Protein AF-A0A485LBM7-F1 (afdb_monomer)

Mean predicted aligned error: 22.36 Å

Organism: NCBI:txid120398

pLDDT: mean 74.95, std 21.94, range [25.11, 97.75]

InterPro domains:
  IPR011993 PH-like domain superfamily [G3DSA:2.30.29.30] (539-666)

Radius of gyration: 70.76 Å; Cα contacts (8 Å, |Δi|>4): 413; chains: 1; bounding box: 147×60×249 Å

Sequence (672 aa):
MFKCVGLRSPRPLGGNQDSFLHYGPSGPKSKRWEKEFAVTFDDHKPMGLGFVQVKGDGAATVEYAASVQRVLSSKERDNLAFDHNEHCYLSCDLSRLLTPGLRIRAINEADTQGMPFDAVLAKIKTTKRPIMLTFADVGSEPIAPPKSKRQSSIKSTSCSSLASDSDNPAAPPKTMASLAADVVRLREQLREAQLAKSEAEAQVEQFKKWNATLLTTHDAVSDQQIAILDQVRNDQTTLEAARTHVAALLAERDAAVAEWEKERRAVYVQRQSEREATAQQLHALAMENQSLHTRVERLHERLEETQLAKRHADTQVAALEKKRAEELRLLETLRREILTEDEEASELDKLLQAEAAKAVPTDDNLKEKHEATMAKLRQQRAAHATHKASLQSALEEHMAKAHADKERMGELVAELEARELAHATATWTTAQAAERSQAAVEGTHDALAQAHAHAAAHARVCAELDDTHSKFAHAKTEWRLEKTAWEAEKVAMAARLAESQERAEMLTAQLAQTQAAKATEEHLTEEAANADAAVLGEFIHRMSTKGFRVHKHGRRGSTHDRFLYTDTAGHWMSWVSVDEAKRPDAFRHPQKKISVDFQDLVDILPGKQTEVFARANSHATPADRCFSLVCAKPCRTIDIETDTAEQCQRLIQGFRLLRASRMRATAPHLDG

Structure (mmCIF, N/CA/C/O backbone):
data_AF-A0A485LBM7-F1
#
_entry.id   AF-A0A485LBM7-F1
#
loop_
_atom_site.group_PDB
_atom_site.id
_atom_site.type_symbol
_atom_site.label_atom_id
_atom_site.label_alt_id
_atom_site.label_comp_id
_atom_site.label_asym_id
_atom_site.label_entity_id
_atom_site.label_seq_id
_atom_site.pdbx_PDB_ins_code
_atom_site.Cartn_x
_atom_site.Cartn_y
_atom_site.Cartn_z
_atom_site.occupancy
_atom_site.B_iso_or_equiv
_atom_site.auth_seq_id
_atom_site.auth_comp_id
_atom_site.auth_asym_id
_atom_site.auth_atom_id
_atom_site.pdbx_PDB_model_num
ATOM 1 N N . MET A 1 1 ? -66.494 27.219 8.903 1.00 32.97 1 MET A N 1
ATOM 2 C CA . MET A 1 1 ? -67.876 27.492 9.358 1.00 32.97 1 MET A CA 1
ATOM 3 C C . MET A 1 1 ? -67.911 27.358 10.871 1.00 32.97 1 MET A C 1
ATOM 5 O O . MET A 1 1 ? -67.492 26.331 11.384 1.00 32.97 1 MET A O 1
ATOM 9 N N . PHE A 1 2 ? -68.310 28.427 11.557 1.00 29.61 2 PHE A N 1
ATOM 10 C CA . PHE A 1 2 ? -68.382 28.539 13.016 1.00 29.61 2 PHE A CA 1
ATOM 11 C C . PHE A 1 2 ? -69.243 27.447 13.669 1.00 29.61 2 PHE A C 1
ATOM 13 O O . PHE A 1 2 ? -70.328 27.164 13.164 1.00 29.61 2 PHE A O 1
ATOM 20 N N . LYS A 1 3 ? -68.825 26.965 14.851 1.00 25.11 3 LYS A N 1
ATOM 21 C CA . LYS A 1 3 ? -69.642 26.992 16.085 1.00 25.11 3 LYS A CA 1
ATOM 22 C C . LYS A 1 3 ? -68.865 26.467 17.302 1.00 25.11 3 LYS A C 1
ATOM 24 O O . LYS A 1 3 ? -68.623 25.273 17.436 1.00 25.11 3 LYS A O 1
ATOM 29 N N . CYS A 1 4 ? -68.539 27.390 18.205 1.00 34.38 4 CYS A N 1
ATOM 30 C CA . CYS A 1 4 ? -68.260 27.129 19.616 1.00 34.38 4 CYS A CA 1
ATOM 31 C C . CYS A 1 4 ? -69.584 27.035 20.382 1.00 34.38 4 CYS A C 1
ATOM 33 O O . CYS A 1 4 ? -70.376 27.962 20.257 1.00 34.38 4 CYS A O 1
ATOM 35 N N . VAL A 1 5 ? -69.782 25.998 21.204 1.00 29.30 5 VAL A N 1
ATOM 36 C CA . VAL A 1 5 ? -70.659 25.936 22.401 1.00 29.30 5 VAL A CA 1
ATOM 37 C C . VAL A 1 5 ? -70.189 24.692 23.181 1.00 29.30 5 VAL A C 1
ATOM 39 O O . VAL A 1 5 ? -69.940 23.670 22.558 1.00 29.30 5 VAL A O 1
ATOM 42 N N . GLY A 1 6 ? -70.019 24.621 24.496 1.00 27.02 6 GLY A N 1
ATOM 43 C CA . GLY A 1 6 ? -70.258 25.529 25.605 1.00 27.02 6 GLY A CA 1
ATOM 44 C C . GLY A 1 6 ? -70.007 24.748 26.905 1.00 27.02 6 GLY A C 1
ATOM 45 O O . GLY A 1 6 ? -70.239 23.542 26.980 1.00 27.02 6 GLY A O 1
ATOM 46 N N . LEU A 1 7 ? -69.493 25.453 27.907 1.00 35.44 7 LEU A N 1
ATOM 47 C CA . LEU A 1 7 ? -69.251 24.995 29.275 1.00 35.44 7 LEU A CA 1
ATOM 48 C C . LEU A 1 7 ? -70.536 24.534 29.986 1.00 35.44 7 LEU A C 1
ATOM 50 O O . LEU A 1 7 ? -71.569 25.192 29.875 1.00 35.44 7 LEU A O 1
ATOM 54 N N . ARG A 1 8 ? -70.420 23.505 30.839 1.00 25.59 8 ARG A N 1
ATOM 55 C CA . ARG A 1 8 ? -71.225 23.346 32.066 1.00 25.59 8 ARG A CA 1
ATOM 56 C C . ARG A 1 8 ? -70.382 22.746 33.202 1.00 25.59 8 ARG A C 1
ATOM 58 O O . ARG A 1 8 ? -70.114 21.554 33.227 1.00 25.59 8 ARG A O 1
ATOM 65 N N . SER A 1 9 ? -70.009 23.601 34.149 1.00 35.72 9 SER A N 1
ATOM 66 C CA . SER A 1 9 ? -70.038 23.307 35.599 1.00 35.72 9 SER A CA 1
ATOM 67 C C . SER A 1 9 ? -71.468 23.620 36.112 1.00 35.72 9 SER A C 1
ATOM 69 O O . SER A 1 9 ? -72.232 24.155 35.301 1.00 35.72 9 SER A O 1
ATOM 71 N N . PRO A 1 10 ? -71.888 23.435 37.392 1.00 54.66 10 PRO A N 1
ATOM 72 C CA . PRO A 1 10 ? -71.209 22.914 38.599 1.00 54.66 10 PRO A CA 1
ATOM 73 C C . PRO A 1 10 ? -72.102 21.980 39.483 1.00 54.66 10 PRO A C 1
ATOM 75 O O . PRO A 1 10 ? -73.312 21.915 39.301 1.00 54.66 10 PRO A O 1
ATOM 78 N N . ARG A 1 11 ? -71.548 21.338 40.527 1.00 29.92 11 ARG A N 1
ATOM 79 C CA .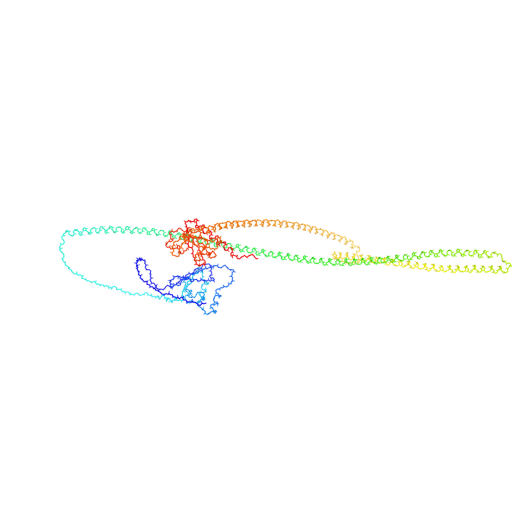 ARG A 1 11 ? -71.822 21.630 41.963 1.00 29.92 11 ARG A CA 1
ATOM 80 C C . ARG A 1 11 ? -71.446 20.475 42.920 1.00 29.92 11 ARG A C 1
ATOM 82 O O . ARG A 1 11 ? -71.535 19.314 42.536 1.00 29.92 11 ARG A O 1
ATOM 89 N N . PRO A 1 12 ? -71.046 20.820 44.160 1.00 58.91 12 PRO A N 1
ATOM 90 C CA . PRO A 1 12 ? -70.614 19.911 45.222 1.00 58.91 12 PRO A CA 1
ATOM 91 C C . PRO A 1 12 ? -71.737 19.629 46.237 1.00 58.91 12 PRO A C 1
ATOM 93 O O . PRO A 1 12 ? -72.740 20.332 46.216 1.00 58.91 12 PRO A O 1
ATOM 96 N N . LEU A 1 13 ? -71.521 18.649 47.123 1.00 28.28 13 LEU A N 1
ATOM 97 C CA . LEU A 1 13 ? -72.087 18.388 48.470 1.00 28.28 13 LEU A CA 1
ATOM 98 C C . LEU A 1 13 ? -71.425 17.047 48.894 1.00 28.28 13 LEU A C 1
ATOM 100 O O . LEU A 1 13 ? -71.334 16.157 48.058 1.00 28.28 13 LEU A O 1
ATOM 104 N N . GLY A 1 14 ? -70.839 16.795 50.065 1.00 26.09 14 GLY A N 1
ATOM 105 C CA . GLY A 1 14 ? -71.052 17.295 51.422 1.00 26.09 14 GLY A CA 1
ATOM 106 C C . GLY A 1 14 ? -71.330 16.080 52.335 1.00 26.09 14 GLY A C 1
ATOM 107 O O . GLY A 1 14 ? -72.175 15.267 51.981 1.00 26.09 14 GLY A O 1
ATOM 108 N N . GLY A 1 15 ? -70.647 15.973 53.487 1.00 26.88 15 GLY A N 1
ATOM 109 C CA . GLY A 1 15 ? -70.967 15.045 54.600 1.00 26.88 15 GLY A CA 1
ATOM 110 C C . GLY A 1 15 ? -69.971 13.889 54.781 1.00 26.88 15 GLY A C 1
ATOM 111 O O . GLY A 1 15 ? -69.889 13.018 53.928 1.00 26.88 15 GLY A O 1
ATOM 112 N N . ASN A 1 16 ? -69.054 13.979 55.755 1.00 29.05 16 ASN A N 1
ATOM 113 C CA . ASN A 1 16 ? -69.147 13.550 57.174 1.00 29.05 16 ASN A CA 1
ATOM 114 C C . ASN A 1 16 ? -68.674 12.096 57.364 1.00 29.05 16 ASN A C 1
ATOM 116 O O . ASN A 1 16 ? -69.257 11.176 56.811 1.00 29.05 16 ASN A O 1
ATOM 120 N N . GLN A 1 17 ? -67.453 11.932 57.885 1.00 32.72 17 GLN A N 1
ATOM 121 C CA . GLN A 1 17 ? -67.112 11.622 59.290 1.00 32.72 17 GLN A CA 1
ATOM 122 C C . GLN A 1 17 ? -67.338 10.143 59.625 1.00 32.72 17 GLN A C 1
ATOM 124 O O . GLN A 1 17 ? -68.468 9.686 59.656 1.00 32.72 17 GLN A O 1
ATOM 129 N N . ASP A 1 18 ? -66.249 9.419 59.902 1.00 26.06 18 ASP A N 1
ATOM 130 C CA . ASP A 1 18 ? -65.998 8.992 61.279 1.00 26.06 18 ASP A CA 1
ATOM 131 C C . ASP A 1 18 ? -64.540 8.588 61.505 1.00 26.06 18 ASP A C 1
ATOM 133 O O . ASP A 1 18 ? -63.826 8.126 60.616 1.00 26.06 18 ASP A O 1
ATOM 137 N N . SER A 1 19 ? -64.102 8.871 62.726 1.00 32.44 19 SER A N 1
ATOM 138 C CA . SER A 1 19 ? -62.730 8.796 63.217 1.00 32.44 19 SER A CA 1
ATOM 139 C C . SER A 1 19 ? -62.575 7.564 64.101 1.00 32.44 19 SER A C 1
ATOM 141 O O . SER A 1 19 ? -63.456 7.319 64.914 1.00 32.44 19 SER A O 1
ATOM 143 N N . PHE A 1 20 ? -61.427 6.884 64.061 1.00 26.92 20 PHE A N 1
ATOM 144 C CA . PHE A 1 20 ? -60.891 6.196 65.241 1.00 26.92 20 PHE A CA 1
ATOM 145 C C . PHE A 1 20 ? -59.361 6.306 65.287 1.00 26.92 20 PHE A C 1
ATOM 147 O O . PHE A 1 20 ? -58.661 6.077 64.303 1.00 26.92 20 PHE A O 1
ATOM 154 N N . LEU A 1 21 ? -58.886 6.739 66.456 1.00 31.91 21 LEU A N 1
ATOM 155 C CA . LEU A 1 21 ? -57.513 7.054 66.845 1.00 31.91 21 LEU A CA 1
ATOM 156 C C . LEU A 1 21 ? -56.768 5.814 67.360 1.00 31.91 21 LEU A C 1
ATOM 158 O O . LEU A 1 21 ? -57.335 5.044 68.127 1.00 31.91 21 LEU A O 1
ATOM 162 N N . HIS A 1 22 ? -55.459 5.742 67.098 1.00 28.72 22 HIS A N 1
ATOM 163 C CA . HIS A 1 22 ? -54.475 5.246 68.068 1.00 28.72 22 HIS A CA 1
ATOM 164 C C . HIS A 1 22 ? -53.186 6.086 67.995 1.00 28.72 22 HIS A C 1
ATOM 166 O O . HIS A 1 22 ? -52.692 6.406 66.917 1.00 28.72 22 HIS A O 1
ATOM 172 N N . TYR A 1 23 ? -52.703 6.493 69.174 1.00 31.14 23 TYR A N 1
ATOM 173 C CA . TYR A 1 23 ? -51.592 7.417 69.428 1.00 31.14 23 TYR A CA 1
ATOM 174 C C . TYR A 1 23 ? -50.214 6.729 69.393 1.00 31.14 23 TYR A C 1
ATOM 176 O O . TYR A 1 23 ? -50.052 5.644 69.943 1.00 31.14 23 TYR A O 1
ATOM 184 N N . GLY A 1 24 ? -49.209 7.436 68.861 1.00 28.28 24 GLY A N 1
ATOM 185 C CA . GLY A 1 24 ? -47.771 7.234 69.105 1.00 28.28 24 GLY A CA 1
ATOM 186 C C . GLY A 1 24 ? -47.116 8.557 69.559 1.00 28.28 24 GLY A C 1
ATOM 187 O O . GLY A 1 24 ? -47.710 9.618 69.346 1.00 28.28 24 GLY A O 1
ATOM 188 N N . PRO A 1 25 ? -45.951 8.532 70.236 1.00 31.92 25 PRO A N 1
ATOM 189 C CA . PRO A 1 25 ? -45.477 9.632 71.079 1.00 31.92 25 PRO A CA 1
ATOM 190 C C . PRO A 1 25 ? -45.007 10.860 70.287 1.00 31.92 25 PRO A C 1
ATOM 192 O O . PRO A 1 25 ? -44.328 10.766 69.267 1.00 31.92 25 PRO A O 1
ATOM 195 N N . SER A 1 26 ? -45.369 12.037 70.799 1.00 37.81 26 SER A N 1
ATOM 196 C CA . SER A 1 26 ? -45.081 13.345 70.217 1.00 37.81 26 SER A CA 1
ATOM 197 C C . SER A 1 26 ? -43.639 13.791 70.469 1.00 37.81 26 SER A C 1
ATOM 199 O O . SER A 1 26 ? -43.281 14.119 71.602 1.00 37.81 26 SER A O 1
ATOM 201 N N . GLY A 1 27 ? -42.849 13.889 69.400 1.00 32.75 27 GLY A N 1
ATOM 202 C CA . GLY A 1 27 ? -41.630 14.698 69.375 1.00 32.75 27 GLY A CA 1
ATOM 203 C C . GLY A 1 27 ? -41.927 16.203 69.515 1.00 32.75 27 GLY A C 1
ATOM 204 O O . GLY A 1 27 ? -43.080 16.632 69.364 1.00 32.75 27 GLY A O 1
ATOM 205 N N . PRO A 1 28 ? -40.911 17.022 69.839 1.00 29.05 28 PRO A N 1
ATOM 206 C CA . PRO A 1 28 ? -41.090 18.434 70.153 1.00 29.05 28 PRO A CA 1
ATOM 207 C C . PRO A 1 28 ? -41.625 19.214 68.947 1.00 29.05 28 PRO A C 1
ATOM 209 O O . PRO A 1 28 ? -41.142 19.095 67.824 1.00 29.05 28 PRO A O 1
ATOM 212 N N . LYS A 1 29 ? -42.646 20.037 69.196 1.00 37.97 29 LYS A N 1
ATOM 213 C CA . LYS A 1 29 ? -43.275 20.905 68.198 1.00 37.97 29 LYS A CA 1
ATOM 214 C C . LYS A 1 29 ? -42.417 22.155 67.980 1.00 37.97 29 LYS A C 1
ATOM 216 O O . LYS A 1 29 ? -42.527 23.102 68.756 1.00 37.97 29 LYS A O 1
ATOM 221 N N . SER A 1 30 ? -41.647 22.207 66.896 1.00 30.98 30 SER A N 1
ATOM 222 C CA . SER A 1 30 ? -41.194 23.468 66.295 1.00 30.98 30 SER A CA 1
ATOM 223 C C . SER A 1 30 ? -41.788 23.612 64.889 1.00 30.98 30 SER A C 1
ATOM 225 O O . SER A 1 30 ? -41.840 22.678 64.092 1.00 30.98 30 SER A O 1
ATOM 227 N N . LYS A 1 31 ? -42.355 24.792 64.625 1.00 37.25 31 LYS A N 1
ATOM 228 C CA . LYS A 1 31 ? -42.907 25.194 63.328 1.00 37.25 31 LYS A CA 1
ATOM 229 C C . LYS A 1 31 ? -41.772 25.755 62.466 1.00 37.25 31 LYS A C 1
ATOM 231 O O . LYS A 1 31 ? -40.973 26.525 62.986 1.00 37.25 31 LYS A O 1
ATOM 236 N N . ARG A 1 32 ? -41.850 25.470 61.157 1.00 33.50 32 ARG A N 1
ATOM 237 C CA . ARG A 1 32 ? -41.001 25.931 60.034 1.00 33.50 32 ARG A CA 1
ATOM 238 C C . ARG A 1 32 ? -39.824 24.978 59.749 1.00 33.50 32 ARG A C 1
ATOM 240 O O . ARG A 1 32 ? -38.783 25.043 60.380 1.00 33.50 32 ARG A O 1
ATOM 247 N N . TRP A 1 33 ? -40.049 24.058 58.808 1.00 32.38 33 TRP A N 1
ATOM 248 C CA . TRP A 1 33 ? -39.029 23.157 58.267 1.00 32.38 33 TRP A CA 1
ATOM 249 C C . TRP A 1 33 ? -38.187 23.929 57.245 1.00 32.38 33 TRP A C 1
ATOM 251 O O . TRP A 1 33 ? -38.715 24.343 56.213 1.00 32.38 33 TRP A O 1
ATOM 261 N N . GLU A 1 34 ? -36.905 24.127 57.531 1.00 41.72 34 GLU A N 1
ATOM 262 C CA . GLU A 1 34 ? -35.895 24.500 56.539 1.00 41.72 34 GLU A CA 1
ATOM 263 C C . GLU A 1 34 ? -35.384 23.196 55.910 1.00 41.72 34 GLU A C 1
ATOM 265 O O . GLU A 1 34 ? -35.048 22.249 56.621 1.00 41.72 34 GLU A O 1
ATOM 270 N N . LYS A 1 35 ? -35.420 23.083 54.577 1.00 51.78 35 LYS A N 1
ATOM 271 C CA . LYS A 1 35 ? -34.942 21.881 53.879 1.00 51.78 35 LYS A CA 1
ATOM 272 C C . LYS A 1 35 ? -33.429 21.973 53.716 1.00 51.78 35 LYS A C 1
ATOM 274 O O . LYS A 1 35 ? -32.949 22.417 52.678 1.00 51.78 35 LYS A O 1
ATOM 279 N N . GLU A 1 36 ? -32.694 21.568 54.741 1.00 50.12 36 GLU A N 1
ATOM 280 C CA . GLU A 1 36 ? -31.257 21.340 54.625 1.00 50.12 36 GLU A CA 1
ATOM 281 C C . GLU A 1 36 ? -31.018 19.957 54.018 1.00 50.12 36 GLU A C 1
ATOM 283 O O . GLU A 1 36 ? -31.558 18.954 54.485 1.00 50.12 36 GLU A O 1
ATOM 288 N N . PHE A 1 37 ? -30.216 19.893 52.961 1.00 50.50 37 PHE A N 1
ATOM 289 C CA . PHE A 1 37 ? -29.697 18.628 52.455 1.00 50.50 37 PHE A CA 1
ATOM 290 C C . PHE A 1 37 ? -28.184 18.730 52.293 1.00 50.50 37 PHE A C 1
ATOM 292 O O . PHE A 1 37 ? -27.652 19.767 51.885 1.00 50.50 37 PHE A O 1
ATOM 299 N N . ALA A 1 38 ? -27.508 17.644 52.660 1.00 47.59 38 ALA A N 1
ATOM 300 C CA . ALA A 1 38 ? -26.062 17.520 52.635 1.00 47.59 38 ALA A CA 1
ATOM 301 C C . ALA A 1 38 ? -25.643 16.620 51.469 1.00 47.59 38 ALA A C 1
ATOM 303 O O . ALA A 1 38 ? -26.221 15.552 51.264 1.00 47.59 38 ALA A O 1
ATOM 304 N N . VAL A 1 39 ? -24.643 17.052 50.703 1.00 55.00 39 VAL A N 1
ATOM 305 C CA . VAL A 1 39 ? -24.038 16.240 49.638 1.00 55.00 39 VAL A CA 1
ATOM 306 C C . VAL A 1 39 ? -22.567 16.027 49.963 1.00 55.00 39 VAL A C 1
ATOM 308 O O . VAL A 1 39 ? -21.833 17.006 50.111 1.00 55.00 39 VAL A O 1
ATOM 311 N N . THR A 1 40 ? -22.156 14.762 50.070 1.00 50.66 40 THR A N 1
ATOM 312 C CA . THR A 1 40 ? -20.780 14.354 50.384 1.00 50.66 40 THR A CA 1
ATOM 313 C C . THR A 1 40 ? -20.038 13.971 49.104 1.00 50.66 40 THR A C 1
ATOM 315 O O . THR A 1 40 ? -20.547 13.197 48.293 1.00 50.66 40 THR A O 1
ATOM 318 N N . PHE A 1 41 ? -18.844 14.529 48.904 1.00 61.31 41 PHE A N 1
ATOM 319 C CA . PHE A 1 41 ? -17.985 14.245 47.754 1.00 61.31 41 PHE A CA 1
ATOM 320 C C . PHE A 1 41 ? -16.665 13.634 48.212 1.00 61.31 41 PHE A C 1
ATOM 322 O O . PHE A 1 41 ? -15.814 14.333 48.777 1.00 61.31 41 PHE A O 1
ATOM 329 N N . ASP A 1 42 ? -16.481 12.354 47.899 1.00 46.66 42 ASP A N 1
ATOM 330 C CA . ASP A 1 42 ? -15.354 11.587 48.423 1.00 46.66 42 ASP A CA 1
ATOM 331 C C . ASP A 1 42 ? -14.138 11.700 47.490 1.00 46.66 42 ASP A C 1
ATOM 333 O O . ASP A 1 42 ? -13.092 12.169 47.931 1.00 46.66 42 ASP A O 1
ATOM 337 N N . ASP A 1 43 ? -14.289 11.530 46.165 1.00 44.19 43 ASP A N 1
ATOM 338 C CA . ASP A 1 43 ? -13.103 11.360 45.300 1.00 44.19 43 ASP A CA 1
ATOM 339 C C . ASP A 1 43 ? -12.893 12.388 44.174 1.00 44.19 43 ASP A C 1
ATOM 341 O O . ASP A 1 43 ? -11.750 12.616 43.776 1.00 44.19 43 ASP A O 1
ATOM 345 N N . HIS A 1 44 ? -13.898 13.125 43.669 1.00 48.22 44 HIS A N 1
ATOM 346 C CA . HIS A 1 44 ? -13.723 14.146 42.597 1.00 48.22 44 HIS A CA 1
ATOM 347 C C . HIS A 1 44 ? -14.364 15.510 42.964 1.00 48.22 44 HIS A C 1
ATOM 349 O O . HIS A 1 44 ? -15.361 15.536 43.678 1.00 48.22 44 HIS A O 1
ATOM 355 N N . LYS A 1 45 ? -13.783 16.653 42.542 1.00 45.94 45 LYS A N 1
ATOM 356 C CA . LYS A 1 45 ? -14.419 17.983 42.713 1.00 45.94 45 LYS A CA 1
ATOM 357 C C . LYS A 1 45 ? -15.590 18.076 41.718 1.00 45.94 45 LYS A C 1
ATOM 359 O O . LYS A 1 45 ? -15.351 17.807 40.540 1.00 45.94 45 LYS A O 1
ATOM 364 N N . PRO A 1 46 ? -16.820 18.439 42.125 1.00 45.94 46 PRO A N 1
ATOM 365 C CA . PRO A 1 46 ? -17.932 18.527 41.183 1.00 45.94 46 PRO A CA 1
ATOM 366 C C . PRO A 1 46 ? -17.659 19.633 40.152 1.00 45.94 46 PRO A C 1
ATOM 368 O O . PRO A 1 46 ? -17.378 20.770 40.526 1.00 45.94 46 PRO A O 1
ATOM 371 N N . MET A 1 47 ? -17.739 19.307 38.856 1.00 38.41 47 MET A N 1
ATOM 372 C CA . MET A 1 47 ? -17.658 20.298 37.764 1.00 38.41 47 MET A CA 1
ATOM 373 C C . MET A 1 47 ? -19.034 20.866 37.364 1.00 38.41 47 MET A C 1
ATOM 375 O O . MET A 1 47 ? -19.124 21.725 36.494 1.00 38.41 47 MET A O 1
ATOM 379 N N . GLY A 1 48 ? -20.100 20.425 38.038 1.00 42.09 48 GLY A N 1
ATOM 380 C CA . GLY A 1 48 ? -21.461 20.942 37.925 1.00 42.09 48 GLY A CA 1
ATOM 381 C C . GLY A 1 48 ? -22.414 20.137 38.812 1.00 42.09 48 GLY A C 1
ATOM 382 O O . GLY A 1 48 ? -22.274 18.920 38.916 1.00 42.09 48 GLY A O 1
ATOM 383 N N . LEU A 1 49 ? -23.356 20.812 39.474 1.00 42.44 49 LEU A N 1
ATOM 384 C CA . LEU A 1 49 ? -24.450 20.200 40.236 1.00 42.44 49 LEU A CA 1
ATOM 385 C C . LEU A 1 49 ? -25.773 20.648 39.615 1.00 42.44 49 LEU A C 1
ATOM 387 O O . LEU A 1 49 ? -26.006 21.846 39.470 1.00 42.44 49 LEU A O 1
ATOM 391 N N . GLY A 1 50 ? -26.618 19.690 39.237 1.00 43.72 50 GLY A N 1
ATOM 392 C CA . GLY A 1 50 ? -27.972 19.942 38.750 1.00 43.72 50 GLY A CA 1
ATOM 393 C C . GLY A 1 50 ? -29.006 19.409 39.738 1.00 43.72 50 GLY A C 1
ATOM 394 O O . GLY A 1 50 ? -28.888 18.277 40.210 1.00 43.72 50 GLY A O 1
ATOM 395 N N . PHE A 1 51 ? -30.026 20.212 40.036 1.00 42.66 51 PHE A N 1
ATOM 396 C CA . PHE A 1 51 ? -31.176 19.809 40.846 1.00 42.66 51 PHE A CA 1
ATOM 397 C C . PHE A 1 51 ? -32.428 19.796 39.975 1.00 42.66 51 PHE A C 1
ATOM 399 O O . PHE A 1 51 ? -32.655 20.724 39.197 1.00 42.66 51 PHE A O 1
ATOM 406 N N . VAL A 1 52 ? -33.250 18.753 40.106 1.00 39.19 52 VAL A N 1
ATOM 407 C CA . VAL A 1 52 ? -34.518 18.641 39.375 1.00 39.19 52 VAL A CA 1
ATOM 408 C C . VAL A 1 52 ? -35.670 18.751 40.363 1.00 39.19 52 VAL A C 1
ATOM 410 O O . VAL A 1 52 ? -35.691 18.086 41.400 1.00 39.19 52 VAL A O 1
ATOM 413 N N . GLN A 1 53 ? -36.632 19.614 40.044 1.00 40.75 53 GLN A N 1
ATOM 414 C CA . GLN A 1 53 ? -37.851 19.787 40.825 1.00 40.75 53 GLN A CA 1
ATOM 415 C C . GLN A 1 53 ? -38.753 18.555 40.651 1.00 40.75 53 GLN A C 1
ATOM 417 O O . GLN A 1 53 ? -39.187 18.247 39.541 1.00 40.75 53 GLN A O 1
ATOM 422 N N . VAL A 1 54 ? -39.056 17.857 41.741 1.00 44.47 54 VAL A N 1
ATOM 423 C CA . VAL A 1 54 ? -39.976 16.718 41.768 1.00 44.47 54 VAL A CA 1
ATOM 424 C C . VAL A 1 54 ? -41.388 17.255 42.006 1.00 44.47 54 VAL A C 1
ATOM 426 O O . VAL A 1 54 ? -41.675 17.881 43.028 1.00 44.47 54 VAL A O 1
ATOM 429 N N . LYS A 1 55 ? -42.292 17.051 41.042 1.00 39.34 55 LYS A N 1
ATOM 430 C CA . LYS A 1 55 ? -43.710 17.400 41.207 1.00 39.34 55 LYS A CA 1
ATOM 431 C C . LYS A 1 55 ? -44.394 16.354 42.087 1.00 39.34 55 LYS A C 1
ATOM 433 O O . LYS A 1 55 ? -44.726 15.277 41.605 1.00 39.34 55 LYS A O 1
ATOM 438 N N . GLY A 1 56 ? -44.633 16.693 43.351 1.00 42.50 56 GLY A N 1
ATOM 439 C CA . GLY A 1 56 ? -45.565 15.962 44.207 1.00 42.50 56 GLY A CA 1
ATOM 440 C C . GLY A 1 56 ? -47.011 16.344 43.879 1.00 42.50 56 GLY A C 1
ATOM 441 O O . GLY A 1 56 ? -47.360 17.528 43.882 1.00 42.50 56 GLY A O 1
ATOM 442 N N . ASP A 1 57 ? -47.862 15.357 43.601 1.00 40.84 57 ASP A N 1
ATOM 443 C CA . ASP A 1 57 ? -49.301 15.565 43.419 1.00 40.84 57 ASP A CA 1
ATOM 444 C C . ASP A 1 57 ? -49.951 15.916 44.775 1.00 40.84 57 ASP A C 1
ATOM 446 O O . ASP A 1 57 ? -50.375 15.043 45.528 1.00 40.84 57 ASP A O 1
ATOM 450 N N . GLY A 1 58 ? -50.057 17.216 45.084 1.00 49.62 58 GLY A N 1
ATOM 451 C CA . GLY A 1 58 ? -51.105 17.724 45.983 1.00 49.62 58 GLY A CA 1
ATOM 452 C C . GLY A 1 58 ? -50.725 18.300 47.355 1.00 49.62 58 GLY A C 1
ATOM 453 O O . GLY A 1 58 ? -51.592 18.330 48.225 1.00 49.62 58 GLY A O 1
ATOM 454 N N . ALA A 1 59 ? -49.516 18.829 47.573 1.00 39.94 59 ALA A N 1
ATOM 455 C CA . ALA A 1 59 ? -49.224 19.650 48.760 1.00 39.94 59 ALA A CA 1
ATOM 456 C C . ALA A 1 59 ? -48.297 20.834 48.433 1.00 39.94 59 ALA A C 1
ATOM 458 O O . ALA A 1 59 ? -47.480 20.760 47.522 1.00 39.94 59 ALA A O 1
ATOM 459 N N . ALA A 1 60 ? -48.431 21.934 49.183 1.00 44.22 60 ALA A N 1
ATOM 460 C CA . ALA A 1 60 ? -47.784 23.239 48.976 1.00 44.22 60 ALA A CA 1
ATOM 461 C C . ALA A 1 60 ? -46.252 23.273 49.203 1.00 44.22 60 ALA A C 1
ATOM 463 O O . ALA A 1 60 ? -45.693 24.313 49.545 1.00 44.22 60 ALA A O 1
ATOM 464 N N . THR A 1 61 ? -45.559 22.153 49.020 1.00 40.97 61 THR A N 1
ATOM 465 C CA . THR A 1 61 ? -44.118 22.015 49.234 1.00 40.97 61 THR A CA 1
ATOM 466 C C . THR A 1 61 ? -43.460 21.434 47.995 1.00 40.97 61 THR A C 1
ATOM 468 O O . THR A 1 61 ? -43.688 20.282 47.640 1.00 40.97 61 THR A O 1
ATOM 471 N N . VAL A 1 62 ? -42.610 22.240 47.361 1.00 43.00 62 VAL A N 1
ATOM 472 C CA . VAL A 1 62 ? -41.726 21.810 46.279 1.00 43.00 62 VAL A CA 1
ATOM 473 C C . VAL A 1 62 ? -40.651 20.883 46.856 1.00 43.00 62 VAL A C 1
ATOM 475 O O . VAL A 1 62 ? -39.965 21.247 47.814 1.00 43.00 62 VAL A O 1
ATOM 478 N N . GLU A 1 63 ? -40.505 19.678 46.313 1.00 42.25 63 GLU A N 1
ATOM 479 C CA . GLU A 1 63 ? -39.363 18.801 46.583 1.00 42.25 63 GLU A CA 1
ATOM 480 C C . GLU A 1 63 ? -38.376 18.878 45.422 1.00 42.25 63 GLU A C 1
ATOM 482 O O . GLU A 1 63 ? -38.773 18.933 44.262 1.00 42.25 63 GLU A O 1
ATOM 487 N N . TYR A 1 64 ? -37.084 18.931 45.735 1.00 41.22 64 TYR A N 1
ATOM 488 C CA . TYR A 1 64 ? -36.002 18.859 44.759 1.00 41.22 64 TYR A CA 1
ATOM 489 C C . TYR A 1 64 ? -35.225 17.576 45.036 1.00 41.22 64 TYR A C 1
ATOM 491 O O . TYR A 1 64 ? -34.908 17.295 46.190 1.00 41.22 64 TYR A O 1
ATOM 499 N N . ALA A 1 65 ? -34.923 16.806 43.995 1.00 38.78 65 ALA A N 1
ATOM 500 C CA . ALA A 1 65 ? -34.041 15.651 44.090 1.00 38.78 65 ALA A CA 1
ATOM 501 C C . ALA A 1 65 ? -32.688 15.997 43.456 1.00 38.78 65 ALA A C 1
ATOM 503 O O . ALA A 1 65 ? -32.625 16.531 42.342 1.00 38.78 65 ALA A O 1
ATOM 504 N N . ALA A 1 66 ? -31.602 15.698 44.172 1.00 41.16 66 ALA A N 1
ATOM 505 C CA . ALA A 1 66 ? -30.253 15.760 43.628 1.00 41.16 66 ALA A CA 1
ATOM 506 C C . ALA A 1 66 ? -30.051 14.559 42.695 1.00 41.16 66 ALA A C 1
ATOM 508 O O . ALA A 1 66 ? -30.132 13.411 43.124 1.00 41.16 66 ALA A O 1
ATOM 509 N N . SER A 1 67 ? -29.816 14.819 41.412 1.00 37.41 67 SER A N 1
ATOM 510 C CA . SER A 1 67 ? -29.626 13.782 40.397 1.00 37.41 67 SER A CA 1
ATOM 511 C C . SER A 1 67 ? -28.243 13.955 39.775 1.00 37.41 67 SER A C 1
ATOM 513 O O . SER A 1 67 ? -28.041 14.836 38.939 1.00 37.41 67 SER A O 1
ATOM 515 N N . VAL A 1 68 ? -27.283 13.108 40.155 1.00 41.94 68 VAL A N 1
ATOM 516 C CA . VAL A 1 68 ? -25.971 13.038 39.490 1.00 41.94 68 VAL A CA 1
ATOM 517 C C . VAL A 1 68 ? -26.134 12.195 38.231 1.00 41.94 68 VAL A C 1
ATOM 519 O O . VAL A 1 68 ? -26.043 10.974 38.274 1.00 41.94 68 VAL A O 1
ATOM 522 N N . GLN A 1 69 ? -26.439 12.833 37.102 1.00 32.12 69 GLN A N 1
ATOM 523 C CA . GLN A 1 69 ? -26.825 12.087 35.901 1.00 32.12 69 GLN A CA 1
ATOM 524 C C . GLN A 1 69 ? -25.660 11.576 35.042 1.00 32.12 69 GLN A C 1
ATOM 526 O O . GLN A 1 69 ? -25.913 10.795 34.132 1.00 32.12 69 GLN A O 1
ATOM 531 N N . ARG A 1 70 ? -24.399 11.946 35.319 1.00 32.16 70 ARG A N 1
ATOM 532 C CA . ARG A 1 70 ? -23.200 11.354 34.688 1.00 32.16 70 ARG A CA 1
ATOM 533 C C . ARG A 1 70 ? -21.915 11.860 35.349 1.00 32.16 70 ARG A C 1
ATOM 535 O O . ARG A 1 70 ? -21.717 13.067 35.456 1.00 32.16 70 ARG A O 1
ATOM 542 N N . VAL A 1 71 ? -21.011 10.951 35.716 1.00 35.84 71 VAL A N 1
ATOM 543 C CA . VAL A 1 71 ? -19.589 11.280 35.909 1.00 35.84 71 VAL A CA 1
ATOM 544 C C . VAL A 1 71 ? -18.950 11.213 34.522 1.00 35.84 71 VAL A C 1
ATOM 546 O O . VAL A 1 71 ? -18.771 10.127 33.979 1.00 35.84 71 VAL A O 1
ATOM 549 N N . LEU A 1 72 ? -18.706 12.367 33.899 1.00 33.34 72 LEU A N 1
ATOM 550 C CA . LEU A 1 72 ? -18.115 12.433 32.560 1.00 33.34 72 LEU A CA 1
ATOM 551 C C . LEU A 1 72 ? -16.589 12.299 32.640 1.00 33.34 72 LEU A C 1
ATOM 553 O O . LEU A 1 72 ? -15.932 12.992 33.420 1.00 33.34 72 LEU A O 1
ATOM 557 N N . SER A 1 73 ? -16.036 11.393 31.831 1.00 33.03 73 SER A N 1
ATOM 558 C CA . SER A 1 73 ? -14.598 11.164 31.693 1.00 33.03 73 SER A CA 1
ATOM 559 C C . SER A 1 73 ? -13.890 12.337 31.009 1.00 33.03 73 SER A C 1
ATOM 561 O O . SER A 1 73 ? -14.450 13.018 30.156 1.00 33.03 73 SER A O 1
ATOM 563 N N . SER A 1 74 ? -12.620 12.523 31.361 1.00 35.78 74 SER A N 1
ATOM 564 C CA . SER A 1 74 ? -11.790 13.729 31.220 1.00 35.78 74 SER A CA 1
ATOM 565 C C . SER A 1 74 ? -11.478 14.277 29.813 1.00 35.78 74 SER A C 1
ATOM 567 O O . SER A 1 74 ? -10.592 15.126 29.709 1.00 35.78 74 SER A O 1
ATOM 569 N N . LYS A 1 75 ? -12.139 13.842 28.732 1.00 34.41 75 LYS A N 1
ATOM 570 C CA . LYS A 1 75 ? -11.693 14.149 27.355 1.00 34.41 75 LYS A CA 1
ATOM 571 C C . LYS A 1 75 ? -12.606 15.007 26.478 1.00 34.41 75 LYS A C 1
ATOM 573 O O . LYS A 1 75 ? -12.187 15.340 25.377 1.00 34.41 75 LYS A O 1
ATOM 578 N N . GLU A 1 76 ? -13.751 15.474 26.959 1.00 32.22 76 GLU A N 1
ATOM 579 C CA . GLU A 1 76 ? -14.573 16.436 26.209 1.00 32.22 76 GLU A CA 1
ATOM 580 C C . GLU A 1 76 ? -14.584 17.780 26.942 1.00 32.22 76 GLU A C 1
ATOM 582 O O . GLU A 1 76 ? -15.306 17.991 27.916 1.00 32.22 76 GLU A O 1
ATOM 587 N N . ARG A 1 77 ? -13.707 18.687 26.503 1.00 37.75 77 ARG A N 1
ATOM 588 C CA . ARG A 1 77 ? -13.896 20.120 26.726 1.00 37.75 77 ARG A CA 1
ATOM 589 C C . ARG A 1 77 ? -14.798 20.606 25.601 1.00 37.75 77 ARG A C 1
ATOM 591 O O . ARG A 1 77 ? -14.347 20.577 24.467 1.00 37.75 77 ARG A O 1
ATOM 598 N N . ASP A 1 78 ? -16.040 20.945 25.942 1.00 34.78 78 ASP A N 1
ATOM 599 C CA . ASP A 1 78 ? -16.751 22.157 25.514 1.00 34.78 78 ASP A CA 1
ATOM 600 C C . ASP A 1 78 ? -18.130 22.243 26.214 1.00 34.78 78 ASP A C 1
ATOM 602 O O . ASP A 1 78 ? -18.858 21.260 26.325 1.00 34.78 78 ASP A O 1
ATOM 606 N N . ASN A 1 79 ? -18.460 23.454 26.678 1.00 37.69 79 ASN A N 1
ATOM 607 C CA . ASN A 1 79 ? -19.796 23.975 27.029 1.00 37.69 79 ASN A CA 1
ATOM 608 C C . ASN A 1 79 ? -20.384 23.632 28.412 1.00 37.69 79 ASN A C 1
ATOM 610 O O . ASN A 1 79 ? -21.121 22.676 28.652 1.00 37.69 79 ASN A O 1
ATOM 614 N N . LEU A 1 80 ? -20.030 24.526 29.337 1.00 45.91 80 LEU A N 1
ATOM 615 C CA . LEU A 1 80 ? -20.387 24.596 30.749 1.00 45.91 80 LEU A CA 1
ATOM 616 C C . LEU A 1 80 ? -21.725 25.332 30.955 1.00 45.91 80 LEU A C 1
ATOM 618 O O . LEU A 1 80 ? -22.262 25.966 30.055 1.00 45.91 80 LEU A O 1
ATOM 622 N N . ALA A 1 81 ? -22.171 25.389 32.211 1.00 40.97 81 ALA A N 1
ATOM 623 C CA . ALA A 1 81 ? -23.199 26.289 32.759 1.00 40.97 81 ALA A CA 1
ATOM 624 C C . ALA A 1 81 ? -23.104 27.786 32.357 1.00 40.97 81 ALA A C 1
ATOM 626 O O . ALA A 1 81 ? -23.978 28.581 32.699 1.00 40.97 81 ALA A O 1
ATOM 627 N N . PHE A 1 82 ? -22.035 28.167 31.664 1.00 37.31 82 PHE A N 1
ATOM 628 C CA . PHE A 1 82 ? -21.763 29.482 31.109 1.00 37.31 82 PHE A CA 1
ATOM 629 C C . PHE A 1 82 ? -22.787 29.880 30.027 1.00 37.31 82 PHE A C 1
ATOM 631 O O . PHE A 1 82 ? -23.415 30.926 30.172 1.00 37.31 82 PHE A O 1
ATOM 638 N N . ASP A 1 83 ? -23.088 28.999 29.064 1.00 44.12 83 ASP A N 1
ATOM 639 C CA . ASP A 1 83 ? -24.038 29.276 27.964 1.00 44.12 83 ASP A CA 1
ATOM 640 C C . ASP A 1 83 ? -25.489 29.427 28.466 1.00 44.12 83 ASP A C 1
ATOM 642 O O . ASP A 1 83 ? -26.288 30.211 27.953 1.00 44.12 83 ASP A O 1
ATOM 646 N N . HIS A 1 84 ? -25.836 28.700 29.533 1.00 44.69 84 HIS A N 1
ATOM 647 C CA . HIS A 1 84 ? -27.149 28.777 30.180 1.00 44.69 84 HIS A CA 1
ATOM 648 C C . HIS A 1 84 ? -27.351 30.103 30.928 1.00 44.69 84 HIS A C 1
ATOM 650 O O . HIS A 1 84 ? -28.436 30.685 30.906 1.00 44.69 84 HIS A O 1
ATOM 656 N N . ASN A 1 85 ? -26.297 30.602 31.569 1.00 48.41 85 ASN A N 1
ATOM 657 C CA . ASN A 1 85 ? -26.339 31.869 32.285 1.00 48.41 85 ASN A CA 1
ATOM 658 C C . ASN A 1 85 ? -26.316 33.062 31.315 1.00 48.41 85 ASN A C 1
ATOM 660 O O . ASN A 1 85 ? -26.988 34.057 31.577 1.00 48.41 85 ASN A O 1
ATOM 664 N N . GLU A 1 86 ? -25.642 32.949 30.167 1.00 44.88 86 GLU A N 1
ATOM 665 C CA . GLU A 1 86 ? -25.610 33.980 29.119 1.00 44.88 86 GLU A CA 1
ATOM 666 C C . GLU A 1 86 ? -27.006 34.250 28.512 1.00 44.88 86 GLU A C 1
ATOM 668 O O . GLU A 1 86 ? -27.401 35.402 28.335 1.00 44.88 86 GLU A O 1
ATOM 673 N N . HIS A 1 87 ? -27.836 33.217 28.327 1.00 42.50 87 HIS A N 1
ATOM 674 C CA . HIS A 1 87 ? -29.227 33.367 27.867 1.00 42.50 87 HIS A CA 1
ATOM 675 C C . HIS A 1 87 ? -30.161 34.006 28.926 1.00 42.50 87 HIS A C 1
ATOM 677 O O . HIS A 1 87 ? -31.117 34.718 28.588 1.00 42.50 87 HIS A O 1
ATOM 683 N N . CYS A 1 88 ? -29.883 33.796 30.218 1.00 47.34 88 CYS A N 1
ATOM 684 C CA . CYS A 1 88 ? -30.556 34.487 31.329 1.00 47.34 88 CYS A CA 1
ATOM 685 C C . CYS A 1 88 ? -30.166 35.978 31.392 1.00 47.34 88 CYS A C 1
ATOM 687 O O . CYS A 1 88 ? -31.002 36.821 31.723 1.00 47.34 88 CYS A O 1
ATOM 689 N N . TYR A 1 89 ? -28.934 36.322 30.996 1.00 43.72 89 TYR A N 1
ATOM 690 C CA . TYR A 1 89 ? -28.480 37.709 30.852 1.00 43.72 89 TYR A CA 1
ATOM 691 C C . TYR A 1 89 ? -29.099 38.421 29.637 1.00 43.72 89 TYR A C 1
ATOM 693 O O . TYR A 1 89 ? -29.420 39.602 29.735 1.00 43.72 89 TYR A O 1
ATOM 701 N N . LEU A 1 90 ? -29.352 37.713 28.531 1.00 44.19 90 LEU A N 1
ATOM 702 C CA . LEU A 1 90 ? -29.970 38.280 27.319 1.00 44.19 90 LEU A CA 1
ATOM 703 C C . LEU A 1 90 ? -31.490 38.521 27.434 1.00 44.19 90 LEU A C 1
ATOM 705 O O . LEU A 1 90 ? -32.053 39.276 26.644 1.00 44.19 90 LEU A O 1
ATOM 709 N N . SER A 1 91 ? -32.159 37.906 28.415 1.00 38.06 91 SER A N 1
ATOM 710 C CA . SER A 1 91 ? -33.613 38.013 28.649 1.00 38.06 91 SER A CA 1
ATOM 711 C C . SER A 1 91 ? -33.995 38.811 29.906 1.00 38.06 91 SER A C 1
ATOM 713 O O . SER A 1 91 ? -35.182 39.002 30.171 1.00 38.06 91 SER A O 1
ATOM 715 N N . CYS A 1 92 ? -33.004 39.298 30.666 1.00 33.16 92 CYS A N 1
ATOM 716 C CA . CYS A 1 92 ? -33.150 40.033 31.931 1.00 33.16 92 CYS A CA 1
ATOM 717 C C . CYS A 1 92 ? -33.946 39.309 33.043 1.00 33.16 92 CYS A C 1
ATOM 719 O O . CYS A 1 92 ? -34.377 39.953 34.002 1.00 33.16 92 CYS A O 1
ATOM 721 N N . ASP A 1 93 ? -34.105 37.981 32.976 1.00 38.47 93 ASP A N 1
ATOM 722 C CA . ASP A 1 93 ? -34.707 37.165 34.044 1.00 38.47 93 ASP A CA 1
ATOM 723 C C . ASP A 1 93 ? -33.616 36.561 34.946 1.00 38.47 93 ASP A C 1
ATOM 725 O O . ASP A 1 93 ? -33.193 35.411 34.817 1.00 38.47 93 ASP A O 1
ATOM 729 N N . LEU A 1 94 ? -33.140 37.380 35.885 1.00 42.72 94 LEU A N 1
ATOM 730 C CA . LEU A 1 94 ? -32.008 37.083 36.774 1.00 42.72 94 LEU A CA 1
ATOM 731 C C . LEU A 1 94 ? -32.323 36.087 37.904 1.00 42.72 94 LEU A C 1
ATOM 733 O O . LEU A 1 94 ? -31.471 35.841 38.757 1.00 42.72 94 LEU A O 1
ATOM 737 N N . SER A 1 95 ? -33.524 35.506 37.952 1.00 36.09 95 SER A N 1
ATOM 738 C CA . SER A 1 95 ? -33.870 34.564 39.017 1.00 36.09 95 SER A CA 1
ATOM 739 C C . SER A 1 95 ? -33.236 33.184 38.817 1.00 36.09 95 SER A C 1
ATOM 741 O O . SER A 1 95 ? -32.974 32.513 39.803 1.00 36.09 95 SER A O 1
ATOM 743 N N . ARG A 1 96 ? -32.945 32.747 37.584 1.00 44.34 96 ARG A N 1
ATOM 744 C CA . ARG A 1 96 ? -32.808 31.311 37.242 1.00 44.34 96 ARG A CA 1
ATOM 745 C C . ARG A 1 96 ? -31.440 30.823 36.795 1.00 44.34 96 ARG A C 1
ATOM 747 O O . ARG A 1 96 ? -31.328 29.707 36.295 1.00 44.34 96 ARG A O 1
ATOM 754 N N . LEU A 1 97 ? -30.399 31.594 37.077 1.00 43.84 97 LEU A N 1
ATOM 755 C CA . LEU A 1 97 ? -29.049 31.040 37.133 1.00 43.84 97 LEU A CA 1
ATOM 756 C C . LEU A 1 97 ? -29.030 29.849 38.105 1.00 43.84 97 LEU A C 1
ATOM 758 O O . LEU A 1 97 ? -29.608 29.963 39.182 1.00 43.84 97 LEU A O 1
ATOM 762 N N . LEU A 1 98 ? -28.431 28.723 37.685 1.00 53.16 98 LEU A N 1
ATOM 763 C CA . LEU A 1 98 ? -28.388 27.414 38.369 1.00 53.16 98 LEU A CA 1
ATOM 764 C C . LEU A 1 98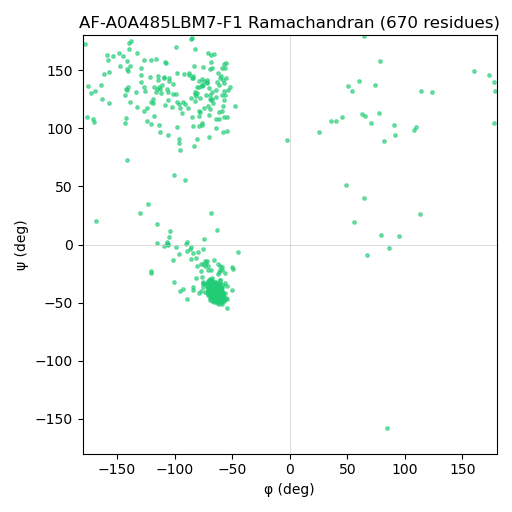 ? -29.082 27.383 39.747 1.00 53.16 98 LEU A C 1
ATOM 766 O O . LEU A 1 98 ? -28.486 27.645 40.787 1.00 53.16 98 LEU A O 1
ATOM 770 N N . THR A 1 99 ? -30.371 27.047 39.657 1.00 44.81 99 THR A N 1
ATOM 771 C CA . THR A 1 99 ? -31.477 27.116 40.629 1.00 44.81 99 THR A CA 1
ATOM 772 C C . THR A 1 99 ? -31.605 28.427 41.433 1.00 44.81 99 THR A C 1
ATOM 774 O O . THR A 1 99 ? -30.852 28.645 42.384 1.00 44.81 99 THR A O 1
ATOM 777 N N . PRO A 1 100 ? -32.646 29.247 41.167 1.00 41.50 100 PRO A N 1
ATOM 778 C CA . PRO A 1 100 ? -33.058 30.316 42.075 1.00 41.50 100 PRO A CA 1
ATOM 779 C C . PRO A 1 100 ? -33.255 29.766 43.480 1.00 41.50 100 PRO A C 1
ATOM 781 O O . PRO A 1 100 ? -33.958 28.771 43.654 1.00 41.50 100 PRO A O 1
ATOM 784 N N . GLY A 1 101 ? -32.754 30.477 44.484 1.00 45.31 101 GLY A N 1
ATOM 785 C CA . GLY A 1 101 ? -33.268 30.301 45.836 1.00 45.31 101 GLY A CA 1
ATOM 786 C C . GLY A 1 101 ? -32.505 29.334 46.735 1.00 45.31 101 GLY A C 1
ATOM 787 O O . GLY A 1 101 ? -32.966 29.132 47.843 1.00 45.31 101 GLY A O 1
ATOM 788 N N . LEU A 1 102 ? -31.342 28.791 46.358 1.00 49.09 102 LEU A N 1
ATOM 789 C CA . LEU A 1 102 ? -30.504 28.002 47.280 1.00 49.09 102 LEU A CA 1
ATOM 790 C C . LEU A 1 102 ? -29.133 28.661 47.500 1.00 49.09 102 LEU A C 1
ATOM 792 O O . LEU A 1 102 ? -28.485 29.112 46.558 1.00 49.09 102 LEU A O 1
ATOM 796 N N . ARG A 1 103 ? -28.678 28.726 48.755 1.00 60.47 103 ARG A N 1
ATOM 797 C CA . ARG A 1 103 ? -27.355 29.231 49.169 1.00 60.47 103 ARG A CA 1
ATOM 798 C C . ARG A 1 103 ? -26.594 28.149 49.926 1.00 60.47 103 ARG A C 1
ATOM 800 O O . ARG A 1 103 ? -27.188 27.398 50.691 1.00 60.47 103 ARG A O 1
ATOM 807 N N . ILE A 1 104 ? -25.273 28.094 49.751 1.00 65.94 104 ILE A N 1
ATOM 808 C CA . ILE A 1 104 ? -24.407 27.209 50.545 1.00 65.94 104 ILE A CA 1
ATOM 809 C C . ILE A 1 104 ? -24.379 27.738 51.982 1.00 65.94 104 ILE A C 1
ATOM 811 O O . ILE A 1 104 ? -23.930 28.860 52.233 1.00 65.94 104 ILE A O 1
ATOM 815 N N . ARG A 1 105 ? -24.892 26.932 52.910 1.00 74.31 105 ARG A N 1
ATOM 816 C CA . ARG A 1 105 ? -24.997 27.237 54.334 1.00 74.31 105 ARG A CA 1
ATOM 817 C C . ARG A 1 105 ? -23.802 26.732 55.123 1.00 74.31 105 ARG A C 1
ATOM 819 O O . ARG A 1 105 ? -23.365 27.435 56.019 1.00 74.31 105 ARG A O 1
ATOM 826 N N . ALA A 1 106 ? -23.269 25.556 54.806 1.00 71.88 106 ALA A N 1
ATOM 827 C CA . ALA A 1 106 ? -22.108 25.022 55.510 1.00 71.88 106 ALA A CA 1
ATOM 828 C C . ALA A 1 106 ? -21.213 24.179 54.598 1.00 71.88 106 ALA A C 1
ATOM 830 O O . ALA A 1 106 ? -21.674 23.586 53.621 1.00 71.88 106 ALA A O 1
ATOM 831 N N . ILE A 1 107 ? -19.927 24.123 54.948 1.00 76.62 107 ILE A N 1
ATOM 832 C CA . ILE A 1 107 ? -18.923 23.231 54.356 1.00 76.62 107 ILE A CA 1
ATOM 833 C C . ILE A 1 107 ? -18.317 22.421 55.503 1.00 76.62 107 ILE A C 1
ATOM 835 O O . ILE A 1 107 ? -17.699 23.019 56.383 1.00 76.62 107 ILE A O 1
ATOM 839 N N . ASN A 1 108 ? -18.471 21.095 55.505 1.00 80.69 108 ASN A N 1
ATOM 840 C CA . ASN A 1 108 ? -18.038 20.210 56.598 1.00 80.69 108 ASN A CA 1
ATOM 841 C C . ASN A 1 108 ? -18.507 20.730 57.966 1.00 80.69 108 ASN A C 1
ATOM 843 O O . ASN A 1 108 ? -17.693 20.944 58.858 1.00 80.69 108 ASN A O 1
ATOM 847 N N . GLU A 1 109 ? -19.807 21.024 58.083 1.00 77.12 109 GLU A N 1
ATOM 848 C CA . GLU A 1 109 ? -20.458 21.580 59.288 1.00 77.12 109 GLU A CA 1
ATOM 849 C C . GLU A 1 109 ? -20.050 23.020 59.657 1.00 77.12 109 GLU A C 1
ATOM 851 O O . GLU A 1 109 ? -20.697 23.654 60.489 1.00 77.12 109 GLU A O 1
ATOM 856 N N . ALA A 1 110 ? -19.033 23.597 59.008 1.00 75.81 110 ALA A N 1
ATOM 857 C CA . ALA A 1 110 ? -18.643 24.981 59.234 1.00 75.81 110 ALA A CA 1
ATOM 858 C C . ALA A 1 110 ? -19.582 25.932 58.485 1.00 75.81 110 ALA A C 1
ATOM 860 O O . ALA A 1 110 ? -19.524 26.021 57.254 1.00 75.81 110 ALA A O 1
ATOM 861 N N . ASP A 1 111 ? -20.397 26.669 59.241 1.00 75.12 111 ASP A N 1
ATOM 862 C CA . ASP A 1 111 ? -21.330 27.665 58.716 1.00 75.12 111 ASP A CA 1
ATOM 863 C C . ASP A 1 111 ? -20.595 28.718 57.866 1.00 75.12 111 ASP A C 1
ATOM 865 O O . ASP A 1 111 ? -19.567 29.283 58.259 1.00 75.12 111 ASP A O 1
ATOM 869 N N . THR A 1 112 ? -21.102 28.944 56.660 1.00 70.44 112 THR A N 1
ATOM 870 C CA . THR A 1 112 ? -20.602 29.922 55.693 1.00 70.44 112 THR A CA 1
ATOM 871 C C . THR A 1 112 ? -21.499 31.152 55.603 1.00 70.44 112 THR A C 1
ATOM 873 O O . THR A 1 112 ? -21.268 32.019 54.756 1.00 70.44 112 THR A O 1
ATOM 876 N N . GLN A 1 113 ? -22.511 31.275 56.469 1.00 70.75 113 GLN A N 1
ATOM 877 C CA . GLN A 1 113 ? -23.366 32.454 56.537 1.00 70.75 113 GLN A CA 1
ATOM 878 C C . GLN A 1 113 ? -22.531 33.721 56.787 1.00 70.75 113 GLN A C 1
ATOM 880 O O . GLN A 1 113 ? -21.784 33.829 57.756 1.00 70.75 113 GLN A O 1
ATOM 885 N N . GLY A 1 114 ? -22.671 34.703 55.893 1.00 60.78 114 GLY A N 1
ATOM 886 C CA . GLY A 1 114 ? -21.954 35.980 55.973 1.00 60.78 114 GLY A CA 1
ATOM 887 C C . GLY A 1 114 ? -20.558 35.978 55.342 1.00 60.78 114 GLY A C 1
ATOM 888 O O . GLY A 1 114 ? -19.938 37.037 55.267 1.00 60.78 114 GLY A O 1
ATOM 889 N N . MET A 1 115 ? -20.070 34.838 54.839 1.00 65.81 115 MET A N 1
ATOM 890 C CA . MET A 1 115 ? -18.861 34.815 54.016 1.00 65.81 115 MET A CA 1
ATOM 891 C C . MET A 1 115 ? -19.172 35.317 52.597 1.00 65.81 115 MET A C 1
ATOM 893 O O . MET A 1 115 ? -20.180 34.907 52.014 1.00 65.81 115 MET A O 1
ATOM 897 N N . PRO A 1 116 ? -18.321 36.175 52.002 1.00 58.91 116 PRO A N 1
ATOM 898 C CA . PRO A 1 116 ? -18.440 36.499 50.586 1.00 58.91 116 PRO A CA 1
ATOM 899 C C . PRO A 1 116 ? -18.223 35.231 49.750 1.00 58.91 116 PRO A C 1
ATOM 901 O O . PRO A 1 116 ? -17.448 34.351 50.134 1.00 58.91 116 PRO A O 1
ATOM 904 N N . PHE A 1 117 ? -18.900 35.133 48.605 1.00 52.78 117 PHE A N 1
ATOM 905 C CA . PHE A 1 117 ? -18.916 33.919 47.780 1.00 52.78 117 PHE A CA 1
ATOM 906 C C . PHE A 1 117 ? -17.510 33.425 47.403 1.00 52.78 117 PHE A C 1
ATOM 908 O O . PHE A 1 117 ? -17.250 32.223 47.437 1.00 52.78 117 PHE A O 1
ATOM 915 N N . ASP A 1 118 ? -16.568 34.337 47.164 1.00 50.62 118 ASP A N 1
ATOM 916 C CA . ASP A 1 118 ? -15.177 33.990 46.852 1.00 50.62 118 ASP A CA 1
ATOM 917 C C . ASP A 1 118 ? -14.462 33.294 48.016 1.00 50.62 118 ASP A C 1
ATOM 919 O O . ASP A 1 118 ? -13.691 32.358 47.803 1.00 50.62 118 ASP A O 1
ATOM 923 N N . ALA A 1 119 ? -14.760 33.688 49.258 1.00 57.62 119 ALA A N 1
ATOM 924 C CA . ALA A 1 119 ? -14.231 33.028 50.449 1.00 57.62 119 ALA A CA 1
ATOM 925 C C . ALA A 1 119 ? -14.846 31.634 50.632 1.00 57.62 119 ALA A C 1
ATOM 927 O O . ALA A 1 119 ? -14.138 30.697 51.001 1.00 57.62 119 ALA A O 1
ATOM 928 N N . VAL A 1 120 ? -16.134 31.471 50.310 1.00 59.50 120 VAL A N 1
ATOM 929 C CA . VAL A 1 120 ? -16.814 30.165 50.303 1.00 59.50 120 VAL A CA 1
ATOM 930 C C . VAL A 1 120 ? -16.184 29.247 49.252 1.00 59.50 120 VAL A C 1
ATOM 932 O O . VAL A 1 120 ? -15.784 28.131 49.575 1.00 59.50 120 VAL A O 1
ATOM 935 N N . LEU A 1 121 ? -15.991 29.727 48.020 1.00 59.84 121 LEU A N 1
ATOM 936 C CA . LEU A 1 121 ? -15.331 28.973 46.951 1.00 59.84 121 LEU A CA 1
ATOM 937 C C . LEU A 1 121 ? -13.878 28.625 47.279 1.00 59.84 121 LEU A C 1
ATOM 939 O O . LEU A 1 121 ? -13.445 27.501 47.015 1.00 59.84 121 LEU A O 1
ATOM 943 N N . ALA A 1 122 ? -13.117 29.558 47.853 1.00 63.09 122 ALA A N 1
ATOM 944 C CA . ALA A 1 122 ? -11.752 29.300 48.295 1.00 63.09 122 ALA A CA 1
ATOM 945 C C . ALA A 1 122 ? -11.727 28.189 49.350 1.00 63.09 122 ALA A C 1
ATOM 947 O O . ALA A 1 122 ? -10.917 27.271 49.242 1.00 63.09 122 ALA A O 1
ATOM 948 N N . LYS A 1 123 ? -12.668 28.213 50.300 1.00 68.81 123 LYS A N 1
ATOM 949 C CA . LYS A 1 123 ? -12.812 27.195 51.345 1.00 68.81 123 LYS A CA 1
ATOM 950 C C . LYS A 1 123 ? -13.177 25.828 50.760 1.00 68.81 123 LYS A C 1
ATOM 952 O O . LYS A 1 123 ? -12.530 24.846 51.103 1.00 68.81 123 LYS A O 1
ATOM 957 N N . ILE A 1 124 ? -14.099 25.743 49.795 1.00 67.31 124 ILE A N 1
ATOM 958 C CA . ILE A 1 124 ? -14.400 24.482 49.079 1.00 67.31 124 ILE A CA 1
ATOM 959 C C . ILE A 1 124 ? -13.160 23.961 48.341 1.00 67.31 124 ILE A C 1
ATOM 961 O O . ILE A 1 124 ? -12.882 22.764 48.340 1.00 67.31 124 ILE A O 1
ATOM 965 N N . LYS A 1 125 ? -12.381 24.849 47.714 1.00 66.69 125 LYS A N 1
ATOM 966 C CA . LYS A 1 125 ? -11.192 24.457 46.946 1.00 66.69 125 LYS A CA 1
ATOM 967 C C . LYS A 1 125 ? -10.051 23.936 47.821 1.00 66.69 125 LYS A C 1
ATOM 969 O O . LYS A 1 125 ? -9.287 23.113 47.307 1.00 66.69 125 LYS A O 1
ATOM 974 N N . THR A 1 126 ? -9.935 24.413 49.063 1.00 70.31 126 THR A N 1
ATOM 975 C CA . THR A 1 126 ? -8.842 24.099 50.000 1.00 70.31 126 THR A CA 1
ATOM 976 C C . THR A 1 126 ? -9.199 23.059 51.064 1.00 70.31 126 THR A C 1
ATOM 978 O O . THR A 1 126 ? -8.295 22.529 51.708 1.00 70.31 126 THR A O 1
ATOM 981 N N . THR A 1 127 ? -10.482 22.731 51.247 1.00 73.31 127 THR A N 1
ATOM 982 C CA . THR A 1 127 ? -10.923 21.724 52.226 1.00 73.31 127 THR A CA 1
ATOM 983 C C . THR A 1 127 ? -10.457 20.322 51.814 1.00 73.31 127 THR A C 1
ATOM 985 O O . THR A 1 127 ? -10.614 19.914 50.661 1.00 73.31 127 THR A O 1
ATOM 988 N N . LYS A 1 128 ? -9.856 19.582 52.757 1.00 69.81 128 LYS A N 1
ATOM 989 C CA . LYS A 1 128 ? -9.453 18.178 52.564 1.00 69.81 128 LYS A CA 1
ATOM 990 C C . LYS A 1 128 ? -10.695 17.282 52.542 1.00 69.81 128 LYS A C 1
ATOM 992 O O . LYS A 1 128 ? -11.638 17.526 53.285 1.00 69.81 128 LYS A O 1
ATOM 997 N N . ARG A 1 129 ? -10.687 16.271 51.673 1.00 69.06 129 ARG A N 1
ATOM 998 C CA . ARG A 1 129 ? -11.814 15.351 51.454 1.00 69.06 129 ARG A CA 1
ATOM 999 C C . ARG A 1 129 ? -12.071 14.459 52.679 1.00 69.06 129 ARG A C 1
ATOM 1001 O O . ARG A 1 129 ? -11.103 14.154 53.381 1.00 69.06 129 ARG A O 1
ATOM 1008 N N . PRO A 1 130 ? -13.321 14.009 52.894 1.00 63.25 130 PRO A N 1
ATOM 1009 C CA . PRO A 1 130 ? -14.525 14.296 52.100 1.00 63.25 130 PRO A CA 1
ATOM 1010 C C . PRO A 1 130 ? -15.077 15.714 52.335 1.00 63.25 130 PRO A C 1
ATOM 1012 O O . PRO A 1 130 ? -14.848 16.320 53.383 1.00 63.25 130 PRO A O 1
ATOM 1015 N N . ILE A 1 131 ? -15.763 16.273 51.331 1.00 64.31 131 ILE A N 1
ATOM 1016 C CA . ILE A 1 131 ? -16.420 17.588 51.441 1.00 64.31 131 ILE A CA 1
ATOM 1017 C C . ILE A 1 131 ? -17.934 17.387 51.496 1.00 64.31 131 ILE A C 1
ATOM 1019 O O . ILE A 1 131 ? -18.517 16.875 50.546 1.00 64.31 131 ILE A O 1
ATOM 1023 N N . MET A 1 132 ? -18.558 17.839 52.578 1.00 70.94 132 MET A N 1
ATOM 1024 C CA . MET A 1 132 ? -19.994 17.904 52.802 1.00 70.94 132 MET A CA 1
ATOM 1025 C C . MET A 1 132 ? -20.472 19.343 52.597 1.00 70.94 132 MET A C 1
ATOM 1027 O O . MET A 1 132 ? -20.040 20.248 53.313 1.00 70.94 132 MET A O 1
ATOM 1031 N N . LEU A 1 133 ? -21.349 19.567 51.620 1.00 72.19 133 LEU A N 1
ATOM 1032 C CA . LEU A 1 133 ? -21.976 20.871 51.380 1.00 72.19 133 LEU A CA 1
ATOM 1033 C C . LEU A 1 133 ? -23.428 20.844 51.848 1.00 72.19 133 LEU A C 1
ATOM 1035 O O . LEU A 1 133 ? -24.200 20.015 51.368 1.00 72.19 133 LEU A O 1
ATOM 1039 N N . THR A 1 134 ? -23.796 21.773 52.730 1.00 71.75 134 THR A N 1
ATOM 1040 C CA . THR A 1 134 ? -25.183 21.984 53.171 1.00 71.75 134 THR A CA 1
ATOM 1041 C C . THR A 1 134 ? -25.766 23.182 52.436 1.00 71.75 134 THR A C 1
ATOM 1043 O O . THR A 1 134 ? -25.151 24.250 52.423 1.00 71.75 134 THR A O 1
ATOM 1046 N N . PHE A 1 135 ? -26.949 23.035 51.843 1.00 70.62 135 PHE A N 1
ATOM 1047 C CA . PHE A 1 135 ? -27.659 24.118 51.151 1.00 70.62 135 PHE A CA 1
ATOM 1048 C C . PHE A 1 135 ? -28.902 24.550 51.940 1.00 70.62 135 PHE A C 1
ATOM 1050 O O . PHE A 1 135 ? -29.572 23.709 52.532 1.00 70.62 135 PHE A O 1
ATOM 1057 N N . ALA A 1 136 ? -29.212 25.849 51.932 1.00 61.12 136 ALA A N 1
ATOM 1058 C CA . ALA A 1 136 ? -30.397 26.438 52.561 1.00 61.12 136 ALA A CA 1
ATOM 1059 C C . ALA A 1 136 ? -31.164 27.341 51.580 1.00 61.12 136 ALA A C 1
ATOM 1061 O O . ALA A 1 136 ? -30.571 27.924 50.669 1.00 61.12 136 ALA A O 1
ATOM 1062 N N . ASP A 1 137 ? -32.477 27.466 51.775 1.00 55.22 137 ASP A N 1
ATOM 1063 C CA . ASP A 1 137 ? -33.366 28.292 50.947 1.00 55.22 137 ASP A CA 1
ATOM 1064 C C . ASP A 1 137 ? -33.145 29.800 51.206 1.00 55.22 137 ASP A C 1
ATOM 1066 O O . ASP A 1 137 ? -32.989 30.237 52.342 1.00 55.22 137 ASP A O 1
ATOM 1070 N N . VAL A 1 138 ? -33.157 30.632 50.162 1.00 51.56 138 VAL A N 1
ATOM 1071 C CA . VAL A 1 138 ? -32.961 32.095 50.216 1.00 51.56 138 VAL A CA 1
ATOM 1072 C C . VAL A 1 138 ? -34.051 32.799 51.041 1.00 51.56 138 VAL A C 1
ATOM 1074 O O . VAL A 1 138 ? -33.840 33.932 51.474 1.00 51.56 138 VAL A O 1
ATOM 1077 N N . GLY A 1 139 ? -35.184 32.136 51.302 1.00 48.84 139 GLY A N 1
ATOM 1078 C CA . GLY A 1 139 ? -36.262 32.626 52.169 1.00 48.84 139 GLY A CA 1
ATOM 1079 C C . GLY A 1 139 ? -36.129 32.324 53.671 1.00 48.84 139 GLY A C 1
ATOM 1080 O O . GLY A 1 139 ? -36.984 32.776 54.435 1.00 48.84 139 GLY A O 1
ATOM 1081 N N . SER A 1 140 ? -35.116 31.574 54.125 1.00 52.00 140 SER A N 1
ATOM 1082 C CA . SER A 1 140 ? -34.921 31.302 55.560 1.00 52.00 140 SER A CA 1
ATOM 1083 C C . SER A 1 140 ? -34.470 32.576 56.288 1.00 52.00 140 SER A C 1
ATOM 1085 O O . SER A 1 140 ? -33.361 33.071 56.060 1.00 52.00 140 SER A O 1
ATOM 1087 N N . GLU A 1 141 ? -35.327 33.139 57.146 1.00 47.69 141 GLU A N 1
ATOM 1088 C CA . GLU A 1 141 ? -34.950 34.264 58.008 1.00 47.69 141 GLU A CA 1
ATOM 1089 C C . GLU A 1 141 ? -33.793 33.870 58.940 1.00 47.69 141 GLU A C 1
ATOM 1091 O O . GLU A 1 141 ? -33.748 32.743 59.430 1.00 47.69 141 GLU A O 1
ATOM 1096 N N . PRO A 1 142 ? -32.858 34.790 59.229 1.00 43.66 142 PRO A N 1
ATOM 1097 C CA . PRO A 1 142 ? -31.708 34.494 60.068 1.00 43.66 142 PRO A CA 1
ATOM 1098 C C . PRO A 1 142 ? -32.153 34.079 61.476 1.00 43.66 142 PRO A C 1
ATOM 1100 O O . PRO A 1 142 ? -32.667 34.893 62.245 1.00 43.66 142 PRO A O 1
ATOM 1103 N N . ILE A 1 143 ? -31.899 32.820 61.841 1.00 47.97 143 ILE A N 1
ATOM 1104 C CA . ILE A 1 143 ? -31.954 32.375 63.233 1.00 47.97 1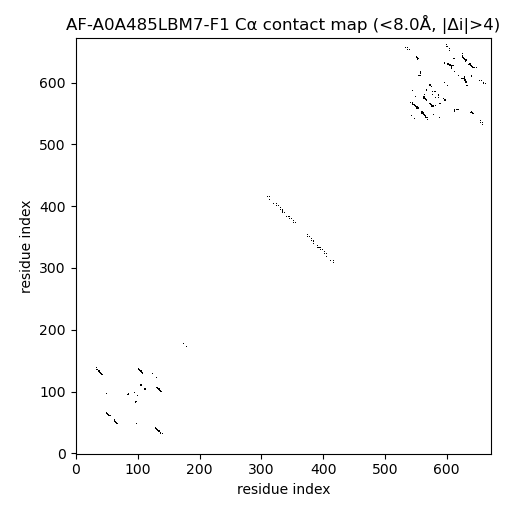43 ILE A CA 1
ATOM 1105 C C . ILE A 1 143 ? -30.855 33.137 63.978 1.00 47.97 143 ILE A C 1
ATOM 1107 O O . ILE A 1 143 ? -29.662 32.924 63.759 1.00 47.97 143 ILE A O 1
ATOM 1111 N N . ALA A 1 144 ? -31.259 34.087 64.821 1.00 39.75 144 ALA A N 1
ATOM 1112 C CA . ALA A 1 144 ? -30.334 34.829 65.663 1.00 39.75 144 ALA A CA 1
ATOM 1113 C C . ALA A 1 144 ? -29.527 33.849 66.539 1.00 39.75 144 ALA A C 1
ATOM 1115 O O . ALA A 1 144 ? -30.112 32.905 67.079 1.00 39.75 144 ALA A O 1
ATOM 1116 N N . PRO A 1 145 ? -28.211 34.067 66.719 1.00 39.34 145 PRO A N 1
ATOM 1117 C CA . PRO A 1 145 ? -27.376 33.161 67.495 1.00 39.34 145 PRO A CA 1
ATOM 1118 C C . PRO A 1 145 ? -27.929 33.022 68.921 1.00 39.34 145 PRO A C 1
ATOM 1120 O O . PRO A 1 145 ? -28.394 34.019 69.496 1.00 39.34 145 PRO A O 1
ATOM 1123 N N . PRO A 1 146 ? -27.883 31.818 69.523 1.00 38.78 146 PRO A N 1
ATOM 1124 C CA . PRO A 1 146 ? -28.348 31.619 70.883 1.00 38.78 146 PRO A CA 1
ATOM 1125 C C . PRO A 1 146 ? -27.506 32.491 71.815 1.00 38.78 146 PRO A C 1
ATOM 1127 O O . PRO A 1 146 ? -26.328 32.238 72.061 1.00 38.78 146 PRO A O 1
ATOM 1130 N N . LYS A 1 147 ? -28.122 33.560 72.329 1.00 34.84 147 LYS A N 1
ATOM 1131 C CA . LYS A 1 147 ? -27.544 34.371 73.398 1.00 34.84 147 LYS A CA 1
ATOM 1132 C C . LYS A 1 147 ? -27.320 33.454 74.594 1.00 34.84 147 LYS A C 1
ATOM 1134 O O . LYS A 1 147 ? -28.278 32.964 75.191 1.00 34.84 147 LYS A O 1
ATOM 1139 N N . SER A 1 148 ? -26.057 33.265 74.950 1.00 47.03 148 SER A N 1
ATOM 1140 C CA . SER A 1 148 ? -25.622 32.686 76.212 1.00 47.03 148 SER A CA 1
ATOM 1141 C C . SER A 1 148 ? -26.241 33.464 77.382 1.00 47.03 148 SER A C 1
ATOM 1143 O O . SER A 1 148 ? -25.766 34.518 77.799 1.00 47.03 148 SER A O 1
ATOM 1145 N N . LYS A 1 149 ? -27.346 32.947 77.925 1.00 35.75 149 LYS A N 1
ATOM 1146 C CA . LYS A 1 149 ? -27.841 33.294 79.262 1.00 35.75 149 LYS A CA 1
ATOM 1147 C C . LYS A 1 149 ? -27.323 32.204 80.195 1.00 35.75 149 LYS A C 1
ATOM 1149 O O . LYS A 1 149 ? -27.817 31.086 80.183 1.00 35.75 149 LYS A O 1
ATOM 1154 N N . ARG A 1 150 ? -26.146 32.405 80.792 1.00 32.97 150 ARG A N 1
ATOM 1155 C CA . ARG A 1 150 ? -25.992 32.917 82.165 1.00 32.97 150 ARG A CA 1
ATOM 1156 C C . ARG A 1 150 ? -27.024 32.318 83.121 1.00 32.97 150 ARG A C 1
ATOM 1158 O O . ARG A 1 150 ? -28.191 32.694 83.110 1.00 32.97 150 ARG A O 1
ATOM 1165 N N . GLN A 1 151 ? -26.515 31.419 83.958 1.00 41.66 151 GLN A N 1
ATOM 1166 C CA . GLN A 1 151 ? -27.102 31.005 85.222 1.00 41.66 151 GLN A CA 1
ATOM 1167 C C . GLN A 1 151 ? -27.523 32.234 86.045 1.00 41.66 151 GLN A C 1
ATOM 1169 O O . GLN A 1 151 ? -26.696 33.055 86.436 1.00 41.66 151 GLN A O 1
ATOM 1174 N N . SER A 1 152 ? -28.814 32.315 86.326 1.00 35.94 152 SER A N 1
ATOM 1175 C CA . SER A 1 152 ? -29.418 32.984 87.479 1.00 35.94 152 SER A CA 1
ATOM 1176 C C . SER A 1 152 ? -30.574 32.065 87.865 1.00 35.94 152 SER A C 1
ATOM 1178 O O . SER A 1 152 ? -31.406 31.753 87.018 1.00 35.94 152 SER A O 1
ATOM 1180 N N . SER A 1 153 ? -30.493 31.349 88.983 1.00 41.09 153 SER A N 1
ATOM 1181 C CA . SER A 1 153 ? -30.984 31.802 90.290 1.00 41.09 153 SER A CA 1
ATOM 1182 C C . SER A 1 153 ? -32.429 32.318 90.244 1.00 41.09 153 SER A C 1
ATOM 1184 O O . SER A 1 153 ? -32.785 33.105 89.374 1.00 41.09 153 SER A O 1
ATOM 1186 N N . ILE A 1 154 ? -33.195 31.897 91.262 1.00 35.66 154 ILE A N 1
ATOM 1187 C CA . ILE A 1 154 ? -34.591 32.224 91.624 1.00 35.66 154 ILE A CA 1
ATOM 1188 C C . ILE A 1 154 ? -35.533 31.035 91.337 1.00 35.66 154 ILE A C 1
ATOM 1190 O O . ILE A 1 154 ? -35.766 30.670 90.195 1.00 35.66 154 ILE A O 1
ATOM 1194 N N . LYS A 1 155 ? -35.872 30.229 92.358 1.00 35.28 155 LYS A N 1
ATOM 1195 C CA . LYS A 1 155 ? -36.948 30.434 93.360 1.00 35.28 155 LYS A CA 1
ATOM 1196 C C . LYS A 1 155 ? -38.341 30.472 92.725 1.00 35.28 155 LYS A C 1
ATOM 1198 O O . LYS A 1 155 ? -38.709 31.481 92.142 1.00 35.28 155 LYS A O 1
ATOM 1203 N N . SER A 1 156 ? -39.139 29.453 93.024 1.00 33.44 156 SER A N 1
ATOM 1204 C CA . SER A 1 156 ? -40.578 29.607 93.275 1.00 33.44 156 SER A CA 1
ATOM 1205 C C . SER A 1 156 ? -41.149 28.290 93.823 1.00 33.44 156 SER A C 1
ATOM 1207 O O . SER A 1 156 ? -41.039 27.264 93.161 1.00 33.44 156 SER A O 1
ATOM 1209 N N . THR A 1 157 ? -41.445 28.233 95.129 1.00 33.56 157 THR A N 1
ATOM 1210 C CA . THR A 1 157 ? -42.798 28.373 95.737 1.00 33.56 157 THR A CA 1
ATOM 1211 C C . THR A 1 157 ? -43.675 27.153 95.429 1.00 33.56 157 THR A C 1
ATOM 1213 O O . THR A 1 157 ? -44.063 26.940 94.291 1.00 33.56 157 THR A O 1
ATOM 1216 N N . SER A 1 158 ? -43.920 26.222 96.357 1.00 36.75 158 SER A N 1
ATOM 1217 C CA . SER A 1 158 ? -44.806 26.357 97.529 1.00 36.75 158 SER A CA 1
ATOM 1218 C C . SER A 1 158 ? -46.050 27.206 97.257 1.00 36.75 158 SER A C 1
ATOM 1220 O O . SER A 1 158 ? -45.946 28.424 97.199 1.00 36.75 158 SER A O 1
ATOM 1222 N N . CYS A 1 159 ? -47.199 26.548 97.141 1.00 28.89 159 CYS A N 1
ATOM 1223 C CA . CYS A 1 159 ? -48.530 26.998 97.563 1.00 28.89 159 CYS A CA 1
ATOM 1224 C C . CYS A 1 159 ? -49.438 25.765 97.410 1.00 28.89 159 CYS A C 1
ATOM 1226 O O . CYS A 1 159 ? -49.507 25.183 96.333 1.00 28.89 159 CYS A O 1
ATOM 1228 N N . SER A 1 160 ? -49.872 25.149 98.513 1.00 28.33 160 SER A N 1
ATOM 1229 C CA . SER A 1 160 ? -51.079 25.537 99.265 1.00 28.33 160 SER A CA 1
ATOM 1230 C C . SER A 1 160 ? -52.316 25.300 98.392 1.00 28.33 160 SER A C 1
ATOM 1232 O O . SER A 1 160 ? -52.481 25.915 97.348 1.00 28.33 160 SER A O 1
ATOM 1234 N N . SER A 1 161 ? -53.159 24.328 98.712 1.00 32.19 161 SER A N 1
ATOM 1235 C CA . SER A 1 161 ? -54.157 24.377 99.792 1.00 32.19 161 SER A CA 1
ATOM 1236 C C . SER A 1 161 ? -55.524 24.331 99.131 1.00 32.19 161 SER A C 1
ATOM 1238 O O . SER A 1 161 ? -55.746 25.090 98.195 1.00 32.19 161 SER A O 1
ATOM 1240 N N . LEU A 1 162 ? -56.393 23.472 99.645 1.00 34.22 162 LEU A N 1
ATOM 1241 C CA . LEU A 1 162 ? -57.833 23.631 99.885 1.00 34.22 162 LEU A CA 1
ATOM 1242 C C . LEU A 1 162 ? -58.233 22.240 100.426 1.00 34.22 162 LEU A C 1
ATOM 1244 O O . LEU A 1 162 ? -58.024 21.242 99.745 1.00 34.22 162 LEU A O 1
ATOM 1248 N N . ALA A 1 163 ? -58.473 22.065 101.731 1.00 30.77 163 ALA A N 1
ATOM 1249 C CA . ALA A 1 163 ? -59.680 22.501 102.450 1.00 30.77 163 ALA A CA 1
ATOM 1250 C C . ALA A 1 163 ? -60.935 21.939 101.755 1.00 30.77 163 ALA A C 1
ATOM 1252 O O . ALA A 1 163 ? -61.057 22.045 100.542 1.00 30.77 163 ALA A O 1
ATOM 1253 N N . SER A 1 164 ? -61.909 21.341 102.414 1.00 31.86 164 SER A N 1
ATOM 1254 C CA . SER A 1 164 ? -62.230 21.160 103.826 1.00 31.86 164 SER A CA 1
ATOM 1255 C C . SER A 1 164 ? -63.497 20.293 103.856 1.00 31.86 164 SER A C 1
ATOM 1257 O O . SER A 1 164 ? -64.125 20.092 102.817 1.00 31.86 164 SER A O 1
ATOM 1259 N N . ASP A 1 165 ? -63.877 19.868 105.060 1.00 28.33 165 ASP A N 1
ATOM 1260 C CA . ASP A 1 165 ? -65.233 19.442 105.431 1.00 28.33 165 ASP A CA 1
ATOM 1261 C C . ASP A 1 165 ? -65.667 18.061 104.888 1.00 28.33 165 ASP A C 1
ATOM 1263 O O . ASP A 1 165 ? -65.407 17.677 103.757 1.00 28.33 165 ASP A O 1
ATOM 1267 N N . SER A 1 166 ? -66.323 17.198 105.654 1.00 38.44 166 SER A N 1
ATOM 1268 C CA . SER A 1 166 ? -67.307 17.499 106.683 1.00 38.44 166 SER A CA 1
ATOM 1269 C C . SER A 1 166 ? -67.450 16.379 107.714 1.00 38.44 166 SER A C 1
ATOM 1271 O O . SER A 1 166 ? -67.360 15.192 107.398 1.00 38.44 166 SER A O 1
ATOM 1273 N N . ASP A 1 167 ? -67.771 16.813 108.925 1.00 31.22 167 ASP A N 1
ATOM 1274 C CA . ASP A 1 167 ? -68.129 16.053 110.112 1.00 31.22 167 ASP A CA 1
ATOM 1275 C C . ASP A 1 167 ? -69.306 15.066 109.973 1.00 31.22 167 ASP A C 1
ATOM 1277 O O . ASP A 1 167 ? -70.280 15.313 109.264 1.00 31.22 167 ASP A O 1
ATOM 1281 N N . ASN A 1 168 ? -69.258 14.078 110.881 1.00 31.84 168 ASN A N 1
ATOM 1282 C CA . ASN A 1 168 ? -70.370 13.439 111.610 1.00 31.84 168 ASN A CA 1
ATOM 1283 C C . ASN A 1 168 ? -71.258 12.382 110.912 1.00 31.84 168 ASN A C 1
ATOM 1285 O O . ASN A 1 168 ? -71.449 12.429 109.703 1.00 31.84 168 ASN A O 1
ATOM 1289 N N . PRO A 1 169 ? -71.947 11.492 111.672 1.00 43.41 169 PRO A N 1
ATOM 1290 C CA . PRO A 1 169 ? -71.800 11.136 113.094 1.00 43.41 169 PRO A CA 1
ATOM 1291 C C . PRO A 1 169 ? -71.775 9.609 113.377 1.00 43.41 169 PRO A C 1
ATOM 1293 O O . PRO A 1 169 ? -72.164 8.779 112.564 1.00 43.41 169 PRO A O 1
ATOM 1296 N N . ALA A 1 170 ? -71.330 9.265 114.590 1.00 40.94 170 ALA A N 1
ATOM 1297 C CA . ALA A 1 170 ? -71.724 8.113 115.417 1.00 40.94 170 ALA A CA 1
ATOM 1298 C C . ALA A 1 170 ? -72.288 6.846 114.719 1.00 40.94 170 ALA A C 1
ATOM 1300 O O . ALA A 1 170 ? -73.496 6.708 114.529 1.00 40.94 170 ALA A O 1
ATOM 1301 N N . ALA A 1 171 ? -71.420 5.853 114.490 1.00 34.75 171 ALA A N 1
ATOM 1302 C CA . ALA A 1 171 ? -71.813 4.457 114.283 1.00 34.75 171 ALA A CA 1
ATOM 1303 C C . ALA A 1 171 ? -71.502 3.626 115.554 1.00 34.75 171 ALA A C 1
ATOM 1305 O O . ALA A 1 171 ? -70.478 3.863 116.199 1.00 34.75 171 ALA A O 1
ATOM 1306 N N . PRO A 1 172 ? -72.383 2.684 115.942 1.00 48.94 172 PRO A N 1
ATOM 1307 C CA . PRO A 1 172 ? -72.392 2.014 117.248 1.00 48.94 172 PRO A CA 1
ATOM 1308 C C . PRO A 1 172 ? -71.177 1.087 117.445 1.00 48.94 172 PRO A C 1
ATOM 1310 O O . PRO A 1 172 ? -70.521 0.728 116.464 1.00 48.94 172 PRO A O 1
ATOM 1313 N N . PRO A 1 173 ? -70.859 0.667 118.687 1.00 44.50 173 PRO A N 1
ATOM 1314 C CA . PRO A 1 173 ? -69.704 -0.183 118.963 1.00 44.50 173 PRO A CA 1
ATOM 1315 C C . PRO A 1 173 ? -69.783 -1.476 118.143 1.00 44.50 173 PRO A C 1
ATOM 1317 O O . PRO A 1 173 ? -70.620 -2.343 118.398 1.00 44.50 173 PRO A O 1
ATOM 1320 N N . LYS A 1 174 ? -68.898 -1.596 117.143 1.00 46.12 174 LYS A N 1
ATOM 1321 C CA . LYS A 1 174 ? -68.637 -2.844 116.423 1.00 46.12 174 LYS A CA 1
ATOM 1322 C C . LYS A 1 174 ? -68.284 -3.902 117.465 1.00 46.12 174 LYS A C 1
ATOM 1324 O O . LYS A 1 174 ? -67.234 -3.843 118.101 1.00 46.12 174 LYS A O 1
ATOM 1329 N N . THR A 1 175 ? -69.189 -4.853 117.657 1.00 54.91 175 THR A N 1
ATOM 1330 C CA . THR A 1 175 ? -68.964 -6.040 118.481 1.00 54.91 175 THR A CA 1
ATOM 1331 C C . THR A 1 175 ? -67.729 -6.787 117.967 1.00 54.91 175 THR A C 1
ATOM 1333 O O . THR A 1 175 ? -67.401 -6.713 116.779 1.00 54.91 175 THR A O 1
ATOM 1336 N N . MET A 1 176 ? -67.027 -7.513 118.847 1.00 55.81 176 MET A N 1
ATOM 1337 C CA . MET A 1 176 ? -65.748 -8.184 118.541 1.00 55.81 176 MET A CA 1
ATOM 1338 C C . MET A 1 176 ? -65.749 -9.036 117.249 1.00 55.81 176 MET A C 1
ATOM 1340 O O . MET A 1 176 ? -64.693 -9.247 116.658 1.00 55.81 176 MET A O 1
ATOM 1344 N N . ALA A 1 177 ? -66.918 -9.462 116.759 1.00 56.53 177 ALA A N 1
ATOM 1345 C CA . ALA A 1 177 ? -67.078 -10.184 115.498 1.00 56.53 177 ALA A CA 1
ATOM 1346 C C . ALA A 1 177 ? -66.748 -9.355 114.232 1.00 56.53 177 ALA A C 1
ATOM 1348 O O . ALA A 1 177 ? -66.186 -9.898 113.283 1.00 56.53 177 ALA A O 1
ATOM 1349 N N . SER A 1 178 ? -67.037 -8.047 114.199 1.00 57.84 178 SER A N 1
ATOM 1350 C CA . SER A 1 178 ? -66.749 -7.200 113.023 1.00 57.84 178 SER A CA 1
ATOM 1351 C C . SER A 1 178 ? -65.264 -6.856 112.906 1.00 57.84 178 SER A C 1
ATOM 1353 O O . SER A 1 178 ? -64.732 -6.845 111.799 1.00 57.84 178 SER A O 1
ATOM 1355 N N . LEU A 1 179 ? -64.581 -6.637 114.034 1.00 61.91 179 LEU A N 1
ATOM 1356 C CA . LEU A 1 179 ? -63.125 -6.477 114.050 1.00 61.91 179 LEU A CA 1
ATOM 1357 C C . LEU A 1 179 ? -62.413 -7.766 113.624 1.00 61.91 179 LEU A C 1
ATOM 1359 O O . LEU A 1 179 ? -61.416 -7.701 112.913 1.00 61.91 179 LEU A O 1
ATOM 1363 N N . ALA A 1 180 ? -62.937 -8.936 114.002 1.00 67.19 180 ALA A N 1
ATOM 1364 C CA . ALA A 1 180 ? -62.377 -10.214 113.573 1.00 67.19 180 ALA A CA 1
ATOM 1365 C C . ALA A 1 180 ? -62.457 -10.405 112.045 1.00 67.19 180 ALA A C 1
ATOM 1367 O O . ALA A 1 180 ? -61.479 -10.835 111.435 1.00 67.19 180 ALA A O 1
ATOM 1368 N N . ALA A 1 181 ? -63.573 -10.027 111.412 1.00 73.00 181 ALA A N 1
ATOM 1369 C CA . ALA A 1 181 ? -63.725 -10.083 109.955 1.00 73.00 181 ALA A CA 1
ATOM 1370 C C . ALA A 1 181 ? -62.803 -9.087 109.221 1.00 73.00 181 ALA A C 1
ATOM 1372 O O . ALA A 1 181 ? -62.172 -9.448 108.227 1.00 73.00 181 ALA A O 1
ATOM 1373 N N . ASP A 1 182 ? -62.657 -7.865 109.745 1.00 72.44 182 ASP A N 1
ATOM 1374 C CA . ASP A 1 182 ? -61.745 -6.857 109.189 1.00 72.44 182 ASP A CA 1
ATOM 1375 C C . ASP A 1 182 ? -60.269 -7.304 109.298 1.00 72.44 182 ASP A C 1
ATOM 1377 O O . ASP A 1 182 ? -59.493 -7.115 108.360 1.00 72.44 182 ASP A O 1
ATOM 1381 N N . VAL A 1 183 ? -59.886 -7.982 110.389 1.00 75.31 183 VAL A N 1
ATOM 1382 C CA . VAL A 1 183 ? -58.540 -8.564 110.566 1.00 75.31 183 VAL A CA 1
ATOM 1383 C C . VAL A 1 183 ? -58.274 -9.707 109.583 1.00 75.31 183 VAL A C 1
ATOM 1385 O O . VAL A 1 183 ? -57.168 -9.799 109.051 1.00 75.31 183 VAL A O 1
ATOM 1388 N N . VAL A 1 184 ? -59.258 -10.570 109.311 1.00 79.69 184 VAL A N 1
ATOM 1389 C CA . VAL A 1 184 ? -59.119 -11.637 108.302 1.00 79.69 184 VAL A CA 1
ATOM 1390 C C . VAL A 1 184 ? -58.947 -11.036 106.908 1.00 79.69 184 VAL A C 1
ATOM 1392 O O . VAL A 1 184 ? -58.023 -11.423 106.196 1.00 79.69 184 VAL A O 1
ATOM 1395 N N . ARG A 1 185 ? -59.749 -10.027 106.548 1.00 81.12 185 ARG A N 1
ATOM 1396 C CA . ARG A 1 185 ? -59.636 -9.342 105.253 1.00 81.12 185 ARG A CA 1
ATOM 1397 C C . ARG A 1 185 ? -58.285 -8.645 105.075 1.00 81.12 185 ARG A C 1
ATOM 1399 O O . ARG A 1 185 ? -57.682 -8.764 104.017 1.00 81.12 185 ARG A O 1
ATOM 1406 N N . LEU A 1 186 ? -57.782 -7.960 106.104 1.00 79.69 186 LEU A N 1
ATOM 1407 C CA . LEU A 1 186 ? -56.468 -7.306 106.058 1.00 79.69 186 LEU A CA 1
ATOM 1408 C C . LEU A 1 186 ? -55.313 -8.312 105.965 1.00 79.69 186 LEU A C 1
ATOM 1410 O O . LEU A 1 186 ? -54.307 -8.025 105.324 1.00 79.69 186 LEU A O 1
ATOM 1414 N N . ARG A 1 187 ? -55.446 -9.497 106.574 1.00 81.25 187 ARG A N 1
ATOM 1415 C CA . ARG A 1 187 ? -54.459 -10.581 106.433 1.00 81.25 187 ARG A CA 1
ATOM 1416 C C . ARG A 1 187 ? -54.446 -11.172 105.027 1.00 81.25 187 ARG A C 1
ATOM 1418 O O . ARG A 1 187 ? -53.364 -11.471 104.531 1.00 81.25 187 ARG A O 1
ATOM 1425 N N . GLU A 1 188 ? -55.610 -11.308 104.397 1.00 87.00 188 GLU A N 1
ATOM 1426 C CA . GLU A 1 188 ? -55.703 -11.776 103.011 1.00 87.00 188 GLU A CA 1
ATOM 1427 C C . GLU A 1 188 ? -55.131 -10.738 102.041 1.00 87.00 188 GLU A C 1
ATOM 1429 O O . GLU A 1 188 ? -54.255 -11.061 101.249 1.00 87.00 188 GLU A O 1
ATOM 1434 N N . GLN A 1 189 ? -55.486 -9.460 102.209 1.00 81.62 189 GLN A N 1
ATOM 1435 C CA . GLN A 1 189 ? -54.902 -8.361 101.431 1.00 81.62 189 GLN A CA 1
ATOM 1436 C C . GLN A 1 189 ? -53.383 -8.251 101.616 1.00 81.62 189 GLN A C 1
ATOM 1438 O O . GLN A 1 189 ? -52.664 -7.949 100.667 1.00 81.62 189 GLN A O 1
ATOM 1443 N N . LEU A 1 190 ? -52.868 -8.517 102.821 1.00 86.75 190 LEU A N 1
ATOM 1444 C CA . LEU A 1 190 ? -51.427 -8.556 103.066 1.00 86.75 190 LEU A CA 1
ATOM 1445 C C . LEU A 1 190 ? -50.763 -9.742 102.355 1.00 86.75 190 LEU A C 1
ATOM 1447 O O . LEU A 1 190 ? -49.669 -9.577 101.821 1.00 86.75 190 LEU A O 1
ATOM 1451 N N . ARG A 1 191 ? -51.411 -10.914 102.315 1.00 85.00 191 ARG A N 1
ATOM 1452 C CA . ARG A 1 191 ? -50.925 -12.074 101.553 1.00 85.00 191 ARG A CA 1
ATOM 1453 C C . ARG A 1 191 ? -50.921 -11.808 100.055 1.00 85.00 191 ARG A C 1
ATOM 1455 O O . ARG A 1 191 ? -49.903 -12.048 99.417 1.00 85.00 191 ARG A O 1
ATOM 1462 N N . GLU A 1 192 ? -52.011 -11.280 99.512 1.00 85.19 192 GLU A N 1
ATOM 1463 C CA . GLU A 1 192 ? -52.111 -10.912 98.098 1.00 85.19 192 GLU A CA 1
ATOM 1464 C C . GLU A 1 192 ? -51.064 -9.855 97.728 1.00 85.19 192 GLU A C 1
ATOM 1466 O O . GLU A 1 192 ? -50.367 -10.003 96.729 1.00 85.19 192 GLU A O 1
ATOM 1471 N N . ALA A 1 193 ? -50.859 -8.838 98.573 1.00 80.88 193 ALA A N 1
ATOM 1472 C CA . ALA A 1 193 ? -49.822 -7.830 98.366 1.00 80.88 193 ALA A CA 1
ATOM 1473 C C . ALA A 1 193 ? -48.400 -8.411 98.452 1.00 80.88 193 ALA A C 1
ATOM 1475 O O . ALA A 1 193 ? -47.518 -7.993 97.703 1.00 80.88 193 ALA A O 1
ATOM 1476 N N . GLN A 1 194 ? -48.156 -9.380 99.339 1.00 86.81 194 GLN A N 1
ATOM 1477 C CA . GLN A 1 194 ? -46.874 -10.086 99.420 1.00 86.81 194 GLN A CA 1
ATOM 1478 C C . GLN A 1 194 ? -46.620 -10.950 98.180 1.00 86.81 194 GLN A C 1
ATOM 1480 O O . GLN A 1 194 ? -45.498 -10.969 97.677 1.00 86.81 194 GLN A O 1
ATOM 1485 N N . LEU A 1 195 ? -47.654 -11.613 97.659 1.00 87.25 195 LEU A N 1
ATOM 1486 C CA . LEU A 1 195 ? -47.565 -12.439 96.457 1.00 87.25 195 LEU A CA 1
ATOM 1487 C C . LEU A 1 195 ? -47.338 -11.562 95.216 1.00 87.25 195 LEU A C 1
ATOM 1489 O O . LEU A 1 195 ? -46.380 -11.794 94.483 1.00 87.25 195 LEU A O 1
ATOM 1493 N N . ALA A 1 196 ? -48.095 -10.470 95.070 1.00 83.25 196 ALA A N 1
ATOM 1494 C CA . ALA A 1 196 ? -47.900 -9.475 94.014 1.00 83.25 196 ALA A CA 1
ATOM 1495 C C . ALA A 1 196 ? -46.513 -8.812 94.077 1.00 83.25 196 ALA A C 1
ATOM 1497 O O . ALA A 1 196 ? -45.882 -8.591 93.045 1.00 83.25 196 ALA A O 1
ATOM 1498 N N . LYS A 1 197 ? -45.994 -8.536 95.283 1.00 89.25 197 LYS A N 1
ATOM 1499 C CA . LYS A 1 197 ? -44.620 -8.049 95.464 1.00 89.25 197 LYS A CA 1
ATOM 1500 C C . LYS A 1 197 ? -43.597 -9.082 94.985 1.00 89.25 197 LYS A C 1
ATOM 1502 O O . LYS A 1 197 ? -42.683 -8.716 94.255 1.00 89.25 197 LYS A O 1
ATOM 1507 N N . SER A 1 198 ? -43.759 -10.353 95.357 1.00 87.81 198 SER A N 1
ATOM 1508 C CA . SER A 1 198 ? -42.844 -11.418 94.927 1.00 87.81 198 SER A CA 1
ATOM 1509 C C . SER A 1 198 ? -42.887 -11.661 93.413 1.00 87.81 198 SER A C 1
ATOM 1511 O O . SER A 1 198 ? -41.853 -11.898 92.793 1.00 87.81 198 SER A O 1
ATOM 1513 N N . GLU A 1 199 ? -44.062 -11.526 92.794 1.00 88.62 199 GLU A N 1
ATOM 1514 C CA . GLU A 1 199 ? -44.239 -11.641 91.346 1.00 88.62 199 GLU A CA 1
ATOM 1515 C C . GLU A 1 199 ? -43.616 -10.446 90.607 1.00 88.62 199 GLU A C 1
ATOM 1517 O O . GLU A 1 199 ? -42.917 -10.632 89.611 1.00 88.62 199 GLU A O 1
ATOM 1522 N N . ALA A 1 200 ? -43.765 -9.228 91.138 1.00 83.81 200 ALA A N 1
ATOM 1523 C CA . ALA A 1 200 ? -43.090 -8.042 90.614 1.00 83.81 200 ALA A CA 1
ATOM 1524 C C . ALA A 1 200 ? -41.558 -8.143 90.741 1.00 83.81 200 ALA A C 1
ATOM 1526 O O . ALA A 1 200 ? -40.838 -7.798 89.805 1.00 83.81 200 ALA A O 1
ATOM 1527 N N . GLU A 1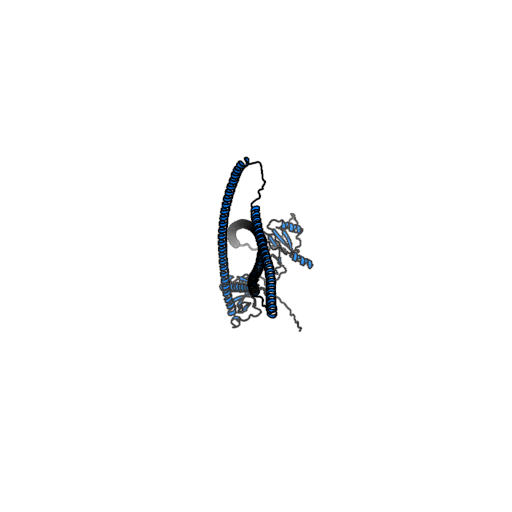 201 ? -41.043 -8.660 91.860 1.00 87.56 201 GLU A N 1
ATOM 1528 C CA . GLU A 1 201 ? -39.609 -8.921 92.045 1.00 87.56 201 GLU A CA 1
ATOM 1529 C C . GLU A 1 201 ? -39.091 -9.964 91.037 1.00 87.56 201 GLU A C 1
ATOM 1531 O O . GLU A 1 201 ? -38.031 -9.766 90.437 1.00 87.56 201 GLU A O 1
ATOM 1536 N N . ALA A 1 202 ? -39.861 -11.023 90.765 1.00 90.12 202 ALA A N 1
ATOM 1537 C CA . ALA A 1 202 ? -39.525 -12.021 89.749 1.00 90.12 202 ALA A CA 1
ATOM 1538 C C . ALA A 1 202 ? -39.511 -11.435 88.324 1.00 90.12 202 ALA A C 1
ATOM 1540 O O . ALA A 1 202 ? -38.593 -11.721 87.551 1.00 90.12 202 ALA A O 1
ATOM 1541 N N . GLN A 1 203 ? -40.476 -10.575 87.982 1.00 86.12 203 GLN A N 1
ATOM 1542 C CA . GLN A 1 203 ? -40.503 -9.873 86.694 1.00 86.12 203 GLN A CA 1
ATOM 1543 C C . GLN A 1 203 ? -39.308 -8.925 86.542 1.00 86.12 203 GLN A C 1
ATOM 1545 O O . GLN A 1 203 ? -38.680 -8.898 85.485 1.00 86.12 203 GLN A O 1
ATOM 1550 N N . VAL A 1 204 ? -38.934 -8.190 87.595 1.00 87.19 204 VAL A N 1
ATOM 1551 C CA . VAL A 1 204 ? -37.744 -7.323 87.586 1.00 87.19 204 VAL A CA 1
ATOM 1552 C C . VAL A 1 204 ? -36.469 -8.134 87.336 1.00 87.19 204 VAL A C 1
ATOM 1554 O O . VAL A 1 204 ? -35.637 -7.721 86.528 1.00 87.19 204 VAL A O 1
ATOM 1557 N N . GLU A 1 205 ? -36.313 -9.301 87.961 1.00 89.00 205 GLU A N 1
ATOM 1558 C CA . GLU A 1 205 ? -35.175 -10.191 87.689 1.00 89.00 205 GLU A CA 1
ATOM 1559 C C . GLU A 1 205 ? -35.190 -10.748 86.257 1.00 89.00 205 GLU A C 1
ATOM 1561 O O . GLU A 1 205 ? -34.142 -10.852 85.613 1.00 89.00 205 GLU A O 1
ATOM 1566 N N . GLN A 1 206 ? -36.367 -11.044 85.705 1.00 88.44 206 GLN A N 1
ATOM 1567 C CA . GLN A 1 206 ? -36.502 -11.456 84.308 1.00 88.44 206 GLN A CA 1
ATOM 1568 C C . GLN A 1 206 ? -36.116 -10.325 83.338 1.00 88.44 206 GLN A C 1
ATOM 1570 O O . GLN A 1 206 ? -35.389 -10.575 82.375 1.00 88.44 206 GLN A O 1
ATOM 1575 N N . PHE A 1 207 ? -36.504 -9.078 83.623 1.00 84.62 207 PHE A N 1
ATOM 1576 C CA . PHE A 1 207 ? -36.087 -7.905 82.847 1.00 84.62 207 PHE A CA 1
ATOM 1577 C C . PHE A 1 207 ? -34.584 -7.640 82.942 1.00 84.62 207 PHE A C 1
ATOM 1579 O O . PHE A 1 207 ? -33.964 -7.313 81.932 1.00 84.62 207 PHE A O 1
ATOM 1586 N N . LYS A 1 208 ? -33.968 -7.824 84.116 1.00 90.50 208 LYS A N 1
ATOM 1587 C CA . LYS A 1 208 ? -32.506 -7.723 84.260 1.00 90.50 208 LYS A CA 1
ATOM 1588 C C . LYS A 1 208 ? -31.785 -8.754 83.399 1.00 90.50 208 LYS A C 1
ATOM 1590 O O . LYS A 1 208 ? -30.837 -8.398 82.705 1.00 90.50 208 LYS A O 1
ATOM 1595 N N . LYS A 1 209 ? -32.253 -10.008 83.401 1.00 91.12 209 LYS A N 1
ATOM 1596 C CA . LYS A 1 209 ? -31.701 -11.069 82.543 1.00 91.12 209 LYS A CA 1
ATOM 1597 C C . LYS A 1 209 ? -31.854 -10.729 81.065 1.00 91.12 209 LYS A C 1
ATOM 1599 O O . LYS A 1 209 ? -30.882 -10.828 80.328 1.00 91.12 209 LYS A O 1
ATOM 1604 N N . TRP A 1 210 ? -33.035 -10.275 80.651 1.00 91.44 210 TRP A N 1
ATOM 1605 C CA . TRP A 1 210 ? -33.283 -9.886 79.265 1.00 91.44 210 TRP A CA 1
ATOM 1606 C C . TRP A 1 210 ? -32.401 -8.714 78.819 1.00 91.44 210 TRP A C 1
ATOM 1608 O O . TRP A 1 210 ? -31.781 -8.797 77.763 1.00 91.44 210 TRP A O 1
ATOM 1618 N N . ASN A 1 211 ? -32.256 -7.674 79.646 1.00 88.62 211 ASN A N 1
ATOM 1619 C CA . ASN A 1 211 ? -31.361 -6.550 79.359 1.00 88.62 211 ASN A CA 1
ATOM 1620 C C . ASN A 1 211 ? -29.895 -6.988 79.264 1.00 88.62 211 ASN A C 1
ATOM 1622 O O . ASN A 1 211 ? -29.188 -6.529 78.372 1.00 88.62 211 ASN A O 1
ATOM 1626 N N . ALA A 1 212 ? -29.441 -7.889 80.142 1.00 91.56 212 ALA A N 1
ATOM 1627 C CA . ALA A 1 212 ? -28.090 -8.437 80.067 1.00 91.56 212 ALA A CA 1
ATOM 1628 C C . ALA A 1 212 ? -27.870 -9.214 78.758 1.00 91.56 212 ALA A C 1
ATOM 1630 O O . ALA A 1 212 ? -26.859 -9.013 78.090 1.00 91.56 212 ALA A O 1
ATOM 1631 N N . THR A 1 213 ? -28.837 -10.038 78.339 1.00 90.00 213 THR A N 1
ATOM 1632 C CA . THR A 1 213 ? -28.780 -10.721 77.039 1.00 90.00 213 THR A CA 1
ATOM 1633 C C . THR A 1 213 ? -28.754 -9.716 75.888 1.00 90.00 213 THR A C 1
ATOM 1635 O O . THR A 1 213 ? -27.916 -9.845 75.001 1.00 90.00 213 THR A O 1
ATOM 1638 N N . LEU A 1 214 ? -29.590 -8.676 75.924 1.00 89.69 214 LEU A N 1
ATOM 1639 C CA . LEU A 1 214 ? -29.641 -7.660 74.873 1.00 89.69 214 LEU A CA 1
ATOM 1640 C C . LEU A 1 214 ? -28.304 -6.912 74.727 1.00 89.69 214 LEU A C 1
ATOM 1642 O O . LEU A 1 214 ? -27.811 -6.759 73.612 1.00 89.69 214 LEU A O 1
ATOM 1646 N N . LEU A 1 215 ? -27.693 -6.510 75.847 1.00 90.12 215 LEU A N 1
ATOM 1647 C CA . LEU A 1 215 ? -26.372 -5.872 75.882 1.00 90.12 215 LEU A CA 1
ATOM 1648 C C . LEU A 1 215 ? -25.298 -6.783 75.280 1.00 90.12 215 LEU A C 1
ATOM 1650 O O . LEU A 1 215 ? -24.607 -6.370 74.358 1.00 90.12 215 LEU A O 1
ATOM 1654 N N . THR A 1 216 ? -25.236 -8.052 75.696 1.00 91.50 216 THR A N 1
ATOM 1655 C CA . THR A 1 216 ? -24.259 -8.998 75.124 1.00 91.50 216 THR A CA 1
ATOM 1656 C C . THR A 1 216 ? -24.456 -9.230 73.623 1.00 91.50 216 THR A C 1
ATOM 1658 O O . THR A 1 216 ? -23.478 -9.318 72.884 1.00 91.50 216 THR A O 1
ATOM 1661 N N . THR A 1 217 ? -25.703 -9.285 73.137 1.00 89.00 217 THR A N 1
ATOM 1662 C CA . THR A 1 217 ? -25.968 -9.389 71.693 1.00 89.00 217 THR A CA 1
ATOM 1663 C C . THR A 1 217 ? -25.605 -8.114 70.942 1.00 89.00 217 THR A C 1
ATOM 1665 O O . THR A 1 217 ? -25.122 -8.195 69.818 1.00 89.00 217 THR A O 1
ATOM 1668 N N . HIS A 1 218 ? -25.809 -6.945 71.550 1.00 89.75 218 HIS A N 1
ATOM 1669 C CA . HIS A 1 218 ? -25.439 -5.667 70.956 1.00 89.75 218 HIS A CA 1
ATOM 1670 C C . HIS A 1 218 ? -23.918 -5.539 70.829 1.00 89.75 218 HIS A C 1
ATOM 1672 O O . HIS A 1 218 ? -23.434 -5.166 69.765 1.00 89.75 218 HIS A O 1
ATOM 1678 N N . ASP A 1 219 ? -23.172 -5.909 71.870 1.00 91.31 219 ASP A N 1
ATOM 1679 C CA . ASP A 1 219 ? -21.707 -5.888 71.853 1.00 91.31 219 ASP A CA 1
ATOM 1680 C C . ASP A 1 219 ? -21.159 -6.841 70.781 1.00 91.31 219 ASP A C 1
ATOM 1682 O O . ASP A 1 219 ? -20.335 -6.439 69.965 1.00 91.31 219 ASP A O 1
ATOM 1686 N N . ALA A 1 220 ? -21.710 -8.057 70.670 1.00 90.38 220 ALA A N 1
ATOM 1687 C CA . ALA A 1 220 ? -21.317 -9.007 69.627 1.00 90.38 220 ALA A CA 1
ATOM 1688 C C . ALA A 1 220 ? -21.604 -8.495 68.201 1.00 90.38 220 ALA A C 1
ATOM 1690 O O . ALA A 1 220 ? -20.789 -8.676 67.295 1.00 90.38 220 ALA A O 1
ATOM 1691 N N . VAL A 1 221 ? -22.751 -7.839 67.987 1.00 89.75 221 VAL A N 1
ATOM 1692 C CA . VAL A 1 221 ? -23.088 -7.224 66.691 1.00 89.75 221 VAL A CA 1
ATOM 1693 C C . VAL A 1 221 ? -22.179 -6.026 66.401 1.00 89.75 221 VAL A C 1
ATOM 1695 O O . VAL A 1 221 ? -21.762 -5.851 65.257 1.00 89.75 221 VAL A O 1
ATOM 1698 N N . SER A 1 222 ? -21.838 -5.229 67.415 1.00 93.81 222 SER A N 1
ATOM 1699 C CA . SER A 1 222 ? -20.908 -4.103 67.297 1.00 93.81 222 SER A CA 1
ATOM 1700 C C . SER A 1 222 ? -19.503 -4.575 66.913 1.00 93.81 222 SER A C 1
ATOM 1702 O O . SER A 1 222 ? -18.920 -4.049 65.966 1.00 93.81 222 SER A O 1
ATOM 1704 N N . ASP A 1 223 ? -18.980 -5.610 67.572 1.00 91.75 223 ASP A N 1
ATOM 1705 C CA . ASP A 1 223 ? -17.674 -6.195 67.250 1.00 91.75 223 ASP A CA 1
ATOM 1706 C C . ASP A 1 223 ? -17.651 -6.766 65.826 1.00 91.75 223 ASP A C 1
ATOM 1708 O O . ASP A 1 223 ? -16.690 -6.569 65.078 1.00 91.75 223 ASP A O 1
ATOM 1712 N N . GLN A 1 224 ? -18.743 -7.413 65.405 1.00 92.88 224 GLN A N 1
ATOM 1713 C CA . GLN A 1 224 ? -18.885 -7.906 64.037 1.00 92.88 224 GLN A CA 1
ATOM 1714 C C . GLN A 1 224 ? -18.915 -6.761 63.012 1.00 92.88 224 GLN A C 1
ATOM 1716 O O . GLN A 1 224 ? -18.304 -6.877 61.950 1.00 92.88 224 GLN A O 1
ATOM 1721 N N . GLN A 1 225 ? -19.585 -5.645 63.315 1.00 91.25 225 GLN A N 1
ATOM 1722 C CA . GLN A 1 225 ? -19.587 -4.461 62.450 1.00 91.25 225 GLN A CA 1
ATOM 1723 C C . GLN A 1 225 ? -18.194 -3.837 62.330 1.00 91.25 225 GLN A C 1
ATOM 1725 O O . GLN A 1 225 ? -17.790 -3.486 61.222 1.00 91.25 225 GLN A O 1
ATOM 1730 N N . ILE A 1 226 ? -17.442 -3.744 63.430 1.00 93.25 226 ILE A N 1
ATOM 1731 C CA . ILE A 1 226 ? -16.061 -3.241 63.420 1.00 93.25 226 ILE A CA 1
ATOM 1732 C C . ILE A 1 226 ? -15.173 -4.142 62.552 1.00 93.25 226 ILE A C 1
ATOM 1734 O O . ILE A 1 226 ? -14.476 -3.639 61.674 1.00 93.25 226 ILE A O 1
ATOM 1738 N N . ALA A 1 227 ? -15.266 -5.466 62.708 1.00 93.38 227 ALA A N 1
ATOM 1739 C CA . ALA A 1 227 ? -14.496 -6.414 61.902 1.00 93.38 227 ALA A CA 1
ATOM 1740 C C . ALA A 1 227 ? -14.812 -6.313 60.397 1.00 93.38 227 ALA A C 1
ATOM 1742 O O . ALA A 1 227 ? -13.904 -6.359 59.567 1.00 93.38 227 ALA A O 1
ATOM 1743 N N . ILE A 1 228 ? -16.089 -6.132 60.036 1.00 92.56 228 ILE A N 1
ATOM 1744 C CA . ILE A 1 228 ? -16.503 -5.922 58.640 1.00 92.56 228 ILE A CA 1
ATOM 1745 C C . ILE A 1 228 ? -15.930 -4.607 58.095 1.00 92.56 228 ILE A C 1
ATOM 1747 O O . ILE A 1 228 ? -15.447 -4.578 56.965 1.00 92.56 228 ILE A O 1
ATOM 1751 N N . LEU A 1 229 ? -15.949 -3.523 58.876 1.00 93.19 229 LEU A N 1
ATOM 1752 C CA . LEU A 1 229 ? -15.390 -2.233 58.455 1.00 93.19 229 LEU A CA 1
ATOM 1753 C C . LEU A 1 229 ? -13.873 -2.299 58.250 1.00 93.19 229 LEU A C 1
ATOM 1755 O O . LEU A 1 229 ? -13.372 -1.765 57.259 1.00 93.19 229 LEU A O 1
ATOM 1759 N N . ASP A 1 230 ? -13.149 -2.985 59.133 1.00 93.56 230 ASP A N 1
ATOM 1760 C CA . ASP A 1 230 ? -11.707 -3.195 58.983 1.00 93.56 230 ASP A CA 1
ATOM 1761 C C . ASP A 1 230 ? -11.386 -4.046 57.747 1.00 93.56 230 ASP A C 1
ATOM 1763 O O . ASP A 1 230 ? -10.444 -3.742 57.011 1.00 93.56 230 ASP A O 1
ATOM 1767 N N . GLN A 1 231 ? -12.204 -5.063 57.457 1.00 94.12 231 GLN A N 1
ATOM 1768 C CA . GLN A 1 231 ? -12.072 -5.852 56.234 1.00 94.12 231 GLN A CA 1
ATOM 1769 C C . GLN A 1 231 ? -12.294 -4.996 54.980 1.00 94.12 231 GLN A C 1
ATOM 1771 O O . GLN A 1 231 ? -11.446 -4.996 54.091 1.00 94.12 231 GLN A O 1
ATOM 1776 N N . VAL A 1 232 ? -13.368 -4.200 54.933 1.00 93.00 232 VAL A N 1
ATOM 1777 C CA . VAL A 1 232 ? -13.646 -3.290 53.806 1.00 93.00 232 VAL A CA 1
ATOM 1778 C C . VAL A 1 232 ? -12.509 -2.284 53.612 1.00 93.00 232 VAL A C 1
ATOM 1780 O O . VAL A 1 232 ? -12.126 -1.991 52.480 1.00 93.00 232 VAL A O 1
ATOM 1783 N N . ARG A 1 233 ? -11.919 -1.780 54.701 1.00 94.50 233 ARG A N 1
ATOM 1784 C CA . ARG A 1 233 ? -10.777 -0.862 54.637 1.00 94.50 233 ARG A CA 1
ATOM 1785 C C . ARG A 1 233 ? -9.529 -1.536 54.062 1.00 94.50 233 ARG A C 1
ATOM 1787 O O . ARG A 1 233 ? -8.839 -0.938 53.235 1.00 94.50 233 ARG A O 1
ATOM 1794 N N . ASN A 1 234 ? -9.250 -2.776 54.455 1.00 93.81 234 ASN A N 1
ATOM 1795 C CA . ASN A 1 234 ? -8.147 -3.556 53.893 1.00 93.81 234 ASN A CA 1
ATOM 1796 C C . ASN A 1 234 ? -8.376 -3.848 52.401 1.00 93.81 234 ASN A C 1
ATOM 1798 O O . ASN A 1 234 ? -7.477 -3.632 51.586 1.00 93.81 234 ASN A O 1
ATOM 1802 N N . ASP A 1 235 ? -9.593 -4.221 52.013 1.00 92.62 235 ASP A N 1
ATOM 1803 C CA . ASP A 1 235 ? -9.959 -4.445 50.611 1.00 92.62 235 ASP A CA 1
ATOM 1804 C C . ASP A 1 235 ? -9.829 -3.157 49.780 1.00 92.62 235 ASP A C 1
ATOM 1806 O O . ASP A 1 235 ? -9.341 -3.175 48.650 1.00 92.62 235 ASP A O 1
ATOM 1810 N N . GLN A 1 236 ? -10.170 -2.001 50.351 1.00 93.75 236 GLN A N 1
ATOM 1811 C CA . GLN A 1 236 ? -9.999 -0.715 49.680 1.00 93.75 236 GLN A CA 1
ATOM 1812 C C . GLN A 1 236 ? -8.519 -0.374 49.454 1.00 93.75 236 GLN A C 1
ATOM 1814 O O . GLN A 1 236 ? -8.143 0.018 48.349 1.00 93.75 236 GLN A O 1
ATOM 1819 N N . THR A 1 237 ? -7.658 -0.577 50.455 1.00 94.12 237 THR A N 1
ATOM 1820 C CA . THR A 1 237 ? -6.212 -0.324 50.299 1.00 94.12 237 THR A CA 1
ATOM 1821 C C . THR A 1 237 ? -5.553 -1.264 49.286 1.00 94.12 237 THR A C 1
ATOM 1823 O O . THR A 1 237 ? -4.714 -0.826 48.496 1.00 94.12 237 THR A O 1
ATOM 1826 N N . THR A 1 238 ? -5.958 -2.537 49.242 1.00 93.94 238 THR A N 1
ATOM 1827 C CA . THR A 1 238 ? -5.456 -3.489 48.236 1.00 93.94 238 THR A CA 1
ATOM 1828 C C . THR A 1 238 ? -5.942 -3.139 46.830 1.00 93.94 238 THR A C 1
ATOM 1830 O O . THR A 1 238 ? -5.157 -3.186 45.880 1.00 93.94 238 THR A O 1
ATOM 1833 N N . LEU A 1 239 ? -7.195 -2.696 46.683 1.00 93.38 239 LEU A N 1
ATOM 1834 C CA . LEU A 1 239 ? -7.734 -2.221 45.410 1.00 93.38 239 LEU A CA 1
ATOM 1835 C C . LEU A 1 239 ? -7.011 -0.958 44.915 1.00 93.38 239 LEU A C 1
ATOM 1837 O O . LEU A 1 239 ? -6.720 -0.839 43.725 1.00 93.38 239 LEU A O 1
ATOM 1841 N N . GLU A 1 240 ? -6.696 -0.018 45.805 1.00 93.88 240 GLU A N 1
ATOM 1842 C CA . GLU A 1 240 ? -5.918 1.180 45.472 1.00 93.88 240 GLU A CA 1
ATOM 1843 C C . GLU A 1 240 ? -4.490 0.832 45.033 1.00 93.88 240 GLU A C 1
ATOM 1845 O O . GLU A 1 240 ? -4.013 1.363 44.027 1.00 93.88 240 GLU A O 1
ATOM 1850 N N . ALA A 1 241 ? -3.832 -0.114 45.708 1.00 94.00 241 ALA A N 1
ATOM 1851 C CA . ALA A 1 241 ? -2.523 -0.621 45.296 1.00 94.00 241 ALA A CA 1
ATOM 1852 C C . ALA A 1 241 ? -2.570 -1.317 43.921 1.00 94.00 241 ALA A C 1
ATOM 1854 O O . ALA A 1 241 ? -1.696 -1.106 43.080 1.00 94.00 241 ALA A O 1
ATOM 1855 N N . ALA A 1 242 ? -3.621 -2.091 43.637 1.00 93.50 242 ALA A N 1
ATOM 1856 C CA . ALA A 1 242 ? -3.808 -2.705 42.324 1.00 93.50 242 ALA A CA 1
ATOM 1857 C C . ALA A 1 242 ? -4.031 -1.650 41.225 1.00 93.50 242 ALA A C 1
ATOM 1859 O O . ALA A 1 242 ? -3.454 -1.741 40.141 1.00 93.50 242 ALA A O 1
ATOM 1860 N N . ARG A 1 243 ? -4.821 -0.605 41.506 1.00 93.44 243 ARG A N 1
ATOM 1861 C CA . ARG A 1 243 ? -5.063 0.504 40.567 1.00 93.44 243 ARG A CA 1
ATOM 1862 C C . ARG A 1 243 ? -3.786 1.275 40.241 1.00 93.44 243 ARG A C 1
ATOM 1864 O O . ARG A 1 243 ? -3.568 1.599 39.075 1.00 93.44 243 ARG A O 1
ATOM 1871 N N . THR A 1 244 ? -2.940 1.555 41.234 1.00 95.19 244 THR A N 1
ATOM 1872 C CA . THR A 1 244 ? -1.660 2.242 40.995 1.00 95.19 244 THR A CA 1
ATOM 1873 C C . THR A 1 244 ? -0.694 1.376 40.191 1.00 95.19 244 THR A C 1
ATOM 1875 O O . THR A 1 244 ? -0.036 1.891 39.288 1.00 95.19 244 THR A O 1
ATOM 1878 N N . HIS A 1 245 ? -0.671 0.062 40.428 1.00 95.69 245 HIS A N 1
ATOM 1879 C CA . HIS A 1 245 ? 0.130 -0.867 39.632 1.00 95.69 245 HIS A CA 1
ATOM 1880 C C . HIS A 1 245 ? -0.321 -0.923 38.163 1.00 95.69 245 HIS A C 1
ATOM 1882 O O . HIS A 1 245 ? 0.504 -0.790 37.261 1.00 95.69 245 HIS A O 1
ATOM 1888 N N . VAL A 1 246 ? -1.630 -1.028 37.903 1.00 95.12 246 VAL A N 1
ATOM 1889 C CA . VAL A 1 246 ? -2.173 -1.001 36.532 1.00 95.12 246 VAL A CA 1
ATOM 1890 C C . VAL A 1 246 ? -1.864 0.328 35.837 1.00 95.12 246 VAL A C 1
ATOM 1892 O O . VAL A 1 246 ? -1.485 0.333 34.668 1.00 95.12 246 VAL A O 1
ATOM 1895 N N . ALA A 1 247 ? -1.972 1.456 36.544 1.00 94.06 247 ALA A N 1
ATOM 1896 C CA . ALA A 1 247 ? -1.619 2.761 35.988 1.00 94.06 247 ALA A CA 1
ATOM 1897 C C . ALA A 1 247 ? -0.130 2.853 35.602 1.00 94.06 247 ALA A C 1
ATOM 1899 O O . ALA A 1 247 ? 0.189 3.419 34.557 1.00 94.06 247 ALA A O 1
ATOM 1900 N N . ALA A 1 248 ? 0.769 2.264 36.398 1.00 95.44 248 ALA A N 1
ATOM 1901 C CA . ALA A 1 248 ? 2.196 2.204 36.084 1.00 95.44 248 ALA A CA 1
ATOM 1902 C C . ALA A 1 248 ? 2.478 1.356 34.830 1.00 95.44 248 ALA A C 1
ATOM 1904 O O . ALA A 1 248 ? 3.206 1.806 33.948 1.00 95.44 248 ALA A O 1
ATOM 1905 N N . LEU A 1 249 ? 1.840 0.186 34.702 1.00 96.50 249 LEU A N 1
ATOM 1906 C CA . LEU A 1 249 ? 1.977 -0.673 33.517 1.00 96.50 249 LEU A CA 1
ATOM 1907 C C . LEU A 1 249 ? 1.450 -0.002 32.241 1.00 96.50 249 LEU A C 1
ATOM 1909 O O . LEU A 1 249 ? 2.041 -0.143 31.172 1.00 96.50 249 LEU A O 1
ATOM 1913 N N . LEU A 1 250 ? 0.352 0.754 32.335 1.00 94.25 250 LEU A N 1
ATOM 1914 C CA . LEU A 1 250 ? -0.163 1.522 31.199 1.00 94.25 250 LEU A CA 1
ATOM 1915 C C . LEU A 1 250 ? 0.806 2.632 30.776 1.00 94.25 250 LEU A C 1
ATOM 1917 O O . LEU A 1 250 ? 1.027 2.810 29.581 1.00 94.25 250 LEU A O 1
ATOM 1921 N N . ALA A 1 251 ? 1.425 3.328 31.733 1.00 94.12 251 ALA A N 1
ATOM 1922 C CA . ALA A 1 251 ? 2.430 4.345 31.435 1.00 94.12 251 ALA A CA 1
ATOM 1923 C C . ALA A 1 251 ? 3.687 3.748 30.774 1.00 94.12 251 ALA A C 1
ATOM 1925 O O . ALA A 1 251 ? 4.210 4.327 29.823 1.00 94.12 251 ALA A O 1
ATOM 1926 N N . GLU A 1 252 ? 4.144 2.578 31.230 1.00 96.50 252 GLU A N 1
ATOM 1927 C CA . GLU A 1 252 ? 5.267 1.853 30.622 1.00 96.50 252 GLU A CA 1
ATOM 1928 C C . GLU A 1 252 ? 4.944 1.408 29.190 1.00 96.50 252 GLU A C 1
ATOM 1930 O O . GLU A 1 252 ? 5.733 1.633 28.270 1.00 96.50 252 GLU A O 1
ATOM 1935 N N . ARG A 1 253 ? 3.743 0.857 28.971 1.00 94.69 253 ARG A N 1
ATOM 1936 C CA . ARG A 1 253 ? 3.261 0.490 27.635 1.00 94.69 253 ARG A CA 1
ATOM 1937 C C . ARG A 1 253 ? 3.220 1.699 26.702 1.00 94.69 253 ARG A C 1
ATOM 1939 O O . ARG A 1 253 ? 3.678 1.605 25.567 1.00 94.69 253 ARG A O 1
ATOM 1946 N N . ASP A 1 254 ? 2.673 2.822 27.156 1.00 93.44 254 ASP A N 1
ATOM 1947 C CA . ASP A 1 254 ? 2.549 4.027 26.333 1.00 93.44 254 ASP A CA 1
ATOM 1948 C C . ASP A 1 254 ? 3.931 4.623 25.991 1.00 93.44 254 ASP A C 1
ATOM 1950 O O . ASP A 1 254 ? 4.143 5.076 24.864 1.00 93.44 254 ASP A O 1
ATOM 1954 N N . ALA A 1 255 ? 4.903 4.546 26.908 1.00 95.00 255 ALA A N 1
ATOM 1955 C CA . ALA A 1 255 ? 6.292 4.922 26.638 1.00 95.00 255 ALA A CA 1
ATOM 1956 C C . ALA A 1 255 ? 6.957 3.999 25.600 1.00 95.00 255 ALA A C 1
ATOM 1958 O O . ALA A 1 255 ? 7.615 4.484 24.677 1.00 95.00 255 ALA A O 1
ATOM 1959 N N . ALA A 1 256 ? 6.740 2.684 25.696 1.00 93.38 256 ALA A N 1
ATOM 1960 C CA . ALA A 1 256 ? 7.254 1.718 24.725 1.00 93.38 256 ALA A CA 1
ATOM 1961 C C . ALA A 1 256 ? 6.661 1.936 23.321 1.00 93.38 256 ALA A C 1
ATOM 1963 O O . ALA A 1 256 ? 7.382 1.879 22.324 1.00 93.38 256 ALA A O 1
ATOM 1964 N N . VAL A 1 257 ? 5.363 2.249 23.230 1.00 92.94 257 VAL A N 1
ATOM 1965 C CA . VAL A 1 257 ? 4.707 2.596 21.958 1.00 92.94 257 VAL A CA 1
ATOM 1966 C C . VAL A 1 257 ? 5.301 3.877 21.365 1.00 92.94 257 VAL A C 1
ATOM 1968 O O . VAL A 1 257 ? 5.544 3.930 20.159 1.00 92.94 257 VAL A O 1
ATOM 1971 N N . ALA A 1 258 ? 5.587 4.890 22.188 1.00 94.75 258 ALA A N 1
ATOM 1972 C CA . ALA A 1 258 ? 6.183 6.142 21.724 1.00 94.75 258 ALA A CA 1
ATOM 1973 C C . ALA A 1 258 ? 7.609 5.959 21.164 1.00 94.75 258 ALA A C 1
ATOM 1975 O O . ALA A 1 258 ? 7.921 6.511 20.106 1.00 94.75 258 ALA A O 1
ATOM 1976 N N . GLU A 1 259 ? 8.462 5.168 21.825 1.00 96.38 259 GLU A N 1
ATOM 1977 C CA . GLU A 1 259 ? 9.799 4.839 21.302 1.00 96.38 259 GLU A CA 1
ATOM 1978 C C . GLU A 1 259 ? 9.708 4.006 20.015 1.00 96.38 259 GLU A C 1
ATOM 1980 O O . GLU A 1 259 ? 10.367 4.330 19.026 1.00 96.38 259 GLU A O 1
ATOM 1985 N N . TRP A 1 260 ? 8.807 3.019 19.954 1.00 95.50 260 TRP A N 1
ATOM 1986 C CA . TRP A 1 260 ? 8.585 2.245 18.729 1.00 95.50 260 TRP A CA 1
ATOM 1987 C C . TRP A 1 260 ? 8.129 3.120 17.551 1.00 95.50 260 TRP A C 1
ATOM 1989 O O . TRP A 1 260 ? 8.607 2.965 16.425 1.00 95.50 260 TRP A O 1
ATOM 1999 N N . GLU A 1 261 ? 7.238 4.089 17.779 1.00 95.56 261 GLU A N 1
ATOM 2000 C CA . GLU A 1 261 ? 6.831 5.032 16.734 1.00 95.56 261 GLU A CA 1
ATOM 2001 C C . GLU A 1 261 ? 7.983 5.916 16.251 1.00 95.56 261 GLU A C 1
ATOM 2003 O O . GLU A 1 261 ? 8.067 6.221 15.057 1.00 95.56 261 GLU A O 1
ATOM 2008 N N . LYS A 1 262 ? 8.862 6.341 17.159 1.00 96.44 262 LYS A N 1
ATOM 2009 C CA . LYS A 1 262 ? 10.041 7.150 16.842 1.00 96.44 262 LYS A CA 1
ATOM 2010 C C . LYS A 1 262 ? 11.040 6.361 15.997 1.00 96.44 262 LYS A C 1
ATOM 2012 O O . LYS A 1 262 ? 11.474 6.872 14.965 1.00 96.44 262 LYS A O 1
ATOM 2017 N N . GLU A 1 263 ? 11.332 5.114 16.363 1.00 96.38 263 GLU A N 1
ATOM 2018 C CA . GLU A 1 263 ? 12.158 4.207 15.555 1.00 96.38 263 GLU A CA 1
ATOM 2019 C C . GLU A 1 263 ? 11.536 3.965 14.177 1.00 96.38 263 GLU A C 1
ATOM 2021 O O . GLU A 1 263 ? 12.208 4.095 13.151 1.00 96.38 263 GLU A O 1
ATOM 2026 N N . ARG A 1 264 ? 10.223 3.714 14.121 1.00 96.44 264 ARG A N 1
ATOM 2027 C CA . ARG A 1 264 ? 9.501 3.524 12.857 1.00 96.44 264 ARG A CA 1
ATOM 2028 C C . ARG A 1 264 ? 9.608 4.748 11.945 1.00 96.44 264 ARG A C 1
ATOM 2030 O O . ARG A 1 264 ? 9.797 4.593 10.738 1.00 96.44 264 ARG A O 1
ATOM 2037 N N . ARG A 1 265 ? 9.502 5.963 12.496 1.00 96.19 265 ARG A N 1
ATOM 2038 C CA . ARG A 1 265 ? 9.687 7.218 11.743 1.00 96.19 265 ARG A CA 1
ATOM 2039 C C . ARG A 1 265 ? 11.130 7.382 11.263 1.00 96.19 265 ARG A C 1
ATOM 2041 O O . ARG A 1 265 ? 11.322 7.773 10.116 1.00 96.19 265 ARG A O 1
ATOM 2048 N N . ALA A 1 266 ? 12.124 7.043 12.083 1.00 95.69 266 ALA A N 1
ATOM 2049 C CA . ALA A 1 266 ? 13.533 7.103 11.690 1.00 95.69 266 ALA A CA 1
ATOM 2050 C C . ALA A 1 266 ? 13.839 6.160 10.513 1.00 95.69 266 ALA A C 1
ATOM 2052 O O . ALA A 1 266 ? 14.410 6.591 9.513 1.00 95.69 266 ALA A O 1
ATOM 2053 N N . VAL A 1 267 ? 13.366 4.909 10.576 1.00 95.44 267 VAL A N 1
ATOM 2054 C CA . VAL A 1 267 ? 13.511 3.932 9.481 1.00 95.44 267 VAL A CA 1
ATOM 2055 C C . VAL A 1 267 ? 12.802 4.404 8.210 1.00 95.44 267 VAL A C 1
ATOM 2057 O O . VAL A 1 267 ? 13.322 4.229 7.108 1.00 95.44 267 VAL A O 1
ATOM 2060 N N . TYR A 1 268 ? 11.624 5.020 8.338 1.00 95.25 268 TYR A N 1
ATOM 2061 C CA . TYR A 1 268 ? 10.902 5.574 7.194 1.00 95.25 268 TYR A CA 1
ATOM 2062 C C . TYR A 1 268 ? 11.691 6.696 6.503 1.00 95.25 268 TYR A C 1
ATOM 2064 O O . TYR A 1 268 ? 11.852 6.660 5.283 1.00 95.25 268 TYR A O 1
ATOM 2072 N N . VAL A 1 269 ? 12.229 7.650 7.271 1.00 96.06 269 VAL A N 1
ATOM 2073 C CA . VAL A 1 269 ? 13.049 8.753 6.741 1.00 96.06 269 VAL A CA 1
ATOM 2074 C C . VAL A 1 269 ? 14.320 8.222 6.079 1.00 96.06 269 VAL A C 1
ATOM 2076 O O . VAL A 1 269 ? 14.652 8.649 4.975 1.00 96.06 269 VAL A O 1
ATOM 2079 N N . GLN A 1 270 ? 14.989 7.241 6.693 1.00 95.75 270 GLN A N 1
ATOM 2080 C CA . GLN A 1 270 ? 16.165 6.607 6.101 1.00 95.75 270 GLN A CA 1
ATOM 2081 C C . GLN A 1 270 ? 15.830 5.969 4.745 1.00 95.75 270 GLN A C 1
ATOM 2083 O O . GLN A 1 270 ? 16.462 6.295 3.741 1.00 95.75 270 GLN A O 1
ATOM 2088 N N . ARG A 1 271 ? 14.777 5.143 4.676 1.00 94.81 271 ARG A N 1
ATOM 2089 C CA . ARG A 1 271 ? 14.335 4.527 3.413 1.00 94.81 271 ARG A CA 1
ATOM 2090 C C . ARG A 1 271 ? 13.940 5.557 2.361 1.00 94.81 271 ARG A C 1
ATOM 2092 O O . ARG A 1 271 ? 14.119 5.308 1.171 1.00 94.81 271 ARG A O 1
ATOM 2099 N N . GLN A 1 272 ? 13.381 6.692 2.771 1.00 94.38 272 GLN A N 1
ATOM 2100 C CA . GLN A 1 272 ? 13.065 7.774 1.848 1.00 94.38 272 GLN A CA 1
ATOM 2101 C C . GLN A 1 272 ? 14.344 8.408 1.281 1.00 94.38 272 GLN A C 1
ATOM 2103 O O . GLN A 1 272 ? 14.447 8.545 0.066 1.00 94.38 272 GLN A O 1
ATOM 2108 N N . SER A 1 273 ? 15.345 8.688 2.120 1.00 94.75 273 SER A N 1
ATOM 2109 C CA . SER A 1 273 ? 16.637 9.213 1.655 1.00 94.75 273 SER A CA 1
ATOM 2110 C C . SER A 1 273 ? 17.382 8.239 0.731 1.00 94.75 273 SER A C 1
ATOM 2112 O O . SER A 1 273 ? 17.942 8.658 -0.277 1.00 94.75 273 SER A O 1
ATOM 2114 N N . GLU A 1 274 ? 17.319 6.930 0.997 1.00 94.31 274 GLU A N 1
ATOM 2115 C CA . GLU A 1 274 ? 17.891 5.893 0.126 1.00 94.31 274 GLU A CA 1
ATOM 2116 C C . GLU A 1 274 ? 17.170 5.830 -1.233 1.00 94.31 274 GLU A C 1
ATOM 2118 O O . GLU A 1 274 ? 17.808 5.702 -2.280 1.00 94.31 274 GLU A O 1
ATOM 2123 N N . ARG A 1 275 ? 15.837 5.978 -1.253 1.00 95.44 275 ARG A N 1
ATOM 2124 C CA . ARG A 1 275 ? 15.056 6.081 -2.500 1.00 95.44 275 ARG A CA 1
ATOM 2125 C C . ARG A 1 275 ? 15.404 7.335 -3.297 1.00 95.44 275 ARG A C 1
ATOM 2127 O O . ARG A 1 275 ? 15.518 7.266 -4.514 1.00 95.44 275 ARG A O 1
ATOM 2134 N N . GLU A 1 276 ? 15.584 8.469 -2.629 1.00 95.00 276 GLU A N 1
ATOM 2135 C CA . GLU A 1 276 ? 15.981 9.721 -3.278 1.00 95.00 276 GLU A CA 1
ATOM 2136 C C . GLU A 1 276 ? 17.410 9.628 -3.838 1.00 95.00 276 GLU A C 1
ATOM 2138 O O . GLU A 1 276 ? 17.638 10.004 -4.986 1.00 95.00 276 GLU A O 1
ATOM 2143 N N . ALA A 1 277 ? 18.350 9.039 -3.093 1.00 95.50 277 ALA A N 1
ATOM 2144 C CA . ALA A 1 277 ? 19.724 8.816 -3.547 1.00 95.50 277 ALA A CA 1
ATOM 2145 C C . ALA A 1 277 ? 19.795 7.861 -4.752 1.00 95.50 277 ALA A C 1
ATOM 2147 O O . ALA A 1 277 ? 20.475 8.144 -5.739 1.00 95.50 277 ALA A O 1
ATOM 2148 N N . THR A 1 278 ? 19.052 6.752 -4.714 1.00 93.19 278 THR A N 1
ATOM 2149 C CA . THR A 1 278 ? 18.978 5.808 -5.844 1.00 93.19 278 THR A CA 1
ATOM 2150 C C . THR A 1 278 ? 18.286 6.425 -7.061 1.00 93.19 278 THR A C 1
ATOM 2152 O O . THR A 1 278 ? 18.740 6.219 -8.185 1.00 93.19 278 THR A O 1
ATOM 2155 N N . ALA A 1 279 ? 17.249 7.246 -6.869 1.00 93.69 279 ALA A N 1
ATOM 2156 C CA . ALA A 1 279 ? 16.618 7.994 -7.955 1.00 93.69 279 ALA A CA 1
ATOM 2157 C C . ALA A 1 279 ? 17.582 9.009 -8.597 1.00 93.69 279 ALA A C 1
ATOM 2159 O O . ALA A 1 279 ? 17.621 9.123 -9.822 1.00 93.69 279 ALA A O 1
ATOM 2160 N N . GLN A 1 280 ? 18.400 9.701 -7.796 1.00 94.81 280 GLN A N 1
ATOM 2161 C CA . GLN A 1 280 ? 19.442 10.603 -8.298 1.00 94.81 280 GLN A CA 1
ATOM 2162 C C . GLN A 1 280 ? 20.519 9.849 -9.091 1.00 94.81 280 GLN A C 1
ATOM 2164 O O . GLN A 1 280 ? 20.893 10.294 -10.176 1.00 94.81 280 GLN A O 1
ATOM 2169 N N . GLN A 1 281 ? 20.970 8.686 -8.608 1.00 93.75 281 GLN A N 1
ATOM 2170 C CA . GLN A 1 281 ? 21.914 7.832 -9.341 1.00 93.75 281 GLN A CA 1
ATOM 2171 C C . GLN A 1 281 ? 21.333 7.337 -10.670 1.00 93.75 281 GLN A C 1
ATOM 2173 O O . GLN A 1 281 ? 22.003 7.412 -11.699 1.00 93.75 281 GLN A O 1
ATOM 2178 N N . LEU A 1 282 ? 20.076 6.882 -10.680 1.00 92.75 282 LEU A N 1
ATOM 2179 C CA . LEU A 1 282 ? 19.400 6.464 -11.910 1.00 92.75 282 LEU A CA 1
ATOM 2180 C C . LEU A 1 282 ? 19.246 7.620 -12.900 1.00 92.75 282 LEU A C 1
ATOM 2182 O O . LEU A 1 282 ? 19.438 7.422 -14.098 1.00 92.75 282 LEU A O 1
ATOM 2186 N N . HIS A 1 283 ? 18.945 8.828 -12.421 1.00 94.25 283 HIS A N 1
ATOM 2187 C CA . HIS A 1 283 ? 18.871 10.009 -13.276 1.00 94.25 283 HIS A CA 1
ATOM 2188 C C . HIS A 1 283 ? 20.235 10.362 -13.887 1.00 94.25 283 HIS A C 1
ATOM 2190 O O . HIS A 1 283 ? 20.312 10.625 -15.086 1.00 94.25 283 HIS A O 1
ATOM 2196 N N . ALA A 1 284 ? 21.317 10.301 -13.105 1.00 92.69 284 ALA A N 1
ATOM 2197 C CA . ALA A 1 284 ? 22.673 10.527 -13.605 1.00 92.69 284 ALA A CA 1
ATOM 2198 C C . ALA A 1 284 ? 23.063 9.507 -14.691 1.00 92.69 284 ALA A C 1
ATOM 2200 O O . ALA A 1 284 ? 23.515 9.900 -15.767 1.00 92.69 284 ALA A O 1
ATOM 2201 N N . LEU A 1 285 ? 22.799 8.216 -14.459 1.00 92.44 285 LEU A N 1
ATOM 2202 C CA . LEU A 1 285 ? 23.042 7.157 -15.446 1.00 92.44 285 LEU A CA 1
ATOM 2203 C C . LEU A 1 285 ? 22.171 7.315 -16.700 1.00 92.44 285 LEU A C 1
ATOM 2205 O O . LEU A 1 285 ? 22.618 7.023 -17.807 1.00 92.44 285 LEU A O 1
ATOM 2209 N N . ALA A 1 286 ? 20.932 7.793 -16.562 1.00 91.88 286 ALA A N 1
ATOM 2210 C CA . ALA A 1 286 ? 20.071 8.078 -17.706 1.00 91.88 286 ALA A CA 1
ATOM 2211 C C . ALA A 1 286 ? 20.641 9.209 -18.579 1.00 91.88 286 ALA A C 1
ATOM 2213 O O . ALA A 1 286 ? 20.670 9.078 -19.803 1.00 91.88 286 ALA A O 1
ATOM 2214 N N . MET A 1 287 ? 21.151 10.280 -17.962 1.00 92.50 287 MET A N 1
ATOM 2215 C CA . MET A 1 287 ? 21.806 11.383 -18.674 1.00 92.50 287 MET A CA 1
ATOM 2216 C C . MET A 1 287 ? 23.105 10.935 -19.363 1.00 92.50 287 MET A C 1
ATOM 2218 O O . MET A 1 287 ? 23.371 11.335 -20.499 1.00 92.50 287 MET A O 1
ATOM 2222 N N . GLU A 1 288 ? 23.894 10.071 -18.720 1.00 93.00 288 GLU A N 1
ATOM 2223 C CA . GLU A 1 288 ? 25.093 9.480 -19.324 1.00 93.00 288 GLU A CA 1
ATOM 2224 C C . GLU A 1 288 ? 24.741 8.601 -20.531 1.00 93.00 288 GLU A C 1
ATOM 2226 O O . GLU A 1 288 ? 25.301 8.783 -21.613 1.00 93.00 288 GLU A O 1
ATOM 2231 N N . ASN A 1 289 ? 23.750 7.716 -20.391 1.00 90.31 289 ASN A N 1
ATOM 2232 C CA . ASN A 1 289 ? 23.267 6.878 -21.489 1.00 90.31 289 ASN A CA 1
ATOM 2233 C C . ASN A 1 289 ? 22.732 7.711 -22.659 1.00 90.31 289 ASN A C 1
ATOM 2235 O O . ASN A 1 289 ? 23.013 7.391 -23.812 1.00 90.31 289 ASN A O 1
ATOM 2239 N N . GLN A 1 290 ? 22.016 8.807 -22.391 1.00 91.44 290 GLN A N 1
ATOM 2240 C CA . GLN A 1 290 ? 21.552 9.725 -23.433 1.00 91.44 290 GLN A CA 1
ATOM 2241 C C . GLN A 1 290 ? 22.726 10.397 -24.168 1.00 91.44 290 GLN A C 1
ATOM 2243 O O . GLN A 1 290 ? 22.717 10.507 -25.397 1.00 91.44 290 GLN A O 1
ATOM 2248 N N . SER A 1 291 ? 23.764 10.808 -23.436 1.00 92.69 291 SER A N 1
ATOM 2249 C CA . SER A 1 291 ? 24.990 11.375 -24.011 1.00 92.69 291 SER A CA 1
ATOM 2250 C C . SER A 1 291 ? 25.734 10.358 -24.886 1.00 92.69 291 SER A C 1
ATOM 2252 O O . SER A 1 291 ? 26.115 10.670 -26.019 1.00 92.69 291 SER A O 1
ATOM 2254 N N . LEU A 1 292 ? 25.879 9.118 -24.405 1.00 87.94 292 LEU A N 1
ATOM 2255 C CA . LEU A 1 292 ? 26.478 8.017 -25.161 1.00 87.94 292 LEU A CA 1
ATOM 2256 C C . LEU A 1 292 ? 25.669 7.691 -26.417 1.00 87.94 292 LEU A C 1
ATOM 2258 O O . LEU A 1 292 ? 26.258 7.544 -27.485 1.00 87.94 292 LEU A O 1
ATOM 2262 N N . HIS A 1 293 ? 24.340 7.654 -26.322 1.00 89.56 293 HIS A N 1
ATOM 2263 C CA . HIS A 1 293 ? 23.464 7.427 -27.468 1.00 89.56 293 HIS A CA 1
ATOM 2264 C C . HIS A 1 293 ? 23.661 8.501 -28.546 1.00 89.56 293 HIS A C 1
ATOM 2266 O O . HIS A 1 293 ? 23.986 8.175 -29.683 1.00 89.56 293 HIS A O 1
ATOM 2272 N N . THR A 1 294 ? 23.640 9.779 -28.153 1.00 91.31 294 THR A N 1
ATOM 2273 C CA . THR A 1 294 ? 23.886 10.916 -29.061 1.00 91.31 294 THR A CA 1
ATOM 2274 C C . THR A 1 294 ? 25.284 10.858 -29.698 1.00 91.31 294 THR A C 1
ATOM 2276 O O . THR A 1 294 ? 25.516 11.362 -30.799 1.00 91.31 294 THR A O 1
ATOM 2279 N N . ARG A 1 295 ? 26.279 10.296 -28.997 1.00 89.38 295 ARG A N 1
ATOM 2280 C CA . ARG A 1 295 ? 27.630 10.085 -29.540 1.00 89.38 295 ARG A CA 1
ATOM 2281 C C . ARG A 1 295 ? 27.654 8.939 -30.552 1.00 89.38 295 ARG A C 1
ATOM 2283 O O . ARG A 1 295 ? 28.335 9.070 -31.566 1.00 89.38 295 ARG A O 1
ATOM 2290 N N . VAL A 1 296 ? 26.943 7.844 -30.285 1.00 88.31 296 VAL A N 1
ATOM 2291 C CA . VAL A 1 296 ? 26.817 6.704 -31.204 1.00 88.31 296 VAL A CA 1
ATOM 2292 C C . VAL A 1 296 ? 26.097 7.122 -32.484 1.00 88.31 296 VAL A C 1
ATOM 2294 O O . VAL A 1 296 ? 26.604 6.827 -33.561 1.00 88.31 296 VAL A O 1
ATOM 2297 N N . GLU A 1 297 ? 24.999 7.874 -32.385 1.00 90.88 297 GLU A N 1
ATOM 2298 C CA . GLU A 1 297 ? 24.274 8.415 -33.545 1.00 90.88 297 GLU A CA 1
ATOM 2299 C C . GLU A 1 297 ? 25.187 9.276 -34.427 1.00 90.88 297 GLU A C 1
ATOM 2301 O O . GLU A 1 297 ? 25.322 9.009 -35.616 1.00 90.88 297 GLU A O 1
ATOM 2306 N N . ARG A 1 298 ? 25.943 10.213 -33.836 1.00 89.19 298 ARG A N 1
ATOM 2307 C CA . ARG A 1 298 ? 26.917 11.035 -34.580 1.00 89.19 298 ARG A CA 1
ATOM 2308 C C . ARG A 1 298 ? 28.026 10.224 -35.256 1.00 89.19 298 ARG A C 1
ATOM 2310 O O . ARG A 1 298 ? 28.534 10.621 -36.302 1.00 89.19 298 ARG A O 1
ATOM 2317 N N . LEU A 1 299 ? 28.468 9.120 -34.651 1.00 86.19 299 LEU A N 1
ATOM 2318 C CA . LEU A 1 299 ? 29.444 8.225 -35.284 1.00 86.19 299 LEU A CA 1
ATOM 2319 C C . LEU A 1 299 ? 28.814 7.433 -36.433 1.00 86.19 299 LEU A C 1
ATOM 2321 O O . LEU A 1 299 ? 29.482 7.206 -37.440 1.00 86.19 299 LEU A O 1
ATOM 2325 N N . HIS A 1 300 ? 27.548 7.043 -36.293 1.00 87.06 300 HIS A N 1
ATOM 2326 C CA . HIS A 1 300 ? 26.795 6.365 -37.337 1.00 87.06 300 HIS A CA 1
ATOM 2327 C C . HIS A 1 300 ? 26.574 7.274 -38.551 1.00 87.06 300 HIS A C 1
ATOM 2329 O O . HIS A 1 300 ? 26.943 6.881 -39.652 1.00 87.06 300 HIS A O 1
ATOM 2335 N N . GLU A 1 301 ? 26.112 8.511 -38.347 1.00 90.06 301 GLU A N 1
ATOM 2336 C CA . GLU A 1 301 ? 25.945 9.515 -39.412 1.00 90.06 301 GLU A CA 1
ATOM 2337 C C . GLU A 1 301 ? 27.251 9.729 -40.194 1.00 90.06 301 GLU A C 1
ATOM 2339 O O . GLU A 1 301 ? 27.275 9.654 -41.421 1.00 90.06 301 GLU A O 1
ATOM 2344 N N . ARG A 1 302 ? 28.383 9.887 -39.493 1.00 86.44 302 ARG A N 1
ATOM 2345 C CA . ARG A 1 302 ? 29.705 10.021 -40.134 1.00 86.44 302 ARG A CA 1
ATOM 2346 C C . ARG A 1 302 ? 30.110 8.780 -40.937 1.00 86.44 302 ARG A C 1
ATOM 2348 O O . ARG A 1 302 ? 30.772 8.896 -41.971 1.00 86.44 302 ARG A O 1
ATOM 2355 N N . LEU A 1 303 ? 29.751 7.584 -40.470 1.00 86.62 303 LEU A N 1
ATOM 2356 C CA . LEU A 1 303 ? 30.008 6.345 -41.204 1.00 86.62 303 LEU A CA 1
ATOM 2357 C C . LEU A 1 303 ? 29.136 6.259 -42.466 1.00 86.62 303 LEU A C 1
ATOM 2359 O O . LEU A 1 303 ? 29.624 5.859 -43.521 1.00 86.62 303 LEU A O 1
ATOM 2363 N N . GLU A 1 304 ? 27.869 6.659 -42.390 1.00 89.50 304 GLU A N 1
ATOM 2364 C CA . GLU A 1 304 ? 26.978 6.700 -43.552 1.00 89.50 304 GLU A CA 1
ATOM 2365 C C . GLU A 1 304 ? 27.459 7.714 -44.598 1.00 89.50 304 GLU A C 1
ATOM 2367 O O . GLU A 1 304 ? 27.556 7.373 -45.779 1.00 89.50 304 GLU A O 1
ATOM 2372 N N . GLU A 1 305 ? 27.853 8.921 -44.181 1.00 88.62 305 GLU A N 1
ATOM 2373 C CA . GLU A 1 305 ? 28.422 9.948 -45.063 1.00 88.62 305 GLU A CA 1
ATOM 2374 C C . GLU A 1 305 ? 29.678 9.451 -45.792 1.00 88.62 305 GLU A C 1
ATOM 2376 O O . GLU A 1 305 ? 29.813 9.623 -47.007 1.00 88.62 305 GLU A O 1
ATOM 2381 N N . THR A 1 306 ? 30.590 8.787 -45.075 1.00 85.19 306 THR A N 1
ATOM 2382 C CA . THR A 1 306 ? 31.818 8.239 -45.676 1.00 85.19 306 THR A CA 1
ATOM 2383 C C . THR A 1 306 ? 31.529 7.092 -46.645 1.00 85.19 306 THR A C 1
ATOM 2385 O O . THR A 1 306 ? 32.124 7.042 -47.724 1.00 85.19 306 THR A O 1
ATOM 2388 N N . GLN A 1 307 ? 30.575 6.209 -46.333 1.00 87.62 307 GLN A N 1
ATOM 2389 C CA . GLN A 1 307 ? 30.144 5.152 -47.253 1.00 87.62 307 GLN A CA 1
ATOM 2390 C C . GLN A 1 307 ? 29.465 5.708 -48.509 1.00 87.62 307 GLN A C 1
ATOM 2392 O O . GLN A 1 307 ? 29.708 5.208 -49.609 1.00 87.62 307 GLN A O 1
ATOM 2397 N N . LEU A 1 308 ? 28.629 6.740 -48.373 1.00 90.62 308 LEU A N 1
ATOM 2398 C CA . LEU A 1 308 ? 27.996 7.412 -49.507 1.00 90.62 308 LEU A CA 1
ATOM 2399 C C . LEU A 1 308 ? 29.034 8.090 -50.404 1.00 90.62 308 LEU A C 1
ATOM 2401 O O . LEU A 1 308 ? 28.992 7.909 -51.622 1.00 90.62 308 LEU A O 1
ATOM 2405 N N . ALA A 1 309 ? 30.000 8.801 -49.815 1.00 85.31 309 ALA A N 1
ATOM 2406 C CA . ALA A 1 309 ? 31.099 9.418 -50.552 1.00 85.31 309 ALA A CA 1
ATOM 2407 C C . ALA A 1 309 ? 31.929 8.377 -51.322 1.00 85.31 309 ALA A C 1
ATOM 2409 O O . ALA A 1 309 ? 32.251 8.596 -52.491 1.00 85.31 309 ALA A O 1
ATOM 2410 N N . LYS A 1 310 ? 32.204 7.219 -50.705 1.00 87.69 310 LYS A N 1
ATOM 2411 C CA . LYS A 1 310 ? 32.889 6.099 -51.360 1.00 87.69 310 LYS A CA 1
ATOM 2412 C C . LYS A 1 310 ? 32.102 5.560 -52.551 1.00 87.69 310 LYS A C 1
ATOM 2414 O O . LYS A 1 310 ? 32.638 5.514 -53.651 1.00 87.69 310 LYS A O 1
ATOM 2419 N N . ARG A 1 311 ? 30.813 5.241 -52.371 1.00 89.88 311 ARG A N 1
ATOM 2420 C CA . ARG A 1 311 ? 29.951 4.760 -53.469 1.00 89.88 311 ARG A CA 1
ATOM 2421 C C . ARG A 1 311 ? 29.918 5.748 -54.634 1.00 89.88 311 ARG A C 1
ATOM 2423 O O . ARG A 1 311 ? 29.982 5.337 -55.787 1.00 89.88 311 ARG A O 1
ATOM 2430 N N . HIS A 1 312 ? 29.837 7.045 -54.344 1.00 90.88 312 HIS A N 1
ATOM 2431 C CA . HIS A 1 312 ? 29.870 8.079 -55.374 1.00 90.88 312 HIS A CA 1
ATOM 2432 C C . HIS A 1 312 ? 31.209 8.094 -56.128 1.00 90.88 312 HIS A C 1
ATOM 2434 O O . HIS A 1 312 ? 31.217 8.098 -57.358 1.00 90.88 312 HIS A O 1
ATOM 2440 N N . ALA A 1 313 ? 32.341 8.032 -55.429 1.00 85.12 313 ALA A N 1
ATOM 2441 C CA . ALA A 1 313 ? 33.649 7.966 -56.076 1.00 85.12 313 ALA A CA 1
ATOM 2442 C C . ALA A 1 313 ? 33.833 6.678 -56.905 1.00 85.12 313 ALA A C 1
ATOM 2444 O O . ALA A 1 313 ? 34.265 6.764 -58.052 1.00 85.12 313 ALA A O 1
ATOM 2445 N N . ASP A 1 314 ? 33.405 5.516 -56.400 1.00 86.81 314 ASP A N 1
ATOM 2446 C CA . ASP A 1 314 ? 33.434 4.244 -57.140 1.00 86.81 314 ASP A CA 1
ATOM 2447 C C . ASP A 1 314 ? 32.625 4.341 -58.445 1.00 86.81 314 ASP A C 1
ATOM 2449 O O . ASP A 1 314 ? 33.074 3.897 -59.503 1.00 86.81 314 ASP A O 1
ATOM 2453 N N . THR A 1 315 ? 31.452 4.990 -58.409 1.00 92.06 315 THR A N 1
ATOM 2454 C CA . THR A 1 315 ? 30.655 5.220 -59.627 1.00 92.06 315 THR A CA 1
ATOM 2455 C C . THR A 1 315 ? 31.359 6.139 -60.628 1.00 92.06 315 THR A C 1
ATOM 2457 O O . THR A 1 315 ? 31.240 5.922 -61.835 1.00 92.06 315 THR A O 1
ATOM 2460 N N . GLN A 1 316 ? 32.124 7.132 -60.159 1.00 90.69 316 GLN A N 1
ATOM 2461 C CA . GLN A 1 316 ? 32.914 8.005 -61.031 1.00 90.69 316 GLN A CA 1
ATOM 2462 C C . GLN A 1 316 ? 34.097 7.267 -61.660 1.00 90.69 316 GLN A C 1
ATOM 2464 O O . GLN A 1 316 ? 34.323 7.410 -62.862 1.00 90.69 316 GLN A O 1
ATOM 2469 N N . VAL A 1 317 ? 34.816 6.454 -60.881 1.00 86.12 317 VAL A N 1
ATOM 2470 C CA . VAL A 1 317 ? 35.913 5.619 -61.387 1.00 86.12 317 VAL A CA 1
ATOM 2471 C C . VAL A 1 317 ? 35.383 4.650 -62.442 1.00 86.12 317 VAL A C 1
ATOM 2473 O O . VAL A 1 317 ? 35.894 4.647 -63.558 1.00 86.12 317 VAL A O 1
ATOM 2476 N N . ALA A 1 318 ? 34.287 3.936 -62.169 1.00 90.00 318 ALA A N 1
ATOM 2477 C CA . ALA A 1 318 ? 33.670 3.025 -63.135 1.00 90.00 318 ALA A CA 1
ATOM 2478 C C . ALA A 1 318 ? 33.234 3.736 -64.435 1.00 90.00 318 ALA A C 1
ATOM 2480 O O . ALA A 1 318 ? 33.376 3.192 -65.535 1.00 90.00 318 ALA A O 1
ATOM 2481 N N . ALA A 1 319 ? 32.725 4.970 -64.338 1.00 91.38 319 ALA A N 1
ATOM 2482 C CA . ALA A 1 319 ? 32.371 5.771 -65.509 1.00 91.38 319 ALA A CA 1
ATOM 2483 C C . ALA A 1 319 ? 33.605 6.165 -66.343 1.00 91.38 319 ALA A C 1
ATOM 2485 O O . ALA A 1 319 ? 33.565 6.088 -67.575 1.00 91.38 319 ALA A O 1
ATOM 2486 N N . LEU A 1 320 ? 34.707 6.549 -65.691 1.00 87.12 320 LEU A N 1
ATOM 2487 C CA . LEU A 1 320 ? 35.971 6.864 -66.362 1.00 87.12 320 LEU A CA 1
ATOM 2488 C C . LEU A 1 320 ? 36.624 5.620 -66.977 1.00 87.12 320 LEU A C 1
ATOM 2490 O O . LEU A 1 320 ? 37.128 5.696 -68.097 1.00 87.12 320 LEU A O 1
ATOM 2494 N N . GLU A 1 321 ? 36.561 4.467 -66.312 1.00 89.31 321 GLU A N 1
ATOM 2495 C CA . GLU A 1 321 ? 37.045 3.192 -66.851 1.00 89.31 321 GLU A CA 1
ATOM 2496 C C . GLU A 1 321 ? 36.295 2.801 -68.121 1.00 89.31 321 GLU A C 1
ATOM 2498 O O . GLU A 1 321 ? 36.916 2.429 -69.121 1.00 89.31 321 GLU A O 1
ATOM 2503 N N . LYS A 1 322 ? 34.964 2.943 -68.115 1.00 92.75 322 LYS A N 1
ATOM 2504 C CA . LYS A 1 322 ? 34.135 2.698 -69.297 1.00 92.75 322 LYS A CA 1
ATOM 2505 C C . LYS A 1 322 ? 34.535 3.619 -70.450 1.00 92.75 322 LYS A C 1
ATOM 2507 O O . LYS A 1 322 ? 34.768 3.131 -71.554 1.00 92.75 322 LYS A O 1
ATOM 2512 N N . LYS A 1 323 ? 34.672 4.922 -70.186 1.00 90.44 323 LYS A N 1
ATOM 2513 C CA . LYS A 1 323 ? 35.096 5.908 -71.189 1.00 90.44 323 LYS A CA 1
ATOM 2514 C C . LYS A 1 323 ? 36.479 5.568 -71.749 1.00 90.44 323 LYS A C 1
ATOM 2516 O O . LYS A 1 323 ? 36.654 5.512 -72.959 1.00 90.44 323 LYS A O 1
ATOM 2521 N N . ARG A 1 324 ? 37.445 5.236 -70.891 1.00 87.44 324 ARG A N 1
ATOM 2522 C CA . ARG A 1 324 ? 38.784 4.807 -71.316 1.00 87.44 324 ARG A CA 1
ATOM 2523 C C . ARG A 1 324 ? 38.741 3.537 -72.171 1.00 87.44 324 ARG A C 1
ATOM 2525 O O . ARG A 1 324 ? 39.486 3.442 -73.141 1.00 87.44 324 ARG A O 1
ATOM 2532 N N . ALA A 1 325 ? 37.900 2.561 -71.832 1.00 89.75 325 ALA A N 1
ATOM 2533 C CA . ALA A 1 325 ? 37.745 1.342 -72.624 1.00 89.75 325 ALA A CA 1
ATOM 2534 C C . ALA A 1 325 ? 37.155 1.627 -74.018 1.00 89.75 325 ALA A C 1
ATOM 2536 O O . ALA A 1 325 ? 37.575 1.011 -74.997 1.00 89.75 325 ALA A O 1
ATOM 2537 N N . GLU A 1 326 ? 36.215 2.568 -74.121 1.00 92.62 326 GLU A N 1
ATOM 2538 C CA . GLU A 1 326 ? 35.675 3.049 -75.399 1.00 92.62 326 GLU A CA 1
ATOM 2539 C C . GLU A 1 326 ? 36.757 3.754 -76.236 1.00 92.62 326 GLU A C 1
ATOM 2541 O O . GLU A 1 326 ? 36.928 3.418 -77.408 1.00 92.62 326 GLU A O 1
ATOM 2546 N N . GLU A 1 327 ? 37.556 4.635 -75.626 1.00 89.00 327 GLU A N 1
ATOM 2547 C CA . GLU A 1 327 ? 38.687 5.307 -76.286 1.00 89.00 327 GLU A CA 1
ATOM 2548 C C . GLU A 1 327 ? 39.749 4.304 -76.773 1.00 89.00 327 GLU A C 1
ATOM 2550 O O . GLU A 1 327 ? 40.236 4.402 -77.896 1.00 89.00 327 GLU A O 1
ATOM 2555 N N . LEU A 1 328 ? 40.073 3.275 -75.981 1.00 86.50 328 LEU A N 1
ATOM 2556 C CA . LEU A 1 328 ? 41.009 2.220 -76.393 1.00 86.50 328 LEU A CA 1
ATOM 2557 C C . LEU A 1 328 ? 40.490 1.406 -77.588 1.00 86.50 328 LEU A C 1
ATOM 2559 O O . LEU A 1 328 ? 41.264 1.092 -78.491 1.00 86.50 328 LEU A O 1
ATOM 2563 N N . ARG A 1 329 ? 39.187 1.100 -77.640 1.00 92.88 329 ARG A N 1
ATOM 2564 C CA . ARG A 1 329 ? 38.572 0.439 -78.808 1.00 92.88 329 ARG A CA 1
ATOM 2565 C C . ARG A 1 329 ? 38.633 1.315 -80.057 1.00 92.88 329 ARG A C 1
ATOM 2567 O O . ARG A 1 329 ? 38.854 0.802 -81.156 1.00 92.88 329 ARG A O 1
ATOM 2574 N N . LEU A 1 330 ? 38.452 2.624 -79.896 1.00 92.31 330 LEU A N 1
ATOM 2575 C CA . LEU A 1 330 ? 38.574 3.578 -80.992 1.00 92.31 330 LEU A CA 1
ATOM 2576 C C . LEU A 1 330 ? 40.021 3.660 -81.495 1.00 92.31 330 LEU A C 1
ATOM 2578 O O . LEU A 1 330 ? 40.247 3.577 -82.697 1.00 92.31 330 LEU A O 1
ATOM 2582 N N . LEU A 1 331 ? 41.002 3.693 -80.588 1.00 88.25 331 LEU A N 1
ATOM 2583 C CA . LEU A 1 331 ? 42.427 3.630 -80.929 1.00 88.25 331 LEU A CA 1
ATOM 2584 C C . LEU A 1 331 ? 42.790 2.364 -81.708 1.00 88.25 331 LEU A C 1
ATOM 2586 O O . LEU A 1 331 ? 43.541 2.430 -82.678 1.00 88.25 331 LEU A O 1
ATOM 2590 N N . GLU A 1 332 ? 42.266 1.205 -81.310 1.00 91.50 332 GLU A N 1
ATOM 2591 C CA . GLU A 1 332 ? 42.456 -0.033 -82.070 1.00 91.50 332 GLU A CA 1
ATOM 2592 C C . GLU A 1 332 ? 41.841 0.044 -83.470 1.00 91.50 332 GLU A C 1
ATOM 2594 O O . GLU A 1 332 ? 42.423 -0.477 -84.417 1.00 91.50 332 GLU A O 1
ATOM 2599 N N . THR A 1 333 ? 40.686 0.695 -83.608 1.00 93.12 333 THR A N 1
ATOM 2600 C CA . THR A 1 333 ? 40.006 0.868 -84.899 1.00 93.12 333 THR A CA 1
ATOM 2601 C C . THR A 1 333 ? 40.809 1.787 -85.817 1.00 93.12 333 THR A C 1
ATOM 2603 O O . THR A 1 333 ? 41.152 1.372 -86.920 1.00 93.12 333 THR A O 1
ATOM 2606 N N . LEU A 1 334 ? 41.243 2.948 -85.318 1.00 91.12 334 LEU A N 1
ATOM 2607 C CA . LEU A 1 334 ? 42.113 3.876 -86.047 1.00 91.12 334 LEU A CA 1
ATOM 2608 C C . LEU A 1 334 ? 43.438 3.223 -86.460 1.00 91.12 334 LEU A C 1
ATOM 2610 O O . LEU A 1 334 ? 43.908 3.421 -87.575 1.00 91.12 334 LEU A O 1
ATOM 2614 N N . ARG A 1 335 ? 44.043 2.392 -85.598 1.00 92.25 335 ARG A N 1
ATOM 2615 C CA . ARG A 1 335 ? 45.253 1.629 -85.957 1.00 92.25 335 ARG A CA 1
ATOM 2616 C C . ARG A 1 335 ? 45.009 0.661 -87.111 1.00 92.25 335 ARG A C 1
ATOM 2618 O O . ARG A 1 335 ? 45.881 0.538 -87.964 1.00 92.25 335 ARG A O 1
ATOM 2625 N N . ARG A 1 336 ? 43.861 -0.027 -87.139 1.00 93.00 336 ARG A N 1
ATOM 2626 C CA . ARG A 1 336 ? 43.497 -0.915 -88.257 1.00 93.00 336 ARG A CA 1
ATOM 2627 C C . ARG A 1 336 ? 43.285 -0.118 -89.542 1.00 93.00 336 ARG A C 1
ATOM 2629 O O . ARG A 1 336 ? 43.825 -0.512 -90.563 1.00 93.00 336 ARG A O 1
ATOM 2636 N N . GLU A 1 337 ? 42.582 1.011 -89.476 1.00 93.00 337 GLU A N 1
ATOM 2637 C CA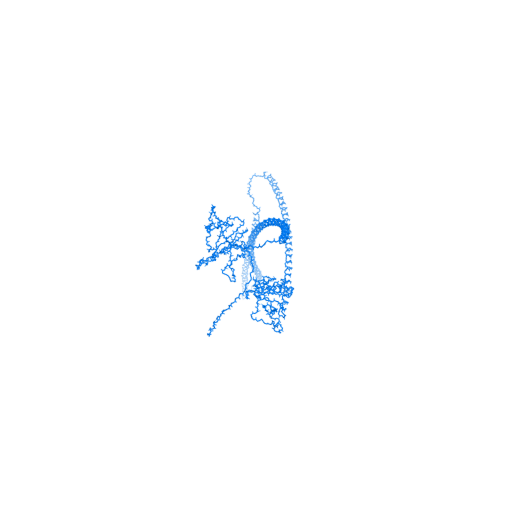 . GLU A 1 337 ? 42.353 1.884 -90.637 1.00 93.00 337 GLU A CA 1
ATOM 2638 C C . GLU A 1 337 ? 43.663 2.444 -91.204 1.00 93.00 337 GLU A C 1
ATOM 2640 O O . GLU A 1 337 ? 43.874 2.389 -92.409 1.00 93.00 337 GLU A O 1
ATOM 2645 N N . ILE A 1 338 ? 44.594 2.890 -90.352 1.00 91.44 338 ILE A N 1
ATOM 2646 C CA . ILE A 1 338 ? 45.929 3.336 -90.789 1.00 91.44 338 ILE A CA 1
ATOM 2647 C C . ILE A 1 338 ? 46.693 2.208 -91.497 1.00 91.44 338 ILE A C 1
ATOM 2649 O O . ILE A 1 338 ? 47.379 2.471 -92.482 1.00 91.44 338 ILE A O 1
ATOM 2653 N N . LEU A 1 339 ? 46.588 0.965 -91.010 1.00 91.38 339 LEU A N 1
ATOM 2654 C CA . LEU A 1 339 ? 47.214 -0.190 -91.663 1.00 91.38 339 LEU A CA 1
ATOM 2655 C C . LEU A 1 339 ? 46.583 -0.474 -93.030 1.00 91.38 339 LEU A C 1
ATOM 2657 O O . LEU A 1 339 ? 47.319 -0.705 -93.984 1.00 91.38 339 LEU A O 1
ATOM 2661 N N . THR A 1 340 ? 45.254 -0.406 -93.145 1.00 92.69 340 THR A N 1
ATOM 2662 C CA . THR A 1 340 ? 44.555 -0.541 -94.432 1.00 92.69 340 THR A CA 1
ATOM 2663 C C . THR A 1 340 ? 44.979 0.554 -95.411 1.00 92.69 340 THR A C 1
ATOM 2665 O O . THR A 1 340 ? 45.317 0.254 -96.550 1.00 92.69 340 THR A O 1
ATOM 2668 N N . GLU A 1 341 ? 45.072 1.804 -94.957 1.00 91.06 341 GLU A N 1
ATOM 2669 C CA . GLU A 1 341 ? 45.576 2.918 -95.768 1.00 91.06 341 GLU A CA 1
ATOM 2670 C C . GLU A 1 341 ? 47.030 2.714 -96.211 1.00 91.06 341 GLU A C 1
ATOM 2672 O O . GLU A 1 341 ? 47.397 3.105 -97.316 1.00 91.06 341 GLU A O 1
ATOM 2677 N N . ASP A 1 342 ? 47.870 2.087 -95.380 1.00 88.44 342 ASP A N 1
ATOM 2678 C CA . ASP A 1 342 ? 49.245 1.727 -95.737 1.00 88.44 342 ASP A CA 1
ATOM 2679 C C . ASP A 1 342 ? 49.324 0.602 -96.775 1.00 88.44 342 ASP A C 1
ATOM 2681 O O . ASP A 1 342 ? 50.179 0.639 -97.668 1.00 88.44 342 ASP A O 1
ATOM 2685 N N . GLU A 1 343 ? 48.429 -0.380 -96.691 1.00 91.06 343 GLU A N 1
ATOM 2686 C CA . GLU A 1 343 ? 48.289 -1.440 -97.688 1.00 91.06 343 GLU A CA 1
ATOM 2687 C C . GLU A 1 343 ? 47.819 -0.866 -99.033 1.00 91.06 343 GLU A C 1
ATOM 2689 O O . GLU A 1 343 ? 48.481 -1.090 -100.049 1.00 91.06 343 GLU A O 1
ATOM 2694 N N . GLU A 1 344 ? 46.764 -0.044 -99.044 1.00 91.06 344 GLU A N 1
ATOM 2695 C CA . GLU A 1 344 ? 46.237 0.625 -100.244 1.00 91.06 344 GLU A CA 1
ATOM 2696 C C . GLU A 1 344 ? 47.266 1.582 -100.867 1.00 91.06 344 GLU A C 1
ATOM 2698 O O . GLU A 1 344 ? 47.487 1.594 -102.081 1.00 91.06 344 GLU A O 1
ATOM 2703 N N . ALA A 1 345 ? 47.982 2.338 -100.034 1.00 88.50 345 ALA A N 1
ATOM 2704 C CA . ALA A 1 345 ? 49.127 3.145 -100.432 1.00 88.50 345 ALA A CA 1
ATOM 2705 C C . ALA A 1 345 ? 50.229 2.313 -101.107 1.00 88.50 345 ALA A C 1
ATOM 2707 O O . ALA A 1 345 ? 50.771 2.728 -102.135 1.00 88.50 345 ALA A O 1
ATOM 2708 N N . SER A 1 346 ? 50.562 1.148 -100.542 1.00 89.31 346 SER A N 1
ATOM 2709 C CA . SER A 1 346 ? 51.548 0.222 -101.106 1.00 89.31 346 SER A CA 1
ATOM 2710 C C . SER A 1 346 ? 51.080 -0.359 -102.443 1.00 89.31 346 SER A C 1
ATOM 2712 O O . SER A 1 346 ? 51.883 -0.503 -103.367 1.00 89.31 346 SER A O 1
ATOM 2714 N N . GLU A 1 347 ? 49.790 -0.665 -102.584 1.00 89.94 347 GLU A N 1
ATOM 2715 C CA . GLU A 1 347 ? 49.198 -1.092 -103.853 1.00 89.94 347 GLU A CA 1
ATOM 2716 C C . GLU A 1 347 ? 49.258 0.009 -104.915 1.00 89.94 347 GLU A C 1
ATOM 2718 O O . GLU A 1 347 ? 49.672 -0.258 -106.045 1.00 89.94 347 GLU A O 1
ATOM 2723 N N . LEU A 1 348 ? 48.945 1.258 -104.557 1.00 88.38 348 LEU A N 1
ATOM 2724 C CA . LEU A 1 348 ? 49.089 2.408 -105.453 1.00 88.38 348 LEU A CA 1
ATOM 2725 C C . LEU A 1 348 ? 50.545 2.637 -105.871 1.00 88.38 348 LEU A C 1
ATOM 2727 O O . LEU A 1 348 ? 50.794 2.938 -107.038 1.00 88.38 348 LEU A O 1
ATOM 2731 N N . ASP A 1 349 ? 51.512 2.448 -104.969 1.00 88.06 349 ASP A N 1
ATOM 2732 C CA . ASP A 1 349 ? 52.940 2.532 -105.295 1.00 88.06 349 ASP A CA 1
ATOM 2733 C C . ASP A 1 349 ? 53.363 1.418 -106.272 1.00 88.06 349 ASP A C 1
ATOM 2735 O O . ASP A 1 349 ? 54.092 1.685 -107.232 1.00 88.06 349 ASP A O 1
ATOM 2739 N N . LYS A 1 350 ? 52.852 0.188 -106.102 1.00 89.94 350 LYS A N 1
ATOM 2740 C CA . LYS A 1 350 ? 53.055 -0.914 -107.064 1.00 89.94 350 LYS A CA 1
ATOM 2741 C C . LYS A 1 350 ? 52.439 -0.594 -108.426 1.00 89.94 350 LYS A C 1
ATOM 2743 O O . LYS A 1 350 ? 53.074 -0.852 -109.446 1.00 89.94 350 LYS A O 1
ATOM 2748 N N . LEU A 1 351 ? 51.235 -0.018 -108.460 1.00 88.81 351 LEU A N 1
ATOM 2749 C CA . LEU A 1 351 ? 50.573 0.401 -109.700 1.00 88.81 351 LEU A CA 1
ATOM 2750 C C . LEU A 1 351 ? 51.334 1.537 -110.392 1.00 88.81 351 LEU A C 1
ATOM 2752 O O . LEU A 1 351 ? 51.536 1.472 -111.601 1.00 88.81 351 LEU A O 1
ATOM 2756 N N . LEU A 1 352 ? 51.817 2.533 -109.644 1.00 87.75 352 LEU A N 1
ATOM 2757 C CA . LEU A 1 352 ? 52.665 3.611 -110.163 1.00 87.75 352 LEU A CA 1
ATOM 2758 C C . LEU A 1 352 ? 53.969 3.071 -110.761 1.00 87.75 352 LEU A C 1
ATOM 2760 O O . LEU A 1 352 ? 54.370 3.521 -111.832 1.00 87.75 352 LEU A O 1
ATOM 2764 N N . GLN A 1 353 ? 54.618 2.103 -110.106 1.00 85.69 353 GLN A N 1
ATOM 2765 C CA . GLN A 1 353 ? 55.824 1.446 -110.624 1.00 85.69 353 GLN A CA 1
ATOM 2766 C C . GLN A 1 353 ? 55.534 0.609 -111.875 1.00 85.69 353 GLN A C 1
ATOM 2768 O O . GLN A 1 353 ? 56.272 0.697 -112.855 1.00 85.69 353 GLN A O 1
ATOM 2773 N N . ALA A 1 354 ? 54.456 -0.179 -111.861 1.00 86.06 354 ALA A N 1
ATOM 2774 C CA . ALA A 1 354 ? 54.052 -1.014 -112.987 1.00 86.06 354 ALA A CA 1
ATOM 2775 C C . ALA A 1 354 ? 53.664 -0.176 -114.212 1.00 86.06 354 ALA A C 1
ATOM 2777 O O . ALA A 1 354 ? 54.018 -0.530 -115.334 1.00 86.06 354 ALA A O 1
ATOM 2778 N N . GLU A 1 355 ? 52.963 0.939 -114.003 1.00 84.12 355 GLU A N 1
ATOM 2779 C CA . GLU A 1 355 ? 52.574 1.859 -115.066 1.00 84.12 355 GLU A CA 1
ATOM 2780 C C . GLU A 1 355 ? 53.799 2.618 -115.597 1.00 84.12 355 GLU A C 1
ATOM 2782 O O . GLU A 1 355 ? 53.999 2.646 -116.806 1.00 84.12 355 GLU A O 1
ATOM 2787 N N . ALA A 1 356 ? 54.693 3.113 -114.731 1.00 80.75 356 ALA A N 1
ATOM 2788 C CA . ALA A 1 356 ? 55.942 3.767 -115.143 1.00 80.75 356 ALA A CA 1
ATOM 2789 C C . ALA A 1 356 ? 56.907 2.846 -115.920 1.00 80.75 356 ALA A C 1
ATOM 2791 O O . ALA A 1 356 ? 57.722 3.334 -116.702 1.00 80.75 356 ALA A O 1
ATOM 2792 N N . ALA A 1 357 ? 56.829 1.528 -115.709 1.00 79.88 357 ALA A N 1
ATOM 2793 C CA . ALA A 1 357 ? 57.629 0.536 -116.426 1.00 79.88 357 ALA A CA 1
ATOM 2794 C C . ALA A 1 357 ? 57.071 0.172 -117.818 1.00 79.88 357 ALA A C 1
ATOM 2796 O O . ALA A 1 357 ? 57.770 -0.479 -118.600 1.00 79.88 357 ALA A O 1
ATOM 2797 N N . LYS A 1 358 ? 55.834 0.568 -118.159 1.00 79.88 358 LYS A N 1
ATOM 2798 C CA . LYS A 1 358 ? 55.284 0.369 -119.508 1.00 79.88 358 LYS A CA 1
ATOM 2799 C C . LYS A 1 358 ? 55.996 1.297 -120.493 1.00 79.88 358 LYS A C 1
ATOM 2801 O O . LYS A 1 358 ? 56.202 2.474 -120.220 1.00 79.88 358 LYS A O 1
ATOM 2806 N N . ALA A 1 359 ? 56.382 0.759 -121.651 1.00 63.66 359 ALA A N 1
ATOM 2807 C CA . ALA A 1 359 ? 57.067 1.526 -122.687 1.00 63.66 359 ALA A CA 1
ATOM 2808 C C . ALA A 1 359 ? 56.226 2.740 -123.120 1.00 63.66 359 ALA A C 1
ATOM 2810 O O . ALA A 1 359 ? 55.034 2.597 -123.396 1.00 63.66 359 ALA A O 1
ATOM 2811 N N . VAL A 1 360 ? 56.859 3.918 -123.184 1.00 63.94 360 VAL A N 1
ATOM 2812 C CA . VAL A 1 360 ? 56.203 5.174 -123.573 1.00 63.94 360 VAL A CA 1
ATOM 2813 C C . VAL A 1 360 ? 55.593 5.002 -124.971 1.00 63.94 360 VAL A C 1
ATOM 2815 O O . VAL A 1 360 ? 56.338 4.726 -125.916 1.00 63.94 360 VAL A O 1
ATOM 2818 N N . PRO A 1 361 ? 54.262 5.138 -125.124 1.00 65.44 361 PRO A N 1
ATOM 2819 C CA . PRO A 1 361 ? 53.620 5.002 -126.422 1.00 65.44 361 PRO A CA 1
ATOM 2820 C C . PRO A 1 361 ? 54.144 6.069 -127.391 1.00 65.44 361 PRO A C 1
ATOM 2822 O O . PRO A 1 361 ? 54.275 7.234 -127.023 1.00 65.44 361 PRO A O 1
ATOM 2825 N N . THR A 1 362 ? 54.419 5.682 -128.635 1.00 62.72 362 THR A N 1
ATOM 2826 C CA . THR A 1 362 ? 54.849 6.595 -129.710 1.00 62.72 362 THR A CA 1
ATOM 2827 C C . THR A 1 362 ? 53.693 7.374 -130.353 1.00 62.72 362 THR A C 1
ATOM 2829 O O . THR A 1 362 ? 53.943 8.248 -131.175 1.00 62.72 362 THR A O 1
ATOM 2832 N N . ASP A 1 363 ? 52.445 7.066 -129.985 1.00 69.12 363 ASP A N 1
ATOM 2833 C CA . ASP A 1 363 ? 51.229 7.782 -130.390 1.00 69.12 363 ASP A CA 1
ATOM 2834 C C . ASP A 1 363 ? 50.885 8.861 -129.349 1.00 69.12 363 ASP A C 1
ATOM 2836 O O . ASP A 1 363 ? 50.691 8.551 -128.167 1.00 69.12 363 ASP A O 1
ATOM 2840 N N . ASP A 1 364 ? 50.793 10.120 -129.786 1.00 71.81 364 ASP A N 1
ATOM 2841 C CA . ASP A 1 364 ? 50.548 11.288 -128.929 1.00 71.81 364 ASP A CA 1
ATOM 2842 C C . ASP A 1 364 ? 49.254 11.153 -128.100 1.00 71.81 364 ASP A C 1
ATOM 2844 O O . ASP A 1 364 ? 49.217 11.556 -126.937 1.00 71.81 364 ASP A O 1
ATOM 2848 N N . ASN A 1 365 ? 48.217 10.495 -128.635 1.00 75.56 365 ASN A N 1
ATOM 2849 C CA . ASN A 1 365 ? 46.950 10.268 -127.923 1.00 75.56 365 ASN A CA 1
ATOM 2850 C C . ASN A 1 365 ? 47.100 9.236 -126.786 1.00 75.56 365 ASN A C 1
ATOM 2852 O O . ASN A 1 365 ? 46.491 9.348 -125.719 1.00 75.56 365 ASN A O 1
ATOM 2856 N N . LEU A 1 366 ? 47.943 8.219 -126.982 1.00 77.88 366 LEU A N 1
ATOM 2857 C CA . LEU A 1 366 ? 48.236 7.221 -125.950 1.00 77.88 366 LEU A CA 1
ATOM 2858 C C . LEU A 1 366 ? 49.162 7.782 -124.868 1.00 77.88 366 LEU A C 1
ATOM 2860 O O . LEU A 1 366 ? 49.014 7.425 -123.697 1.00 77.88 366 LEU A O 1
ATOM 2864 N N . LYS A 1 367 ? 50.071 8.688 -125.238 1.00 79.19 367 LYS A N 1
ATOM 2865 C CA . LYS A 1 367 ? 50.939 9.394 -124.296 1.00 79.19 367 LYS A CA 1
ATOM 2866 C C . LYS A 1 367 ? 50.137 10.285 -123.345 1.00 79.19 367 LYS A C 1
ATOM 2868 O O . LYS A 1 367 ? 50.333 10.190 -122.136 1.00 79.19 367 LYS A O 1
ATOM 2873 N N . GLU A 1 368 ? 49.173 11.050 -123.856 1.00 81.31 368 GLU A N 1
ATOM 2874 C CA . GLU A 1 368 ? 48.288 11.887 -123.031 1.00 81.31 368 GLU A CA 1
ATOM 2875 C C . GLU A 1 368 ? 47.445 11.047 -122.052 1.00 81.31 368 GLU A C 1
ATOM 2877 O O . GLU A 1 368 ? 47.338 11.372 -120.869 1.00 81.31 368 GLU A O 1
ATOM 2882 N N . LYS A 1 369 ? 46.911 9.900 -122.495 1.00 83.00 369 LYS A N 1
ATOM 2883 C CA . LYS A 1 369 ? 46.170 8.969 -121.620 1.00 83.00 369 LYS A CA 1
ATOM 2884 C C . LYS A 1 369 ? 47.044 8.336 -120.539 1.00 83.00 369 LYS A C 1
ATOM 2886 O O . LYS A 1 369 ? 46.583 8.144 -119.412 1.00 83.00 369 LYS A O 1
ATOM 2891 N N . HIS A 1 370 ? 48.286 7.997 -120.871 1.00 83.19 370 HIS A N 1
ATOM 2892 C CA . HIS A 1 370 ? 49.245 7.459 -119.912 1.00 83.19 370 HIS A CA 1
ATOM 2893 C C . HIS A 1 370 ? 49.649 8.524 -118.879 1.00 83.19 370 HIS A C 1
ATOM 2895 O O . HIS A 1 370 ? 49.604 8.262 -117.676 1.00 83.19 370 HIS A O 1
ATOM 2901 N N . GLU A 1 371 ? 49.928 9.755 -119.315 1.00 84.75 371 GLU A N 1
ATOM 2902 C CA . GLU A 1 371 ? 50.199 10.890 -118.425 1.00 84.75 371 GLU A CA 1
ATOM 2903 C C . GLU A 1 371 ? 49.001 11.208 -117.517 1.00 84.75 371 GLU A C 1
ATOM 2905 O O . GLU A 1 371 ? 49.183 11.382 -116.310 1.00 84.75 371 GLU A O 1
ATOM 2910 N N . ALA A 1 372 ? 47.772 11.184 -118.044 1.00 85.50 372 ALA A N 1
ATOM 2911 C CA . ALA A 1 372 ? 46.549 11.364 -117.259 1.00 85.50 372 ALA A CA 1
ATOM 2912 C C . ALA A 1 372 ? 46.343 10.243 -116.225 1.00 85.50 372 ALA A C 1
ATOM 2914 O O . ALA A 1 372 ? 45.918 10.502 -115.097 1.00 85.50 372 ALA A O 1
ATOM 2915 N N . THR A 1 373 ? 46.683 8.999 -116.573 1.00 87.38 373 THR A N 1
ATOM 2916 C CA . THR A 1 373 ? 46.599 7.847 -115.660 1.00 87.38 373 THR A CA 1
ATOM 2917 C C . THR A 1 373 ? 47.637 7.959 -114.542 1.00 87.38 373 THR A C 1
ATOM 2919 O O . THR A 1 373 ? 47.298 7.800 -113.370 1.00 87.38 373 THR A O 1
ATOM 2922 N N . MET A 1 374 ? 48.877 8.334 -114.867 1.00 86.94 374 MET A N 1
ATOM 2923 C CA . MET A 1 374 ? 49.927 8.607 -113.880 1.00 86.94 374 MET A CA 1
ATOM 2924 C C . MET A 1 374 ? 49.583 9.803 -112.985 1.00 86.94 374 MET A C 1
ATOM 2926 O O . MET A 1 374 ? 49.838 9.764 -111.783 1.00 86.94 374 MET A O 1
ATOM 2930 N N . ALA A 1 375 ? 48.977 10.859 -113.534 1.00 86.56 375 ALA A N 1
ATOM 2931 C CA . ALA A 1 375 ? 48.485 11.994 -112.756 1.00 86.56 375 ALA A CA 1
ATOM 2932 C C . ALA A 1 375 ? 47.366 11.572 -111.791 1.00 86.56 375 ALA A C 1
ATOM 2934 O O . ALA A 1 375 ? 47.409 11.938 -110.617 1.00 86.56 375 ALA A O 1
ATOM 2935 N N . LYS A 1 376 ? 46.422 10.738 -112.245 1.00 90.19 376 LYS A N 1
ATOM 2936 C CA . LYS A 1 376 ? 45.342 10.196 -111.411 1.00 90.19 376 LYS A CA 1
ATOM 2937 C C . LYS A 1 376 ? 45.871 9.307 -110.283 1.00 90.19 376 LYS A C 1
ATOM 2939 O O . LYS A 1 376 ? 45.451 9.482 -109.143 1.00 90.19 376 LYS A O 1
ATOM 2944 N N . LEU A 1 377 ? 46.822 8.413 -110.563 1.00 89.62 377 LEU A N 1
ATOM 2945 C CA . LEU A 1 377 ? 47.453 7.569 -109.541 1.00 89.62 377 LEU A CA 1
ATOM 2946 C C . LEU A 1 377 ? 48.244 8.402 -108.520 1.00 89.62 377 LEU A C 1
ATOM 2948 O O . LEU A 1 377 ? 48.151 8.151 -107.322 1.00 89.62 377 LEU A O 1
ATOM 2952 N N . ARG A 1 378 ? 48.965 9.445 -108.961 1.00 90.75 378 ARG A N 1
ATOM 2953 C CA . ARG A 1 378 ? 49.644 10.390 -108.052 1.00 90.75 378 ARG A CA 1
ATOM 2954 C C . ARG A 1 378 ? 48.654 11.175 -107.194 1.00 90.75 378 ARG A C 1
ATOM 2956 O O . ARG A 1 378 ? 48.908 11.367 -106.009 1.00 90.75 378 ARG A O 1
ATOM 2963 N N . GLN A 1 379 ? 47.530 11.604 -107.767 1.00 91.69 379 GLN A N 1
ATOM 2964 C CA . GLN A 1 379 ? 46.470 12.293 -107.033 1.00 91.69 379 GLN A CA 1
ATOM 2965 C C . GLN A 1 379 ? 45.835 11.378 -105.981 1.00 91.69 379 GLN A C 1
ATOM 2967 O O . GLN A 1 379 ? 45.664 11.799 -104.841 1.00 91.69 379 GLN A O 1
ATOM 2972 N N . GLN A 1 380 ? 45.531 10.127 -106.336 1.00 90.88 380 GLN A N 1
ATOM 2973 C CA . GLN A 1 380 ? 45.031 9.129 -105.389 1.00 90.88 380 GLN A CA 1
ATOM 2974 C C . GLN A 1 380 ? 46.057 8.868 -104.285 1.00 90.88 380 GLN A C 1
ATOM 2976 O O . GLN A 1 380 ? 45.714 8.925 -103.110 1.00 90.88 380 GLN A O 1
ATOM 2981 N N . ARG A 1 381 ? 47.337 8.702 -104.631 1.00 89.62 381 ARG A N 1
ATOM 2982 C CA . ARG A 1 381 ? 48.408 8.509 -103.647 1.00 89.62 381 ARG A CA 1
ATOM 2983 C C . ARG A 1 381 ? 48.537 9.687 -102.680 1.00 89.62 381 ARG A C 1
ATOM 2985 O O . ARG A 1 381 ? 48.706 9.469 -101.482 1.00 89.62 381 ARG A O 1
ATOM 2992 N N . ALA A 1 382 ? 48.434 10.915 -103.188 1.00 89.62 382 ALA A N 1
ATOM 2993 C CA . ALA A 1 382 ? 48.424 12.120 -102.367 1.00 89.62 382 ALA A CA 1
ATOM 2994 C C . ALA A 1 382 ? 47.184 12.180 -101.458 1.00 89.62 382 ALA A C 1
ATOM 2996 O O . ALA A 1 382 ? 47.320 12.522 -100.287 1.00 89.62 382 ALA A O 1
ATOM 2997 N N . ALA A 1 383 ? 46.007 11.786 -101.956 1.00 89.81 383 ALA A N 1
ATOM 2998 C CA . ALA A 1 383 ? 44.781 11.715 -101.164 1.00 89.81 383 ALA A CA 1
ATOM 2999 C C . ALA A 1 383 ? 44.892 10.692 -100.015 1.00 89.81 383 ALA A C 1
ATOM 3001 O O . ALA A 1 383 ? 44.628 11.054 -98.869 1.00 89.81 383 ALA A O 1
ATOM 3002 N N . HIS A 1 384 ? 45.383 9.475 -100.281 1.00 90.19 384 HIS A N 1
ATOM 3003 C CA . HIS A 1 384 ? 45.659 8.470 -99.241 1.00 90.19 384 HIS A CA 1
ATOM 3004 C C . HIS A 1 384 ? 46.704 8.961 -98.230 1.00 90.19 384 HIS A C 1
ATOM 3006 O O . HIS A 1 384 ? 46.539 8.791 -97.027 1.00 90.19 384 HIS A O 1
ATOM 3012 N N . ALA A 1 385 ? 47.753 9.663 -98.678 1.00 89.94 385 ALA A N 1
ATOM 3013 C CA . ALA A 1 385 ? 48.734 10.255 -97.765 1.00 89.94 385 ALA A CA 1
ATOM 3014 C C . ALA A 1 385 ? 48.109 11.318 -96.840 1.00 89.94 385 ALA A C 1
ATOM 3016 O O . ALA A 1 385 ? 48.401 11.337 -95.644 1.00 89.94 385 ALA A O 1
ATOM 3017 N N . THR A 1 386 ? 47.223 12.176 -97.362 1.00 91.25 386 THR A N 1
ATOM 3018 C CA . THR A 1 386 ? 46.499 13.159 -96.538 1.00 91.25 386 THR A CA 1
ATOM 3019 C C . THR A 1 386 ? 45.496 12.507 -95.590 1.00 91.25 386 THR A C 1
ATOM 3021 O O . THR A 1 386 ? 45.390 12.929 -94.440 1.00 91.25 386 THR A O 1
ATOM 3024 N N . HIS A 1 387 ? 44.800 11.458 -96.035 1.00 90.56 387 HIS A N 1
ATOM 3025 C CA . HIS A 1 387 ? 43.850 10.724 -95.206 1.00 90.56 387 HIS A CA 1
ATOM 3026 C C . HIS A 1 387 ? 44.568 9.995 -94.066 1.00 90.56 387 HIS A C 1
ATOM 3028 O O . HIS A 1 387 ? 44.218 10.187 -92.902 1.00 90.56 387 HIS A O 1
ATOM 3034 N N . LYS A 1 388 ? 45.666 9.292 -94.367 1.00 92.38 388 LYS A N 1
ATOM 3035 C CA . LYS A 1 388 ? 46.539 8.681 -93.361 1.00 92.38 388 LYS A CA 1
ATOM 3036 C C . LYS A 1 388 ? 47.045 9.699 -92.339 1.00 92.38 388 LYS A C 1
ATOM 3038 O O . LYS A 1 388 ? 46.994 9.423 -91.144 1.00 92.38 388 LYS A O 1
ATOM 3043 N N . ALA A 1 389 ? 47.507 10.873 -92.776 1.00 90.06 389 ALA A N 1
ATOM 3044 C CA . ALA A 1 389 ? 47.956 11.921 -91.857 1.00 90.06 389 ALA A CA 1
ATOM 3045 C C . ALA A 1 389 ? 46.822 12.398 -90.926 1.00 90.06 389 ALA A C 1
ATOM 3047 O O . ALA A 1 389 ? 47.047 12.603 -89.734 1.00 90.06 389 ALA A O 1
ATOM 3048 N N . SER A 1 390 ? 45.590 12.506 -91.440 1.00 92.62 390 SER A N 1
ATOM 3049 C CA . SER A 1 390 ? 44.405 12.818 -90.630 1.00 92.62 390 SER A CA 1
ATOM 3050 C C . SER A 1 390 ? 44.092 11.718 -89.609 1.00 92.62 390 SER A C 1
ATOM 3052 O O . SER A 1 390 ? 43.820 12.027 -88.450 1.00 92.62 390 SER A O 1
ATOM 3054 N N . LEU A 1 391 ? 44.163 10.441 -90.003 1.00 91.06 391 LEU A N 1
ATOM 3055 C CA . LEU A 1 391 ? 43.953 9.307 -89.095 1.00 91.06 391 LEU A CA 1
ATOM 3056 C C . LEU A 1 391 ? 45.039 9.227 -88.015 1.00 91.06 391 LEU A C 1
ATOM 3058 O O . LEU A 1 391 ? 44.739 8.937 -86.859 1.00 91.06 391 LEU A O 1
ATOM 3062 N N . GLN A 1 392 ? 46.294 9.525 -88.361 1.00 92.25 392 GLN A N 1
ATOM 3063 C CA . GLN A 1 392 ? 47.400 9.599 -87.402 1.00 92.25 392 GLN A CA 1
ATOM 3064 C C . GLN A 1 392 ? 47.200 10.734 -86.391 1.00 92.25 392 GLN A C 1
ATOM 3066 O O . GLN A 1 392 ? 47.371 10.509 -85.196 1.00 92.25 392 GLN A O 1
ATOM 3071 N N . SER A 1 393 ? 46.757 11.911 -86.841 1.00 92.44 393 SER A N 1
ATOM 3072 C CA . SER A 1 393 ? 46.411 13.018 -85.941 1.00 92.44 393 SER A CA 1
ATOM 3073 C C . SER A 1 393 ? 45.268 12.645 -84.989 1.00 92.44 393 SER A C 1
ATOM 3075 O O . SER A 1 393 ? 45.349 12.935 -83.797 1.00 92.44 393 SER A O 1
ATOM 3077 N N . ALA A 1 394 ? 44.223 11.972 -85.485 1.00 90.44 394 ALA A N 1
ATOM 3078 C CA . ALA A 1 394 ? 43.123 11.491 -84.648 1.00 90.44 394 ALA A CA 1
ATOM 3079 C C . ALA A 1 394 ? 43.600 10.434 -83.635 1.00 90.44 394 ALA A C 1
ATOM 3081 O O . ALA A 1 394 ? 43.208 10.460 -82.468 1.00 90.44 394 ALA A O 1
ATOM 3082 N N . LEU A 1 395 ? 44.494 9.527 -84.047 1.00 91.38 395 LEU A N 1
ATOM 3083 C CA . LEU A 1 395 ? 45.096 8.533 -83.159 1.00 91.38 395 LEU A CA 1
ATOM 3084 C C . LEU A 1 395 ? 45.861 9.203 -82.008 1.00 91.38 395 LEU A C 1
ATOM 3086 O O . LEU A 1 395 ? 45.714 8.793 -80.858 1.00 91.38 395 LEU A O 1
ATOM 3090 N N . GLU A 1 396 ? 46.662 10.229 -82.295 1.00 91.62 396 GLU A N 1
ATOM 3091 C CA . GLU A 1 396 ? 47.406 10.984 -81.280 1.00 91.62 396 GLU A CA 1
ATOM 3092 C C . GLU A 1 396 ? 46.478 11.703 -80.291 1.00 91.62 396 GLU A C 1
ATOM 3094 O O . GLU A 1 396 ? 46.694 11.615 -79.079 1.00 91.62 396 GLU A O 1
ATOM 3099 N N . GLU A 1 397 ? 45.403 12.330 -80.776 1.00 92.38 397 GLU A N 1
ATOM 3100 C CA . GLU A 1 397 ? 44.399 12.987 -79.930 1.00 92.38 397 GLU A CA 1
ATOM 3101 C C . GLU A 1 397 ? 43.715 11.994 -78.975 1.00 92.38 397 GLU A C 1
ATOM 3103 O O . GLU A 1 397 ? 43.650 12.220 -77.761 1.00 92.38 397 GLU A O 1
ATOM 3108 N N . HIS A 1 398 ? 43.266 10.848 -79.493 1.00 90.06 398 HIS A N 1
ATOM 3109 C CA . HIS A 1 398 ? 42.625 9.814 -78.681 1.00 90.06 398 HIS A CA 1
ATOM 3110 C C . HIS A 1 398 ? 43.600 9.154 -77.691 1.00 90.06 398 HIS A C 1
ATOM 3112 O O . HIS A 1 398 ? 43.204 8.804 -76.576 1.00 90.06 398 HIS A O 1
ATOM 3118 N N . MET A 1 399 ? 44.892 9.040 -78.028 1.00 87.81 399 MET A N 1
ATOM 3119 C CA . MET A 1 399 ? 45.917 8.562 -77.092 1.00 87.81 399 MET A CA 1
ATOM 3120 C C . MET A 1 399 ? 46.132 9.555 -75.949 1.00 87.81 399 MET A C 1
ATOM 3122 O O . MET A 1 399 ? 46.193 9.139 -74.789 1.00 87.81 399 MET A O 1
ATOM 3126 N N . ALA A 1 400 ? 46.198 10.855 -76.252 1.00 90.25 400 ALA A N 1
ATOM 3127 C CA . ALA A 1 400 ? 46.313 11.903 -75.241 1.00 90.25 400 ALA A CA 1
ATOM 3128 C C . ALA A 1 400 ? 45.093 11.917 -74.305 1.00 90.25 400 ALA A C 1
ATOM 3130 O O . ALA A 1 400 ? 45.242 11.976 -73.084 1.00 90.25 400 ALA A O 1
ATOM 3131 N N . LYS A 1 401 ? 43.883 11.764 -74.855 1.00 87.94 401 LYS A N 1
ATOM 3132 C CA . LYS A 1 401 ? 42.640 11.697 -74.075 1.00 87.94 401 LYS A CA 1
ATOM 3133 C C . LYS A 1 401 ? 42.576 10.462 -73.172 1.00 87.94 401 LYS A C 1
ATOM 3135 O O . LYS A 1 401 ? 42.234 10.585 -71.997 1.00 87.94 401 LYS A O 1
ATOM 3140 N N . ALA A 1 402 ? 42.970 9.291 -73.677 1.00 84.19 402 ALA A N 1
ATOM 3141 C CA . ALA A 1 402 ? 43.047 8.066 -72.881 1.00 84.19 402 ALA A CA 1
ATOM 3142 C C . ALA A 1 402 ? 44.096 8.157 -71.754 1.00 84.19 402 ALA A C 1
ATOM 3144 O O . ALA A 1 402 ? 43.908 7.558 -70.691 1.00 84.19 402 ALA A O 1
ATOM 3145 N N . HIS A 1 403 ? 45.187 8.902 -71.966 1.00 86.06 403 HIS A N 1
ATOM 3146 C CA . HIS A 1 403 ? 46.180 9.186 -70.929 1.00 86.06 403 HIS A CA 1
ATOM 3147 C C . HIS A 1 403 ? 45.620 10.116 -69.846 1.00 86.06 403 HIS A C 1
ATOM 3149 O O . HIS A 1 403 ? 45.707 9.786 -68.666 1.00 86.06 403 HIS A O 1
ATOM 3155 N N . ALA A 1 404 ? 44.974 11.216 -70.240 1.00 88.31 404 ALA A N 1
ATOM 3156 C CA . ALA A 1 404 ? 44.357 12.158 -69.308 1.00 88.31 404 ALA A CA 1
ATOM 3157 C C . ALA A 1 404 ? 43.264 11.495 -68.447 1.00 88.31 404 ALA A C 1
ATOM 3159 O O . ALA A 1 404 ? 43.206 11.703 -67.236 1.00 88.31 404 ALA A O 1
ATOM 3160 N N . ASP A 1 405 ? 42.430 10.632 -69.041 1.00 83.94 405 ASP A N 1
ATOM 3161 C CA . ASP A 1 405 ? 41.422 9.872 -68.291 1.00 83.94 405 ASP A CA 1
ATOM 3162 C C . ASP A 1 405 ? 42.076 8.881 -67.301 1.00 83.94 405 ASP A C 1
ATOM 3164 O O . ASP A 1 405 ? 41.559 8.672 -66.203 1.00 83.94 405 ASP A O 1
ATOM 3168 N N . LYS A 1 406 ? 43.240 8.300 -67.637 1.00 87.50 406 LYS A N 1
ATOM 3169 C CA . LYS A 1 406 ? 44.014 7.435 -66.726 1.00 87.50 406 LYS A CA 1
ATOM 3170 C C . LYS A 1 406 ? 44.585 8.212 -65.537 1.00 87.50 406 LYS A C 1
ATOM 3172 O O . LYS A 1 406 ? 44.514 7.711 -64.417 1.00 87.50 406 LYS A O 1
ATOM 3177 N N . GLU A 1 407 ? 45.139 9.398 -65.765 1.00 88.94 407 GLU A N 1
ATOM 3178 C CA . GLU A 1 407 ? 45.657 10.260 -64.693 1.00 88.94 407 GLU A CA 1
ATOM 3179 C C . GLU A 1 407 ? 44.538 10.691 -63.747 1.00 88.94 407 GLU A C 1
ATOM 3181 O O . GLU A 1 407 ? 44.658 10.510 -62.537 1.00 88.94 407 GLU A O 1
ATOM 3186 N N . ARG A 1 408 ? 43.394 11.118 -64.295 1.00 89.56 408 ARG A N 1
ATOM 3187 C CA . ARG A 1 408 ? 42.219 11.498 -63.503 1.00 89.56 408 ARG A CA 1
ATOM 3188 C C . ARG A 1 408 ? 41.678 10.357 -62.637 1.00 89.56 408 ARG A C 1
ATOM 3190 O O . ARG A 1 408 ? 41.254 10.591 -61.510 1.00 89.56 408 ARG A O 1
ATOM 3197 N N . MET A 1 409 ? 41.687 9.119 -63.139 1.00 83.69 409 MET A N 1
ATOM 3198 C CA . MET A 1 409 ? 41.348 7.953 -62.311 1.00 83.69 409 MET A CA 1
ATOM 3199 C C . MET A 1 409 ? 42.353 7.752 -61.173 1.00 83.69 409 MET A C 1
ATOM 3201 O O . MET A 1 409 ? 41.942 7.461 -60.055 1.00 83.69 409 MET A O 1
ATOM 3205 N N . GLY A 1 410 ? 43.651 7.933 -61.437 1.00 85.06 410 GLY A N 1
ATOM 3206 C CA . GLY A 1 410 ? 44.692 7.854 -60.410 1.00 85.06 410 GLY A CA 1
ATOM 3207 C C . GLY A 1 410 ? 44.511 8.893 -59.301 1.00 85.06 410 GLY A C 1
ATOM 3208 O O . GLY A 1 410 ? 44.635 8.555 -58.128 1.00 85.06 410 GLY A O 1
ATOM 3209 N N . GLU A 1 411 ? 44.149 10.127 -59.656 1.00 88.88 411 GLU A N 1
ATOM 3210 C CA . GLU A 1 411 ? 43.851 11.196 -58.692 1.00 88.88 411 GLU A CA 1
ATOM 3211 C C . GLU A 1 411 ? 42.649 10.856 -57.802 1.00 88.88 411 GLU A C 1
ATOM 3213 O O . GLU A 1 411 ? 42.734 10.990 -56.583 1.00 88.88 411 GLU A O 1
ATOM 3218 N N . LEU A 1 412 ? 41.553 10.359 -58.387 1.00 84.50 412 LEU A N 1
ATOM 3219 C CA . LEU A 1 412 ? 40.358 9.968 -57.630 1.00 84.50 412 LEU A CA 1
ATOM 3220 C C . LEU A 1 412 ? 40.625 8.796 -56.677 1.00 84.50 412 LEU A C 1
ATOM 3222 O O . LEU A 1 412 ? 40.119 8.790 -55.555 1.00 84.50 412 LEU A O 1
ATOM 3226 N N . VAL A 1 413 ? 41.433 7.819 -57.099 1.00 85.00 413 VAL A N 1
ATOM 3227 C CA . VAL A 1 413 ? 41.844 6.697 -56.241 1.00 85.00 413 VAL A CA 1
ATOM 3228 C C . VAL A 1 413 ? 42.736 7.187 -55.098 1.00 85.00 413 VAL A C 1
ATOM 3230 O O . VAL A 1 413 ? 42.497 6.826 -53.949 1.00 85.00 413 VAL A O 1
ATOM 3233 N N . ALA A 1 414 ? 43.699 8.070 -55.371 1.00 86.44 414 ALA A N 1
ATOM 3234 C CA . ALA A 1 414 ? 44.547 8.651 -54.332 1.00 86.44 414 ALA A CA 1
ATOM 3235 C C . ALA A 1 414 ? 43.744 9.505 -53.328 1.00 86.44 414 ALA A C 1
ATOM 3237 O O . ALA A 1 414 ? 44.005 9.463 -52.126 1.00 86.44 414 ALA A O 1
ATOM 3238 N N . GLU A 1 415 ? 42.738 10.254 -53.791 1.00 85.88 415 GLU A N 1
ATOM 3239 C CA . GLU A 1 415 ? 41.832 11.018 -52.924 1.00 85.88 415 GLU A CA 1
ATOM 3240 C C . GLU A 1 415 ? 40.979 10.094 -52.037 1.00 85.88 415 GLU A C 1
ATOM 3242 O O . GLU A 1 415 ? 40.761 10.391 -50.857 1.00 85.88 415 GLU A O 1
ATOM 3247 N N . LEU A 1 416 ? 40.525 8.957 -52.574 1.00 80.88 416 LEU A N 1
ATOM 3248 C CA . LEU A 1 416 ? 39.823 7.923 -51.812 1.00 80.88 416 LEU A CA 1
ATOM 3249 C C . LEU A 1 416 ? 40.710 7.307 -50.728 1.00 80.88 416 LEU A C 1
ATOM 3251 O O . LEU A 1 416 ? 40.307 7.274 -49.565 1.00 80.88 416 LEU A O 1
ATOM 3255 N N . GLU A 1 417 ? 41.922 6.884 -51.079 1.00 85.31 417 GLU A N 1
ATOM 3256 C CA . GLU A 1 417 ? 42.885 6.320 -50.128 1.00 85.31 417 GLU A CA 1
ATOM 3257 C C . GLU A 1 417 ? 43.246 7.332 -49.030 1.00 85.31 417 GLU A C 1
ATOM 3259 O O . GLU A 1 417 ? 43.284 6.987 -47.848 1.00 85.31 417 GLU A O 1
ATOM 3264 N N . ALA A 1 418 ? 43.424 8.610 -49.384 1.00 84.69 418 ALA A N 1
ATOM 3265 C CA . ALA A 1 418 ? 43.674 9.676 -48.418 1.00 84.69 418 ALA A CA 1
ATOM 3266 C C . ALA A 1 418 ? 42.490 9.885 -47.457 1.00 84.69 418 ALA A C 1
ATOM 3268 O O . ALA A 1 418 ? 42.698 10.083 -46.256 1.00 84.69 418 ALA A O 1
ATOM 3269 N N . ARG A 1 419 ? 41.243 9.810 -47.947 1.00 81.12 419 ARG A N 1
ATOM 3270 C CA . ARG A 1 419 ? 40.039 9.883 -47.100 1.00 81.12 419 ARG A CA 1
ATOM 3271 C C . ARG A 1 419 ? 39.909 8.675 -46.174 1.00 81.12 419 ARG A C 1
ATOM 3273 O O . ARG A 1 419 ? 39.590 8.858 -44.998 1.00 81.12 419 ARG A O 1
ATOM 3280 N N . GLU A 1 420 ? 40.175 7.466 -46.662 1.00 81.31 420 GLU A N 1
ATOM 3281 C CA . GLU A 1 420 ? 40.157 6.249 -45.842 1.00 81.31 420 GLU A CA 1
ATOM 3282 C C . GLU A 1 420 ? 41.239 6.296 -44.752 1.00 81.31 420 GLU A C 1
ATOM 3284 O O . GLU A 1 420 ? 40.955 6.012 -43.585 1.00 81.31 420 GLU A O 1
ATOM 3289 N N . LEU A 1 421 ? 42.447 6.761 -45.089 1.00 84.50 421 LEU A N 1
ATOM 3290 C CA . LEU A 1 421 ? 43.538 6.964 -44.135 1.00 84.50 421 LEU A CA 1
ATOM 3291 C C . LEU A 1 421 ? 43.183 8.022 -43.077 1.00 84.50 421 LEU A C 1
ATOM 3293 O O . LEU A 1 421 ? 43.432 7.821 -41.884 1.00 84.50 421 LEU A O 1
ATOM 3297 N N . ALA A 1 422 ? 42.569 9.136 -43.483 1.00 79.44 422 ALA A N 1
ATOM 3298 C CA . ALA A 1 422 ? 42.112 10.177 -42.565 1.00 79.44 422 ALA A CA 1
ATOM 3299 C C . ALA A 1 422 ? 41.034 9.652 -41.603 1.00 79.44 422 ALA A C 1
ATOM 3301 O O . ALA A 1 422 ? 41.085 9.940 -40.405 1.00 79.44 422 ALA A O 1
ATOM 3302 N N . HIS A 1 423 ? 40.100 8.830 -42.092 1.00 78.88 423 HIS A N 1
ATOM 3303 C CA . HIS A 1 423 ? 39.091 8.183 -41.255 1.00 78.88 423 HIS A CA 1
ATOM 3304 C C . HIS A 1 423 ? 39.721 7.185 -40.273 1.00 78.88 423 HIS A C 1
ATOM 3306 O O . HIS A 1 423 ? 39.441 7.253 -39.076 1.00 78.88 423 HIS A O 1
ATOM 3312 N N . ALA A 1 424 ? 40.628 6.319 -40.739 1.00 77.56 424 ALA A N 1
ATOM 3313 C CA . ALA A 1 424 ? 41.349 5.367 -39.894 1.00 77.56 424 ALA A CA 1
ATOM 3314 C C . ALA A 1 424 ? 42.142 6.078 -38.782 1.00 77.56 424 ALA A C 1
ATOM 3316 O O . ALA A 1 424 ? 42.075 5.701 -37.609 1.00 77.56 424 ALA A O 1
ATOM 3317 N N . THR A 1 425 ? 42.812 7.180 -39.124 1.00 81.00 425 THR A N 1
ATOM 3318 C CA . THR A 1 425 ? 43.554 8.014 -38.169 1.00 81.00 425 THR A CA 1
ATOM 3319 C C . THR A 1 425 ? 42.614 8.682 -37.160 1.00 81.00 425 THR A C 1
ATOM 3321 O O . THR A 1 425 ? 42.894 8.700 -35.959 1.00 81.00 425 THR A O 1
ATOM 3324 N N . ALA A 1 426 ? 41.453 9.177 -37.600 1.00 75.94 426 ALA A N 1
ATOM 3325 C CA . ALA A 1 426 ? 40.442 9.752 -36.714 1.00 75.94 426 ALA A CA 1
ATOM 3326 C C . ALA A 1 426 ? 39.854 8.710 -35.744 1.00 75.94 426 ALA A C 1
ATOM 3328 O O . ALA A 1 426 ? 39.673 9.009 -34.562 1.00 75.94 426 ALA A O 1
ATOM 3329 N N . THR A 1 427 ? 39.604 7.478 -36.200 1.00 76.38 427 THR A N 1
ATOM 3330 C CA . THR A 1 427 ? 39.146 6.380 -35.330 1.00 76.38 427 THR A CA 1
ATOM 3331 C C . THR A 1 427 ? 40.216 5.941 -34.335 1.00 76.38 427 THR A C 1
ATOM 3333 O O . THR A 1 427 ? 39.918 5.715 -33.165 1.00 76.38 427 THR A O 1
ATOM 3336 N N . TRP A 1 428 ? 41.479 5.891 -34.761 1.00 78.69 428 TRP A N 1
ATOM 3337 C CA . TRP A 1 428 ? 42.591 5.510 -33.895 1.00 78.69 428 TRP A CA 1
ATOM 3338 C C . TRP A 1 428 ? 42.861 6.563 -32.814 1.00 78.69 428 TRP A C 1
ATOM 3340 O O . TRP A 1 428 ? 42.995 6.227 -31.642 1.00 78.69 428 TRP A O 1
ATOM 3350 N N . THR A 1 429 ? 42.845 7.850 -33.172 1.00 76.62 429 THR A N 1
ATOM 3351 C CA . THR A 1 429 ? 42.998 8.945 -32.198 1.00 76.62 429 THR A CA 1
ATOM 3352 C C . THR A 1 429 ? 41.845 9.016 -31.195 1.00 76.62 429 THR A C 1
ATOM 3354 O O . THR A 1 429 ? 42.084 9.287 -30.020 1.00 76.62 429 THR A O 1
ATOM 3357 N N . THR A 1 430 ? 40.605 8.725 -31.606 1.00 73.56 430 THR A N 1
ATOM 3358 C CA . THR A 1 430 ? 39.471 8.646 -30.666 1.00 73.56 430 THR A CA 1
ATOM 3359 C C . THR A 1 430 ? 39.534 7.417 -29.763 1.00 73.56 430 THR A C 1
ATOM 3361 O O . THR A 1 430 ? 39.209 7.540 -28.582 1.00 73.56 430 THR A O 1
ATOM 3364 N N . ALA A 1 431 ? 39.992 6.269 -30.267 1.00 73.31 431 ALA A N 1
ATOM 3365 C CA . ALA A 1 431 ? 40.252 5.086 -29.448 1.00 73.31 431 ALA A CA 1
ATOM 3366 C C . ALA A 1 431 ? 41.367 5.349 -28.422 1.00 73.31 431 ALA A C 1
ATOM 3368 O O . ALA A 1 431 ? 41.190 5.088 -27.236 1.00 73.31 431 ALA A O 1
ATOM 3369 N N . GLN A 1 432 ? 42.463 5.982 -28.845 1.00 76.81 432 GLN A N 1
ATOM 3370 C CA . GLN A 1 432 ? 43.579 6.335 -27.969 1.00 76.81 432 GLN A CA 1
ATOM 3371 C C . GLN A 1 432 ? 43.198 7.407 -26.934 1.00 76.81 432 GLN A C 1
ATOM 3373 O O . GLN A 1 432 ? 43.675 7.375 -25.802 1.00 76.81 432 GLN A O 1
ATOM 3378 N N . ALA A 1 433 ? 42.327 8.358 -27.284 1.00 70.75 433 ALA A N 1
ATOM 3379 C CA . ALA A 1 433 ? 41.786 9.327 -26.331 1.00 70.75 433 ALA A CA 1
ATOM 3380 C C . ALA A 1 433 ? 40.865 8.662 -25.293 1.00 70.75 433 ALA A C 1
ATOM 3382 O O . ALA A 1 433 ? 40.922 9.027 -24.121 1.00 70.75 433 ALA A O 1
ATOM 3383 N N . ALA A 1 434 ? 40.067 7.666 -25.698 1.00 67.56 434 ALA A N 1
ATOM 3384 C CA . ALA A 1 434 ? 39.255 6.869 -24.778 1.00 67.56 434 ALA A CA 1
ATOM 3385 C C . ALA A 1 434 ? 40.138 6.050 -23.817 1.00 67.56 434 ALA A C 1
ATOM 3387 O O . ALA A 1 434 ? 39.929 6.092 -22.607 1.00 67.56 434 ALA A O 1
ATOM 3388 N N . GLU A 1 435 ? 41.189 5.414 -24.334 1.00 70.62 435 GLU A N 1
ATOM 3389 C CA . GLU A 1 435 ? 42.163 4.646 -23.549 1.00 70.62 435 GLU A CA 1
ATOM 3390 C C . GLU A 1 435 ? 42.947 5.541 -22.571 1.00 70.62 435 GLU A C 1
ATOM 3392 O O . GLU A 1 435 ? 43.109 5.204 -21.401 1.00 70.62 435 GLU A O 1
ATOM 3397 N N . ARG A 1 436 ? 43.336 6.753 -22.995 1.00 69.06 436 ARG A N 1
ATOM 3398 C CA . ARG A 1 436 ? 43.950 7.763 -22.113 1.00 69.06 436 ARG A CA 1
ATOM 3399 C C . ARG A 1 436 ? 42.989 8.303 -21.058 1.00 69.06 436 ARG A C 1
ATOM 3401 O O . ARG A 1 436 ? 43.434 8.597 -19.957 1.00 69.06 436 ARG A O 1
ATOM 3408 N N . SER A 1 437 ? 41.697 8.429 -21.361 1.00 61.88 437 SER A N 1
ATOM 3409 C CA . SER A 1 437 ? 40.697 8.821 -20.359 1.00 61.88 437 SER A CA 1
ATOM 3410 C C . SER A 1 437 ? 40.428 7.715 -19.333 1.00 61.88 437 SER A C 1
ATOM 3412 O O . SER A 1 437 ? 40.213 8.026 -18.168 1.00 61.88 437 SER A O 1
ATOM 3414 N N . GLN A 1 438 ? 40.536 6.442 -19.731 1.00 56.97 438 GLN A N 1
ATOM 3415 C CA . GLN A 1 438 ? 40.509 5.294 -18.818 1.00 56.97 438 GLN A CA 1
ATOM 3416 C C . GLN A 1 438 ? 41.767 5.252 -17.936 1.00 56.97 438 GLN A C 1
ATOM 3418 O O . GLN A 1 438 ? 41.657 5.122 -16.722 1.00 56.97 438 GLN A O 1
ATOM 3423 N N . ALA A 1 439 ? 42.948 5.484 -18.517 1.00 54.94 439 ALA A N 1
ATOM 3424 C CA . ALA A 1 439 ? 44.208 5.561 -17.776 1.00 54.94 439 ALA A CA 1
ATOM 3425 C C . ALA A 1 439 ? 44.299 6.787 -16.839 1.00 54.94 439 ALA A C 1
ATOM 3427 O O . ALA A 1 439 ? 44.953 6.723 -15.802 1.00 54.94 439 ALA A O 1
ATOM 3428 N N . ALA A 1 440 ? 43.627 7.899 -17.159 1.00 47.88 440 ALA A N 1
ATOM 3429 C CA . ALA A 1 440 ? 43.590 9.100 -16.319 1.00 47.88 440 ALA A CA 1
ATOM 3430 C C . ALA A 1 440 ? 42.712 8.952 -15.060 1.00 47.88 440 ALA A C 1
ATOM 3432 O O . ALA A 1 440 ? 42.890 9.712 -14.111 1.00 47.88 440 ALA A O 1
ATOM 3433 N N . VAL A 1 441 ? 41.804 7.968 -15.017 1.00 52.91 441 VAL A N 1
ATOM 3434 C CA . VAL A 1 441 ? 41.059 7.603 -13.796 1.00 52.91 441 VAL A CA 1
ATOM 3435 C C . VAL A 1 441 ? 41.908 6.716 -12.866 1.00 52.91 441 VAL A C 1
ATOM 3437 O O . VAL A 1 441 ? 41.653 6.673 -11.666 1.00 52.91 441 VAL A O 1
ATOM 3440 N N . GLU A 1 442 ? 42.976 6.092 -13.377 1.00 45.03 442 GLU A N 1
ATOM 3441 C CA . GLU A 1 442 ? 43.880 5.212 -12.614 1.00 45.03 442 GLU A CA 1
ATOM 3442 C C . GLU A 1 442 ? 45.267 5.825 -12.310 1.00 45.03 442 GLU A C 1
ATOM 3444 O O . GLU A 1 442 ? 46.086 5.188 -11.650 1.00 45.03 442 GLU A O 1
ATOM 3449 N N . GLY A 1 443 ? 45.559 7.062 -12.733 1.00 37.19 443 GLY A N 1
ATOM 3450 C CA . GLY A 1 443 ? 46.927 7.595 -12.718 1.00 37.19 443 GLY A CA 1
ATOM 3451 C C . GLY A 1 443 ? 47.075 9.065 -12.330 1.00 37.19 443 GLY A C 1
ATOM 3452 O O . GLY A 1 443 ? 47.451 9.886 -13.162 1.00 37.19 443 GLY A O 1
ATOM 3453 N N . THR A 1 444 ? 46.893 9.391 -11.049 1.00 44.38 444 THR A N 1
ATOM 3454 C CA . THR A 1 444 ? 47.570 10.533 -10.411 1.00 44.38 444 THR A CA 1
ATOM 3455 C C . THR A 1 444 ? 48.828 10.042 -9.692 1.00 44.38 444 THR A C 1
ATOM 3457 O O . THR A 1 444 ? 48.780 9.737 -8.502 1.00 44.38 444 THR A O 1
ATOM 3460 N N . HIS A 1 445 ? 49.958 9.963 -10.397 1.00 38.66 445 HIS A N 1
ATOM 3461 C CA . HIS A 1 445 ? 51.265 10.226 -9.789 1.00 38.66 445 HIS A CA 1
ATOM 3462 C C . HIS A 1 445 ? 52.296 10.620 -10.855 1.00 38.66 445 HIS A C 1
ATOM 3464 O O . HIS A 1 445 ? 52.525 9.908 -11.829 1.00 38.66 445 HIS A O 1
ATOM 3470 N N . ASP A 1 446 ? 52.848 11.811 -10.642 1.00 34.69 446 ASP A N 1
ATOM 3471 C CA . ASP A 1 446 ? 53.596 12.652 -11.571 1.00 34.69 446 ASP A CA 1
ATOM 3472 C C . ASP A 1 446 ? 54.849 12.067 -12.237 1.00 34.69 446 ASP A C 1
ATOM 3474 O O . ASP A 1 446 ? 55.583 11.237 -11.702 1.00 34.69 446 ASP A O 1
ATOM 3478 N N . ALA A 1 447 ? 55.128 12.663 -13.398 1.00 44.53 447 ALA A N 1
ATOM 3479 C CA . ALA A 1 447 ? 56.348 12.589 -14.187 1.00 44.53 447 ALA A CA 1
ATOM 3480 C C . ALA A 1 447 ? 57.385 13.651 -13.766 1.00 44.53 447 ALA A C 1
ATOM 3482 O O . ALA A 1 447 ? 56.998 14.781 -13.492 1.00 44.53 447 ALA A O 1
ATOM 3483 N N . LEU A 1 448 ? 58.696 13.359 -13.860 1.00 37.28 448 LEU A N 1
ATOM 3484 C CA . LEU A 1 448 ? 59.701 14.321 -14.365 1.00 37.28 448 LEU A CA 1
ATOM 3485 C C . LEU A 1 448 ? 61.079 13.681 -14.628 1.00 37.28 448 LEU A C 1
ATOM 3487 O O . LEU A 1 448 ? 61.626 12.938 -13.819 1.00 37.28 448 LEU A O 1
ATOM 3491 N N . ALA A 1 449 ? 61.617 13.974 -15.810 1.00 38.19 449 ALA A N 1
ATOM 3492 C CA . ALA A 1 449 ? 62.730 13.301 -16.469 1.00 38.19 449 ALA A CA 1
ATOM 3493 C C . ALA A 1 449 ? 64.124 13.906 -16.171 1.00 38.19 449 ALA A C 1
ATOM 3495 O O . ALA A 1 449 ? 64.246 15.120 -16.098 1.00 38.19 449 ALA A O 1
ATOM 3496 N N . GLN A 1 450 ? 65.145 13.023 -16.136 1.00 42.22 450 GLN A N 1
ATOM 3497 C CA . GLN A 1 450 ? 66.497 13.127 -16.757 1.00 42.22 450 GLN A CA 1
ATOM 3498 C C . GLN A 1 450 ? 67.441 14.298 -16.345 1.00 42.22 450 GLN A C 1
ATOM 3500 O O . GLN A 1 450 ? 67.027 15.434 -16.223 1.00 42.22 450 GLN A O 1
ATOM 3505 N N . ALA A 1 451 ? 68.767 14.175 -16.174 1.00 43.12 451 ALA A N 1
ATOM 3506 C CA . ALA A 1 451 ? 69.748 13.111 -16.383 1.00 43.12 451 ALA A CA 1
ATOM 3507 C C . ALA A 1 451 ? 71.043 13.442 -15.596 1.00 43.12 451 ALA A C 1
ATOM 3509 O O . ALA A 1 451 ? 71.616 14.501 -15.806 1.00 43.12 451 ALA A O 1
ATOM 3510 N N . HIS A 1 452 ? 71.512 12.533 -14.724 1.00 43.09 452 HIS A N 1
ATOM 3511 C CA . HIS A 1 452 ? 72.931 12.376 -14.309 1.00 43.09 452 HIS A CA 1
ATOM 3512 C C . HIS A 1 452 ? 73.184 11.054 -13.527 1.00 43.09 452 HIS A C 1
ATOM 3514 O O . HIS A 1 452 ? 74.161 10.924 -12.795 1.00 43.09 452 HIS A O 1
ATOM 3520 N N . ALA A 1 453 ? 72.314 10.040 -13.655 1.00 46.22 453 ALA A N 1
ATOM 3521 C CA . ALA A 1 453 ? 72.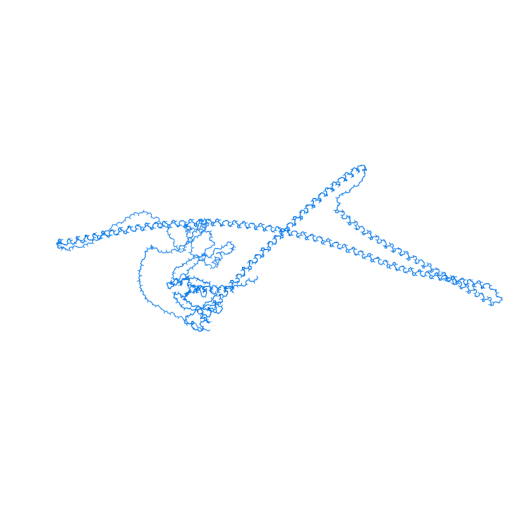146 8.997 -12.632 1.00 46.22 453 ALA A CA 1
ATOM 3522 C C . ALA A 1 453 ? 72.354 7.546 -13.109 1.00 46.22 453 ALA A C 1
ATOM 3524 O O . ALA A 1 453 ? 71.679 6.653 -12.618 1.00 46.22 453 ALA A O 1
ATOM 3525 N N . HIS A 1 454 ? 73.267 7.248 -14.035 1.00 46.50 454 HIS A N 1
ATOM 3526 C CA . HIS A 1 454 ? 73.322 5.887 -14.602 1.00 46.50 454 HIS A CA 1
ATOM 3527 C C . HIS A 1 454 ? 73.875 4.789 -13.658 1.00 46.50 454 HIS A C 1
ATOM 3529 O O . HIS A 1 454 ? 73.624 3.613 -13.900 1.00 46.50 454 HIS A O 1
ATOM 3535 N N . ALA A 1 455 ? 74.550 5.144 -12.554 1.00 47.25 455 ALA A N 1
ATOM 3536 C CA . ALA A 1 455 ? 75.005 4.183 -11.531 1.00 47.25 455 ALA A CA 1
ATOM 3537 C C . ALA A 1 455 ? 74.100 4.137 -10.279 1.00 47.25 455 ALA A C 1
ATOM 3539 O O . ALA A 1 455 ? 73.897 3.075 -9.697 1.00 47.25 455 ALA A O 1
ATOM 3540 N N . ALA A 1 456 ? 73.486 5.264 -9.898 1.00 51.50 456 ALA A N 1
ATOM 3541 C CA . ALA A 1 456 ? 72.490 5.319 -8.821 1.00 51.50 456 ALA A CA 1
ATOM 3542 C C . ALA A 1 456 ? 71.105 4.799 -9.261 1.00 51.50 456 ALA A C 1
ATOM 3544 O O . ALA A 1 456 ? 70.325 4.359 -8.419 1.00 51.50 456 ALA A O 1
ATOM 3545 N N . ALA A 1 457 ? 70.809 4.802 -10.567 1.00 50.19 457 ALA A N 1
ATOM 3546 C CA . ALA A 1 457 ? 69.565 4.273 -11.122 1.00 50.19 457 ALA A CA 1
ATOM 3547 C C . ALA A 1 457 ? 69.441 2.757 -10.956 1.00 50.19 457 ALA A C 1
ATOM 3549 O O . ALA A 1 457 ? 68.351 2.294 -10.681 1.00 50.19 457 ALA A O 1
ATOM 3550 N N . HIS A 1 458 ? 70.518 1.971 -11.041 1.00 52.56 458 HIS A N 1
ATOM 3551 C CA . HIS A 1 458 ? 70.388 0.518 -10.878 1.00 52.56 458 HIS A CA 1
ATOM 3552 C C . HIS A 1 458 ? 70.090 0.122 -9.419 1.00 52.56 458 HIS A C 1
ATOM 3554 O O . HIS A 1 458 ? 69.278 -0.760 -9.166 1.00 52.56 458 HIS A O 1
ATOM 3560 N N . ALA A 1 459 ? 70.697 0.810 -8.443 1.00 56.38 459 ALA A N 1
ATOM 3561 C CA . ALA A 1 459 ? 70.402 0.597 -7.023 1.00 56.38 459 ALA A CA 1
ATOM 3562 C C . ALA A 1 459 ? 69.011 1.126 -6.626 1.00 56.38 459 ALA A C 1
ATOM 3564 O O . ALA A 1 459 ? 68.322 0.492 -5.830 1.00 56.38 459 ALA A O 1
ATOM 3565 N N . ARG A 1 460 ? 68.569 2.251 -7.210 1.00 58.09 460 ARG A N 1
ATOM 3566 C CA . ARG A 1 460 ? 67.199 2.756 -7.032 1.00 58.09 460 ARG A CA 1
ATOM 3567 C C . ARG A 1 460 ? 66.157 1.887 -7.716 1.00 58.09 460 ARG A C 1
ATOM 3569 O O . ARG A 1 460 ? 65.152 1.629 -7.089 1.00 58.09 460 ARG A O 1
ATOM 3576 N N . VAL A 1 461 ? 66.412 1.371 -8.916 1.00 63.09 461 VAL A N 1
ATOM 3577 C CA . VAL A 1 461 ? 65.484 0.465 -9.607 1.00 63.09 461 VAL A CA 1
ATOM 3578 C C . VAL A 1 461 ? 65.291 -0.817 -8.809 1.00 63.09 461 VAL A C 1
ATOM 3580 O O . VAL A 1 461 ? 64.158 -1.251 -8.680 1.00 63.09 461 VAL A O 1
ATOM 3583 N N . CYS A 1 462 ? 66.339 -1.395 -8.210 1.00 71.44 462 CYS A N 1
ATOM 3584 C CA . CYS A 1 462 ? 66.160 -2.549 -7.323 1.00 71.44 462 CYS A CA 1
ATOM 3585 C C . CYS A 1 462 ? 65.368 -2.190 -6.053 1.00 71.44 462 CYS A C 1
ATOM 3587 O O . CYS A 1 462 ? 64.448 -2.917 -5.697 1.00 71.44 462 CYS A O 1
ATOM 3589 N N . ALA A 1 463 ? 65.661 -1.056 -5.406 1.00 72.25 463 ALA A N 1
ATOM 3590 C CA . ALA A 1 463 ? 64.920 -0.613 -4.221 1.00 72.25 463 ALA A CA 1
ATOM 3591 C C . ALA A 1 463 ? 63.458 -0.230 -4.529 1.00 72.25 463 ALA A C 1
ATOM 3593 O O . ALA A 1 463 ? 62.570 -0.487 -3.725 1.00 72.25 463 ALA A O 1
ATOM 3594 N N . GLU A 1 464 ? 63.193 0.350 -5.699 1.00 70.62 464 GLU A N 1
ATOM 3595 C CA . GLU A 1 464 ? 61.855 0.650 -6.211 1.00 70.62 464 GLU A CA 1
ATOM 3596 C C . GLU A 1 464 ? 61.132 -0.632 -6.635 1.00 70.62 464 GLU A C 1
ATOM 3598 O O . GLU A 1 464 ? 59.927 -0.737 -6.430 1.00 70.62 464 GLU A O 1
ATOM 3603 N N . LEU A 1 465 ? 61.835 -1.646 -7.154 1.00 76.50 465 LEU A N 1
ATOM 3604 C CA . LEU A 1 465 ? 61.245 -2.964 -7.403 1.00 76.50 465 LEU A CA 1
ATOM 3605 C C . LEU A 1 465 ? 60.845 -3.649 -6.092 1.00 76.50 465 LEU A C 1
ATOM 3607 O O . LEU A 1 465 ? 59.779 -4.251 -6.019 1.00 76.50 465 LEU A O 1
ATOM 3611 N N . ASP A 1 466 ? 61.672 -3.540 -5.054 1.00 74.62 466 ASP A N 1
ATOM 3612 C CA . ASP A 1 466 ? 61.388 -4.107 -3.734 1.00 74.62 466 ASP A CA 1
ATOM 3613 C C . ASP A 1 466 ? 60.264 -3.342 -3.016 1.00 74.62 466 ASP A C 1
ATOM 3615 O O . ASP A 1 466 ? 59.395 -3.953 -2.389 1.00 74.62 466 ASP A O 1
ATOM 3619 N N . ASP A 1 467 ? 60.215 -2.015 -3.155 1.00 79.19 467 ASP A N 1
ATOM 3620 C CA . ASP A 1 467 ? 59.131 -1.172 -2.641 1.00 79.19 467 ASP A CA 1
ATOM 3621 C C . ASP A 1 467 ? 57.818 -1.416 -3.400 1.00 79.19 467 ASP A C 1
ATOM 3623 O O . ASP A 1 467 ? 56.766 -1.582 -2.786 1.00 79.19 467 ASP A O 1
ATOM 3627 N N . THR A 1 468 ? 57.857 -1.541 -4.728 1.00 76.88 468 THR A N 1
ATOM 3628 C CA . THR A 1 468 ? 56.671 -1.891 -5.529 1.00 76.88 468 THR A CA 1
ATOM 3629 C C . THR A 1 468 ? 56.204 -3.317 -5.262 1.00 76.88 468 THR A C 1
ATOM 3631 O O . THR A 1 468 ? 54.999 -3.536 -5.146 1.00 76.88 468 THR A O 1
ATOM 3634 N N . HIS A 1 469 ? 57.109 -4.280 -5.056 1.00 75.75 469 HIS A N 1
ATOM 3635 C CA . HIS A 1 469 ? 56.736 -5.617 -4.594 1.00 75.75 469 HIS A CA 1
ATOM 3636 C C . HIS A 1 469 ? 56.125 -5.592 -3.195 1.00 75.75 469 HIS A C 1
ATOM 3638 O O . HIS A 1 469 ? 55.144 -6.296 -2.956 1.00 75.75 469 HIS A O 1
ATOM 3644 N N . SER A 1 470 ? 56.658 -4.779 -2.283 1.00 80.44 470 SER A N 1
ATOM 3645 C CA . SER A 1 470 ? 56.122 -4.629 -0.926 1.00 80.44 470 SER A CA 1
ATOM 3646 C C . SER A 1 470 ? 54.736 -3.986 -0.943 1.00 80.44 470 SER A C 1
ATOM 3648 O O . SER A 1 470 ? 53.822 -4.482 -0.289 1.00 80.44 470 SER A O 1
ATOM 3650 N N . LYS A 1 471 ? 54.534 -2.952 -1.766 1.00 81.75 471 LYS A N 1
ATOM 3651 C CA . LYS A 1 471 ? 53.229 -2.315 -2.000 1.00 81.75 471 LYS A CA 1
ATOM 3652 C C . LYS A 1 471 ? 52.239 -3.268 -2.657 1.00 81.75 471 LYS A C 1
ATOM 3654 O O . LYS A 1 471 ? 51.094 -3.336 -2.228 1.00 81.75 471 LYS A O 1
ATOM 3659 N N . PHE A 1 472 ? 52.671 -4.060 -3.637 1.00 81.94 472 PHE A N 1
ATOM 3660 C CA . PHE A 1 472 ? 51.829 -5.078 -4.263 1.00 81.94 472 PHE A CA 1
ATOM 3661 C C . PHE A 1 472 ? 51.459 -6.193 -3.280 1.00 81.94 472 PHE A C 1
ATOM 3663 O O . PHE A 1 472 ? 50.312 -6.634 -3.246 1.00 81.94 472 PHE A O 1
ATOM 3670 N N . ALA A 1 473 ? 52.402 -6.636 -2.446 1.00 82.38 473 ALA A N 1
ATOM 3671 C CA . ALA A 1 473 ? 52.134 -7.602 -1.389 1.00 82.38 473 ALA A CA 1
ATOM 3672 C C . ALA A 1 473 ? 51.127 -7.044 -0.374 1.00 82.38 473 ALA A C 1
ATOM 3674 O O . ALA A 1 473 ? 50.182 -7.752 -0.027 1.00 82.38 473 ALA A O 1
ATOM 3675 N N . HIS A 1 474 ? 51.276 -5.775 0.022 1.00 82.94 474 HIS A N 1
ATOM 3676 C CA . HIS A 1 474 ? 50.363 -5.092 0.936 1.00 82.94 474 HIS A CA 1
ATOM 3677 C C . HIS A 1 474 ? 48.961 -4.925 0.331 1.00 82.94 474 HIS A C 1
ATOM 3679 O O . HIS A 1 474 ? 47.973 -5.324 0.948 1.00 82.94 474 HIS A O 1
ATOM 3685 N N . ALA A 1 475 ? 48.862 -4.448 -0.911 1.00 80.56 475 ALA A N 1
ATOM 3686 C CA . ALA A 1 475 ? 47.596 -4.317 -1.631 1.00 80.56 475 ALA A CA 1
ATOM 3687 C C . ALA A 1 475 ? 46.910 -5.680 -1.818 1.00 80.56 475 ALA A C 1
ATOM 3689 O O . ALA A 1 475 ? 45.701 -5.819 -1.657 1.00 80.56 475 ALA A O 1
ATOM 3690 N N . LYS A 1 476 ? 47.685 -6.738 -2.083 1.00 88.88 476 LYS A N 1
ATOM 3691 C CA . LYS A 1 476 ? 47.171 -8.109 -2.175 1.00 88.88 476 LYS A CA 1
ATOM 3692 C C . LYS A 1 476 ? 46.665 -8.630 -0.831 1.00 88.88 476 LYS A C 1
ATOM 3694 O O . LYS A 1 476 ? 45.706 -9.404 -0.812 1.00 88.88 476 LYS A O 1
ATOM 3699 N N . THR A 1 477 ? 47.297 -8.264 0.284 1.00 88.06 477 THR A N 1
ATOM 3700 C CA . THR A 1 477 ? 46.795 -8.609 1.621 1.00 88.06 477 THR A CA 1
ATOM 3701 C C . THR A 1 477 ? 45.550 -7.814 1.990 1.00 88.06 477 THR A C 1
ATOM 3703 O O . THR A 1 477 ? 44.603 -8.417 2.484 1.00 88.06 477 THR A O 1
ATOM 3706 N N . GLU A 1 478 ? 45.500 -6.518 1.683 1.00 89.12 478 GLU A N 1
ATOM 3707 C CA . GLU A 1 478 ? 44.320 -5.676 1.904 1.00 89.12 478 GLU A CA 1
ATOM 3708 C C . GLU A 1 478 ? 43.131 -6.168 1.090 1.00 89.12 478 GLU A C 1
ATOM 3710 O O . GLU A 1 478 ? 42.073 -6.408 1.659 1.00 89.12 478 GLU A O 1
ATOM 3715 N N . TRP A 1 479 ? 43.329 -6.470 -0.194 1.00 89.94 479 TRP A N 1
ATOM 3716 C CA . TRP A 1 479 ? 42.282 -7.044 -1.035 1.00 89.94 479 TRP A CA 1
ATOM 3717 C C . TRP A 1 479 ? 41.764 -8.381 -0.493 1.00 89.94 479 TRP A C 1
ATOM 3719 O O . TRP A 1 479 ? 40.569 -8.659 -0.539 1.00 89.94 479 TRP A O 1
ATOM 3729 N N . ARG A 1 480 ? 42.645 -9.233 0.052 1.00 90.88 480 ARG A N 1
ATOM 3730 C CA . ARG A 1 480 ? 42.218 -10.487 0.693 1.00 90.88 480 ARG A CA 1
ATOM 3731 C C . ARG A 1 480 ? 41.391 -10.223 1.948 1.00 90.88 480 ARG A C 1
ATOM 3733 O O . ARG A 1 480 ? 40.387 -10.902 2.130 1.00 90.88 480 ARG A O 1
ATOM 3740 N N . LEU A 1 481 ? 41.794 -9.263 2.780 1.00 91.06 481 LEU A N 1
ATOM 3741 C CA . LEU A 1 481 ? 41.059 -8.884 3.988 1.00 91.06 481 LEU A CA 1
ATOM 3742 C C . LEU A 1 481 ? 39.693 -8.288 3.643 1.00 91.06 481 LEU A C 1
ATOM 3744 O O . LEU A 1 481 ? 38.684 -8.722 4.193 1.00 91.06 481 LEU A O 1
ATOM 3748 N N . GLU A 1 482 ? 39.644 -7.374 2.679 1.00 88.25 482 GLU A N 1
ATOM 3749 C CA . GLU A 1 482 ? 38.411 -6.770 2.179 1.00 88.25 482 GLU A CA 1
ATOM 3750 C C . GLU A 1 482 ? 37.482 -7.827 1.577 1.00 88.25 482 GLU A C 1
ATOM 3752 O O . GLU A 1 482 ? 36.303 -7.882 1.920 1.00 88.25 482 GLU A O 1
ATOM 3757 N N . LYS A 1 483 ? 38.020 -8.752 0.774 1.00 90.62 483 LYS A N 1
ATOM 3758 C CA . LYS A 1 483 ? 37.249 -9.878 0.241 1.00 90.62 483 LYS A CA 1
ATOM 3759 C C . LYS A 1 483 ? 36.664 -10.745 1.356 1.00 90.62 483 LYS A C 1
ATOM 3761 O O . LYS A 1 483 ? 35.489 -11.093 1.290 1.00 90.62 483 LYS A O 1
ATOM 3766 N N . THR A 1 484 ? 37.445 -11.075 2.386 1.00 91.75 484 THR A N 1
ATOM 3767 C CA . THR A 1 484 ? 36.933 -11.858 3.524 1.00 91.75 484 THR A CA 1
ATOM 3768 C C . THR A 1 484 ? 35.896 -11.094 4.345 1.00 91.75 484 THR A C 1
ATOM 3770 O O . THR A 1 484 ? 34.923 -11.693 4.796 1.00 91.75 484 THR A O 1
ATOM 3773 N N . ALA A 1 485 ? 36.059 -9.778 4.507 1.00 90.50 485 ALA A N 1
ATOM 3774 C CA . ALA A 1 485 ? 35.091 -8.928 5.193 1.00 90.50 485 ALA A CA 1
ATOM 3775 C C . ALA A 1 485 ? 33.772 -8.861 4.413 1.00 90.50 485 ALA A C 1
ATOM 3777 O O . ALA A 1 485 ? 32.704 -9.050 4.991 1.00 90.50 485 ALA A O 1
ATOM 3778 N N . TRP A 1 486 ? 33.851 -8.696 3.093 1.00 90.38 486 TRP A N 1
ATOM 3779 C CA . TRP A 1 486 ? 32.693 -8.708 2.208 1.00 90.38 486 TRP A CA 1
ATOM 3780 C C . TRP A 1 486 ? 31.982 -10.068 2.196 1.00 90.38 486 TRP A C 1
ATOM 3782 O O . TRP A 1 486 ? 30.755 -10.132 2.252 1.00 90.38 486 TRP A O 1
ATOM 3792 N N . GLU A 1 487 ? 32.726 -11.177 2.175 1.00 89.25 487 GLU A N 1
ATOM 3793 C CA . GLU A 1 487 ? 32.147 -12.523 2.281 1.00 89.25 487 GLU A CA 1
ATOM 3794 C C . GLU A 1 487 ? 31.432 -12.727 3.627 1.00 89.25 487 GLU A C 1
ATOM 3796 O O . GLU A 1 487 ? 30.323 -13.267 3.653 1.00 89.25 487 GLU A O 1
ATOM 3801 N N . ALA A 1 488 ? 32.006 -12.242 4.732 1.00 91.00 488 ALA A N 1
ATOM 3802 C CA . ALA A 1 488 ? 31.375 -12.287 6.049 1.00 91.00 488 ALA A CA 1
ATOM 3803 C C . ALA A 1 488 ? 30.104 -11.423 6.115 1.00 91.00 488 ALA A C 1
ATOM 3805 O O . ALA A 1 488 ? 29.080 -11.865 6.640 1.00 91.00 488 ALA A O 1
ATOM 3806 N N . GLU A 1 489 ? 30.131 -10.222 5.535 1.00 90.31 489 GLU A N 1
ATOM 3807 C CA . GLU A 1 489 ? 28.964 -9.344 5.450 1.00 90.31 489 GLU A CA 1
ATOM 3808 C C . GLU A 1 489 ? 27.853 -9.966 4.599 1.00 90.31 489 GLU A C 1
ATOM 3810 O O . GLU A 1 489 ? 26.686 -9.954 4.995 1.00 90.31 489 GLU A O 1
ATOM 3815 N N . LYS A 1 490 ? 28.201 -10.597 3.473 1.00 88.38 490 LYS A N 1
ATOM 3816 C CA . LYS A 1 490 ? 27.248 -11.318 2.623 1.00 88.38 490 LYS A CA 1
ATOM 3817 C C . LYS A 1 490 ? 26.549 -12.445 3.385 1.00 88.38 490 LYS A C 1
ATOM 3819 O O . LYS A 1 490 ? 25.332 -12.597 3.269 1.00 88.38 490 LYS A O 1
ATOM 3824 N N . VAL A 1 491 ? 27.291 -13.215 4.183 1.00 91.75 491 VAL A N 1
ATOM 3825 C CA . VAL A 1 491 ? 26.720 -14.263 5.047 1.00 91.75 491 VAL A CA 1
ATOM 3826 C C . VAL A 1 491 ? 25.819 -13.653 6.124 1.00 91.75 491 VAL A C 1
ATOM 3828 O O . VAL A 1 491 ? 24.713 -14.147 6.343 1.00 91.75 491 VAL A O 1
ATOM 3831 N N . ALA A 1 492 ? 26.229 -12.546 6.747 1.00 90.38 492 ALA A N 1
ATOM 3832 C CA . ALA A 1 492 ? 25.419 -11.849 7.744 1.00 90.38 492 ALA A CA 1
ATOM 3833 C C . ALA A 1 492 ? 24.110 -11.291 7.153 1.00 90.38 492 ALA A C 1
ATOM 3835 O O . ALA A 1 492 ? 23.055 -11.398 7.778 1.00 90.38 492 ALA A O 1
ATOM 3836 N N . MET A 1 493 ? 24.144 -10.742 5.934 1.00 84.38 493 MET A N 1
ATOM 3837 C CA . MET A 1 493 ? 22.941 -10.286 5.233 1.00 84.38 493 MET A CA 1
ATOM 3838 C C . MET A 1 493 ? 22.006 -11.446 4.884 1.00 84.38 493 MET A C 1
ATOM 3840 O O . MET A 1 493 ? 20.796 -11.322 5.065 1.00 84.38 493 MET A O 1
ATOM 3844 N N . ALA A 1 494 ? 22.547 -12.583 4.437 1.00 88.38 494 ALA A N 1
ATOM 3845 C CA . ALA A 1 494 ? 21.748 -13.775 4.158 1.00 88.38 494 ALA A CA 1
ATOM 3846 C C . ALA A 1 494 ? 21.047 -14.305 5.423 1.00 88.38 494 ALA A C 1
ATOM 3848 O O . ALA A 1 494 ? 19.866 -14.642 5.368 1.00 88.38 494 ALA A O 1
ATOM 3849 N N . ALA A 1 495 ? 21.733 -14.303 6.572 1.00 90.00 495 ALA A N 1
ATOM 3850 C CA . ALA A 1 495 ? 21.142 -14.686 7.855 1.00 90.00 495 ALA A CA 1
ATOM 3851 C C . ALA A 1 495 ? 20.008 -13.736 8.283 1.00 90.00 495 ALA A C 1
ATOM 3853 O O . ALA A 1 495 ? 18.933 -14.196 8.661 1.00 90.00 495 ALA A O 1
ATOM 3854 N N . ARG A 1 496 ? 20.199 -12.414 8.142 1.00 89.75 496 ARG A N 1
ATOM 3855 C CA . ARG A 1 496 ? 19.146 -11.416 8.420 1.00 89.75 496 ARG A CA 1
ATOM 3856 C C . ARG A 1 496 ? 17.933 -11.575 7.505 1.00 89.75 496 ARG A C 1
ATOM 3858 O O . ARG A 1 496 ? 16.803 -11.358 7.938 1.00 89.75 496 ARG A O 1
ATOM 3865 N N . LEU A 1 497 ? 18.151 -11.936 6.239 1.00 84.00 497 LEU A N 1
ATOM 3866 C CA . LEU A 1 497 ? 17.061 -12.183 5.298 1.00 84.00 497 LEU A CA 1
ATOM 3867 C C . LEU A 1 497 ? 16.250 -13.421 5.704 1.00 84.00 497 LEU A C 1
ATOM 3869 O O . LEU A 1 497 ? 15.024 -13.353 5.686 1.00 84.00 497 LEU A O 1
ATOM 3873 N N . ALA A 1 498 ? 16.918 -14.501 6.119 1.00 89.88 498 ALA A N 1
ATOM 3874 C CA . ALA A 1 498 ? 16.262 -15.715 6.601 1.00 89.88 498 ALA A CA 1
ATOM 3875 C C . ALA A 1 498 ? 15.437 -15.460 7.877 1.00 89.88 498 ALA A C 1
ATOM 3877 O O . ALA A 1 498 ? 14.273 -15.844 7.938 1.00 89.88 498 ALA A O 1
ATOM 3878 N N . GLU A 1 499 ? 15.986 -14.725 8.850 1.00 90.19 499 GLU A N 1
ATOM 3879 C CA . GLU A 1 499 ? 15.261 -14.341 10.073 1.00 90.19 499 GLU A CA 1
ATOM 3880 C C . GLU A 1 499 ? 14.032 -13.467 9.760 1.00 90.19 499 GLU A C 1
ATOM 3882 O O . GLU A 1 499 ? 12.947 -13.655 10.312 1.00 90.19 499 GLU A O 1
ATOM 3887 N N . SER A 1 500 ? 14.175 -12.522 8.826 1.00 82.69 500 SER A N 1
ATOM 3888 C CA . SER A 1 500 ? 13.064 -11.681 8.366 1.00 82.69 500 SER A CA 1
ATOM 3889 C C . SER A 1 500 ? 11.966 -12.501 7.675 1.00 82.69 500 SER A C 1
ATOM 3891 O O . SER A 1 500 ? 10.781 -12.227 7.873 1.00 82.69 500 SER A O 1
ATOM 3893 N N . GLN A 1 501 ? 12.339 -13.520 6.893 1.00 88.56 501 GLN A N 1
ATOM 3894 C CA . GLN A 1 501 ? 11.396 -14.439 6.247 1.00 88.56 501 GLN A CA 1
ATOM 3895 C C . GLN A 1 501 ? 10.632 -15.280 7.275 1.00 88.56 501 GLN A C 1
ATOM 3897 O O . GLN A 1 501 ? 9.404 -15.304 7.232 1.00 88.56 501 GLN A O 1
ATOM 3902 N N . GLU A 1 502 ? 11.322 -15.870 8.253 1.00 90.75 502 GLU A N 1
ATOM 3903 C CA . GLU A 1 502 ? 10.689 -16.641 9.331 1.00 90.75 502 GLU A CA 1
ATOM 3904 C C . GLU A 1 502 ? 9.716 -15.774 10.148 1.00 90.75 502 GLU A C 1
ATOM 3906 O O . GLU A 1 502 ? 8.586 -16.172 10.443 1.00 90.75 502 GLU A O 1
ATOM 3911 N N . ARG A 1 503 ? 10.101 -14.528 10.450 1.00 90.62 503 ARG A N 1
ATOM 3912 C CA . ARG A 1 503 ? 9.223 -13.575 11.140 1.00 90.62 503 ARG A CA 1
ATOM 3913 C C . ARG A 1 503 ? 7.997 -13.201 10.305 1.00 90.62 503 ARG A C 1
ATOM 3915 O O . ARG A 1 503 ? 6.915 -13.028 10.866 1.00 90.62 503 ARG A O 1
ATOM 3922 N N . ALA A 1 504 ? 8.143 -13.069 8.987 1.00 84.00 504 ALA A N 1
ATOM 3923 C CA . ALA A 1 504 ? 7.021 -12.803 8.092 1.00 84.00 504 ALA A CA 1
ATOM 3924 C C . ALA A 1 504 ? 6.041 -13.987 8.053 1.00 84.00 504 ALA A C 1
ATOM 3926 O O . ALA A 1 504 ? 4.836 -13.768 8.160 1.00 84.00 504 ALA A O 1
ATOM 3927 N N . GLU A 1 505 ? 6.540 -15.222 7.979 1.00 91.06 505 GLU A 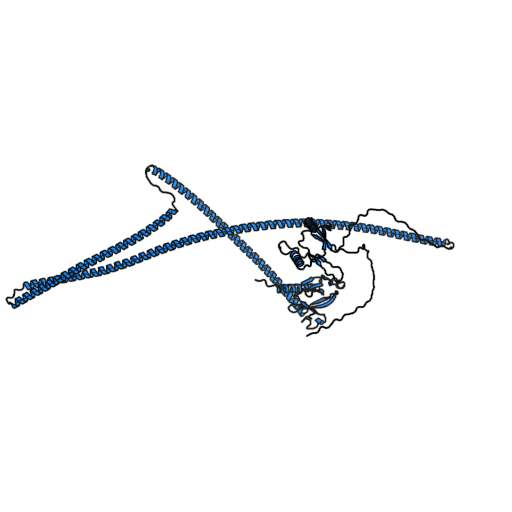N 1
ATOM 3928 C CA . GLU A 1 505 ? 5.725 -16.446 8.021 1.00 91.06 505 GLU A CA 1
ATOM 3929 C C . GLU A 1 505 ? 4.996 -16.622 9.362 1.00 91.06 505 GLU A C 1
ATOM 3931 O O . GLU A 1 505 ? 3.824 -16.998 9.409 1.00 91.06 505 GLU A O 1
ATOM 3936 N N . MET A 1 506 ? 5.646 -16.273 10.473 1.00 92.75 506 MET A N 1
ATOM 3937 C CA . MET A 1 506 ? 5.007 -16.272 11.789 1.00 92.75 506 MET A CA 1
ATOM 3938 C C . MET A 1 506 ? 3.848 -15.266 11.860 1.00 92.75 506 MET A C 1
ATOM 3940 O O . MET A 1 506 ? 2.770 -15.587 12.366 1.00 92.75 506 MET A O 1
ATOM 3944 N N . LEU A 1 507 ? 4.046 -14.050 11.342 1.00 86.62 507 LEU A N 1
ATOM 3945 C CA . LEU A 1 507 ? 3.015 -13.011 11.339 1.00 86.62 507 LEU A CA 1
ATOM 3946 C C . LEU A 1 507 ? 1.838 -13.367 10.425 1.00 86.62 507 LEU A C 1
ATOM 3948 O O . LEU A 1 507 ? 0.690 -13.110 10.791 1.00 86.62 507 LEU A O 1
ATOM 3952 N N . THR A 1 508 ? 2.083 -13.987 9.267 1.00 88.69 508 THR A N 1
ATOM 3953 C CA . THR A 1 508 ? 0.999 -14.450 8.387 1.00 88.69 508 THR A CA 1
ATOM 3954 C C . THR A 1 508 ? 0.192 -15.572 9.038 1.00 88.69 508 THR A C 1
ATOM 3956 O O . THR A 1 508 ? -1.038 -15.548 8.964 1.00 88.69 508 THR A O 1
ATOM 3959 N N . ALA A 1 509 ? 0.838 -16.495 9.758 1.00 87.94 509 ALA A N 1
ATOM 3960 C CA . ALA A 1 509 ? 0.148 -17.531 10.525 1.00 87.94 509 ALA A CA 1
ATOM 3961 C C . ALA A 1 509 ? -0.715 -16.948 11.663 1.00 87.94 509 ALA A C 1
ATOM 3963 O O . ALA A 1 509 ? -1.862 -17.361 11.839 1.00 87.94 509 ALA A O 1
ATOM 3964 N N . GLN A 1 510 ? -0.212 -15.951 12.401 1.00 86.94 510 GLN A N 1
ATOM 3965 C CA . GLN A 1 510 ? -0.989 -15.257 13.440 1.00 86.94 510 GLN A CA 1
ATOM 3966 C C . GLN A 1 510 ? -2.194 -14.504 12.859 1.00 86.94 510 GLN A C 1
ATOM 3968 O O . GLN A 1 510 ? -3.290 -14.527 13.426 1.00 86.94 510 GLN A O 1
ATOM 3973 N N . LEU A 1 511 ? -2.023 -13.864 11.701 1.00 86.06 511 LEU A N 1
ATOM 3974 C CA . LEU A 1 511 ? -3.108 -13.160 11.024 1.00 86.06 511 LEU A CA 1
ATOM 3975 C C . LEU A 1 511 ? -4.195 -14.137 10.545 1.00 86.06 511 LEU A C 1
ATOM 3977 O O . LEU A 1 511 ? -5.378 -13.878 10.742 1.00 86.06 511 LEU A O 1
ATOM 3981 N N . ALA A 1 512 ? -3.812 -15.304 10.023 1.00 87.88 512 ALA A N 1
ATOM 3982 C CA . ALA A 1 512 ? -4.765 -16.353 9.662 1.00 87.88 512 ALA A CA 1
ATOM 3983 C C . ALA A 1 512 ? -5.535 -16.898 10.883 1.00 87.88 512 ALA A C 1
ATOM 3985 O O . ALA A 1 512 ? -6.749 -17.088 10.815 1.00 87.88 512 ALA A O 1
ATOM 3986 N N . GLN A 1 513 ? -4.862 -17.099 12.023 1.00 87.88 513 GLN A N 1
ATOM 3987 C CA . GLN A 1 513 ? -5.513 -17.553 13.262 1.00 87.88 513 GLN A CA 1
ATOM 3988 C C . GLN A 1 513 ? -6.517 -16.530 13.807 1.00 87.88 513 GLN A C 1
ATOM 3990 O O . GLN A 1 513 ? -7.622 -16.899 14.203 1.00 87.88 513 GLN A O 1
ATOM 3995 N N . THR A 1 514 ? -6.163 -15.244 13.804 1.00 86.94 514 THR A N 1
ATOM 3996 C CA . THR A 1 514 ? -7.065 -14.176 14.271 1.00 86.94 514 THR A CA 1
ATOM 3997 C C . THR A 1 514 ? -8.273 -14.000 13.353 1.00 86.94 514 THR A C 1
ATOM 3999 O O . THR A 1 514 ? -9.387 -13.822 13.844 1.00 86.94 514 THR A O 1
ATOM 4002 N N . GLN A 1 515 ? -8.092 -14.124 12.035 1.00 85.06 515 GLN A N 1
ATOM 4003 C CA . GLN A 1 515 ? -9.201 -14.128 11.079 1.00 85.06 515 GLN A CA 1
ATOM 4004 C C . GLN A 1 515 ? -10.138 -15.320 11.286 1.00 85.06 515 GLN A C 1
ATOM 4006 O O . GLN A 1 515 ? -11.353 -15.137 11.279 1.00 85.06 515 GLN A O 1
ATOM 4011 N N . ALA A 1 516 ? -9.597 -16.517 11.528 1.00 86.56 516 ALA A N 1
ATOM 4012 C CA . ALA A 1 516 ? -10.407 -17.695 11.824 1.00 86.56 516 ALA A CA 1
ATOM 4013 C C . ALA A 1 516 ? -11.211 -17.524 13.124 1.00 86.56 516 ALA A C 1
ATOM 4015 O O . ALA A 1 516 ? -12.407 -17.801 13.138 1.00 86.56 516 ALA A O 1
ATOM 4016 N N . ALA A 1 517 ? -10.591 -17.003 14.189 1.00 86.38 517 ALA A N 1
ATOM 4017 C CA . ALA A 1 517 ? -11.279 -16.726 15.450 1.00 86.38 517 ALA A CA 1
ATOM 4018 C C . ALA A 1 517 ? -12.418 -15.706 15.273 1.00 86.38 517 ALA A C 1
ATOM 4020 O O . ALA A 1 517 ? -13.532 -15.928 15.749 1.00 86.38 517 ALA A O 1
ATOM 4021 N N . LYS A 1 518 ? -12.173 -14.631 14.516 1.00 84.88 518 LYS A N 1
ATOM 4022 C CA . LYS A 1 518 ? -13.197 -13.627 14.214 1.00 84.88 518 LYS A CA 1
ATOM 4023 C C . LYS A 1 518 ? -14.358 -14.215 13.404 1.00 84.88 518 LYS A C 1
ATOM 4025 O O . LYS A 1 518 ? -15.508 -13.983 13.751 1.00 84.88 518 LYS A O 1
ATOM 4030 N N . ALA A 1 519 ? -14.068 -15.031 12.390 1.00 85.12 519 ALA A N 1
ATOM 4031 C CA . ALA A 1 519 ? -15.098 -15.700 11.597 1.00 85.12 519 ALA A CA 1
ATOM 4032 C C . ALA A 1 519 ? -15.953 -16.661 12.445 1.00 85.12 519 ALA A C 1
ATOM 4034 O O . ALA A 1 519 ? -17.164 -16.743 12.255 1.00 85.12 519 ALA A O 1
ATOM 4035 N N . THR A 1 520 ? -15.350 -17.363 13.414 1.00 88.06 520 THR A N 1
ATOM 4036 C CA . THR A 1 520 ? -16.120 -18.204 14.345 1.00 88.06 520 THR A CA 1
ATOM 4037 C C . THR A 1 520 ? -17.005 -17.388 15.282 1.00 88.06 520 THR A C 1
ATOM 4039 O O . THR A 1 520 ? -18.128 -17.799 15.558 1.00 88.06 520 THR A O 1
ATOM 4042 N N . GLU A 1 521 ? -16.538 -16.227 15.748 1.00 86.38 521 GLU A N 1
ATOM 4043 C CA . GLU A 1 521 ? -17.342 -15.326 16.576 1.00 86.38 521 GLU A CA 1
ATOM 4044 C C . GLU A 1 521 ? -18.526 -14.761 15.778 1.00 86.38 521 GLU A C 1
ATOM 4046 O O . GLU A 1 521 ? -19.663 -14.833 16.241 1.00 86.38 521 GLU A O 1
ATOM 4051 N N . GLU A 1 522 ? -18.286 -14.298 14.548 1.00 86.94 522 GLU A N 1
ATOM 4052 C CA . GLU A 1 522 ? -19.327 -13.811 13.634 1.00 86.94 522 GLU A CA 1
ATOM 4053 C C . GLU A 1 522 ? -20.388 -14.897 13.378 1.00 86.94 522 GLU A C 1
ATOM 4055 O O . GLU A 1 522 ? -21.576 -14.647 13.587 1.00 86.94 522 GLU A O 1
ATOM 4060 N N . HIS A 1 523 ? -19.978 -16.133 13.074 1.00 83.75 523 HIS A N 1
ATOM 4061 C CA . HIS A 1 523 ? -20.904 -17.255 12.882 1.00 83.75 523 HIS A CA 1
ATOM 4062 C C . HIS A 1 523 ? -21.764 -17.539 14.125 1.00 83.75 523 HIS A C 1
ATOM 4064 O O . HIS A 1 523 ? -22.979 -17.695 14.016 1.00 83.75 523 HIS A O 1
ATOM 4070 N N . LEU A 1 524 ? -21.169 -17.553 15.325 1.00 86.00 524 LEU A N 1
ATOM 4071 C CA . LEU A 1 524 ? -21.913 -17.757 16.575 1.00 86.00 524 LEU A CA 1
ATOM 4072 C C . LEU A 1 524 ? -22.913 -16.621 16.841 1.00 86.00 524 LEU A C 1
ATOM 4074 O O . LEU A 1 524 ? -24.011 -16.865 17.350 1.00 86.00 524 LEU A O 1
ATOM 4078 N N . THR A 1 525 ? -22.564 -15.378 16.491 1.00 84.31 525 THR A N 1
ATOM 4079 C CA . THR A 1 525 ? -23.484 -14.239 16.624 1.00 84.31 525 THR A CA 1
ATOM 4080 C C . THR A 1 525 ? -24.641 -14.297 15.627 1.00 84.31 525 THR A C 1
ATOM 4082 O O . THR A 1 525 ? -25.772 -13.972 15.995 1.00 84.31 525 THR A O 1
ATOM 4085 N N . GLU A 1 526 ? -24.400 -14.759 14.398 1.00 84.62 526 GLU A N 1
ATOM 4086 C CA . GLU A 1 526 ? -25.441 -14.975 13.390 1.00 84.62 526 GLU A CA 1
ATOM 4087 C C . GLU A 1 526 ? -26.388 -16.110 13.790 1.00 84.62 526 GLU A C 1
ATOM 4089 O O . GLU A 1 526 ? -27.608 -15.959 13.701 1.00 84.62 526 GLU A O 1
ATOM 4094 N N . GLU A 1 527 ? -25.859 -17.223 14.301 1.00 87.38 527 GLU A N 1
ATOM 4095 C CA . GLU A 1 527 ? -26.667 -18.326 14.830 1.00 87.38 527 GLU A CA 1
ATOM 4096 C C . GLU A 1 527 ? -27.555 -17.872 15.994 1.00 87.38 527 GLU A C 1
ATOM 4098 O O . GLU A 1 527 ? -28.754 -18.170 16.009 1.00 87.38 527 GLU A O 1
ATOM 4103 N N . ALA A 1 528 ? -27.007 -17.095 16.933 1.00 86.44 528 ALA A N 1
ATOM 4104 C CA . ALA A 1 528 ? -27.777 -16.521 18.033 1.00 86.44 528 ALA A CA 1
ATOM 4105 C C . ALA A 1 528 ? -28.869 -15.560 17.529 1.00 86.44 528 ALA A C 1
ATOM 4107 O O . ALA A 1 528 ? -30.016 -15.634 17.975 1.00 86.44 528 ALA A O 1
ATOM 4108 N N . ALA A 1 529 ? -28.555 -14.700 16.554 1.00 85.44 529 ALA A N 1
ATOM 4109 C CA . ALA A 1 529 ? -29.525 -13.786 15.952 1.00 85.44 529 ALA A CA 1
ATOM 4110 C C . ALA A 1 529 ? -30.649 -14.527 15.206 1.00 85.44 529 ALA A C 1
ATOM 4112 O O . ALA A 1 529 ? -31.812 -14.121 15.285 1.00 85.44 529 ALA A O 1
ATOM 4113 N N . ASN A 1 530 ? -30.327 -15.627 14.523 1.00 87.50 530 ASN A N 1
ATOM 4114 C CA . ASN A 1 530 ? -31.298 -16.480 13.838 1.00 87.50 530 ASN A CA 1
ATOM 4115 C C . ASN A 1 530 ? -32.211 -17.215 14.830 1.00 87.50 530 ASN A C 1
ATOM 4117 O O . ASN A 1 530 ? -33.425 -17.276 14.619 1.00 87.50 530 ASN A O 1
ATOM 4121 N N . ALA A 1 531 ? -31.658 -17.722 15.936 1.00 89.56 531 ALA A N 1
ATOM 4122 C CA . ALA A 1 531 ? -32.439 -18.327 17.012 1.00 89.56 531 ALA A CA 1
ATOM 4123 C C . ALA A 1 531 ? -33.403 -17.308 17.647 1.00 89.56 531 ALA A C 1
ATOM 4125 O O . ALA A 1 531 ? -34.595 -17.587 17.798 1.00 89.56 531 ALA A O 1
ATOM 4126 N N . ASP A 1 532 ? -32.920 -16.098 17.933 1.00 90.31 532 ASP A N 1
ATOM 4127 C CA . ASP A 1 532 ? -33.730 -14.990 18.444 1.00 90.31 532 ASP A CA 1
ATOM 4128 C C . ASP A 1 532 ? -34.861 -14.604 17.478 1.00 90.31 532 ASP A C 1
ATOM 4130 O O . ASP A 1 532 ? -35.997 -14.372 17.903 1.00 90.31 532 ASP A O 1
ATOM 4134 N N . ALA A 1 533 ? -34.583 -14.565 16.171 1.00 90.25 533 ALA A N 1
ATOM 4135 C CA . ALA A 1 533 ? -35.581 -14.276 15.145 1.00 90.25 533 ALA A CA 1
ATOM 4136 C C . ALA A 1 533 ? -36.668 -15.361 15.068 1.00 90.25 533 ALA A C 1
ATOM 4138 O O . ALA A 1 533 ? -37.850 -15.032 14.938 1.00 90.25 533 ALA A O 1
ATOM 4139 N N . ALA A 1 534 ? -36.297 -16.638 15.204 1.00 92.50 534 ALA A N 1
ATOM 4140 C CA . ALA A 1 534 ? -37.246 -17.749 15.233 1.00 92.50 534 ALA A CA 1
ATOM 4141 C C . ALA A 1 534 ? -38.177 -17.671 16.457 1.00 92.50 534 ALA A C 1
ATOM 4143 O O . ALA A 1 534 ? -39.401 -17.745 16.309 1.00 92.50 534 ALA A O 1
ATOM 4144 N N . VAL A 1 535 ? -37.616 -17.432 17.650 1.00 93.38 535 VAL A N 1
ATOM 4145 C CA . VAL A 1 535 ? -38.390 -17.250 18.893 1.00 93.38 535 VAL A CA 1
ATOM 4146 C C . VAL A 1 535 ? -39.319 -16.040 18.786 1.00 93.38 535 VAL A C 1
ATOM 4148 O O . VAL A 1 535 ? -40.488 -16.110 19.173 1.00 93.38 535 VAL A O 1
ATOM 4151 N N . LEU A 1 536 ? -38.831 -14.929 18.226 1.00 94.88 536 LEU A N 1
ATOM 4152 C CA . LEU A 1 536 ? -39.636 -13.732 18.008 1.00 94.88 536 LEU A CA 1
ATOM 4153 C C . LEU A 1 536 ? -40.790 -13.989 17.027 1.00 94.88 536 LEU A C 1
ATOM 4155 O O . LEU A 1 536 ? -41.916 -13.555 17.280 1.00 94.88 536 LEU A O 1
ATOM 4159 N N . GLY A 1 537 ? -40.534 -14.708 15.933 1.00 93.88 537 GLY A N 1
ATOM 4160 C CA . GLY A 1 537 ? -41.551 -15.087 14.954 1.00 93.88 537 GLY A CA 1
ATOM 4161 C C . GLY A 1 537 ? -42.667 -15.927 15.577 1.00 93.88 537 GLY A C 1
ATOM 4162 O O . GLY A 1 537 ? -43.847 -15.612 15.401 1.00 93.88 537 GLY A O 1
ATOM 4163 N N . GLU A 1 538 ? -42.314 -16.938 16.376 1.00 95.31 538 GLU A N 1
ATOM 4164 C CA . GLU A 1 538 ? -43.289 -17.754 17.109 1.00 95.31 538 GLU A CA 1
ATOM 4165 C C . GLU A 1 538 ? -44.087 -16.909 18.117 1.00 95.31 538 GLU A C 1
ATOM 4167 O O . GLU A 1 538 ? -45.314 -17.026 18.210 1.00 95.31 538 GLU A O 1
ATOM 4172 N N . PHE A 1 539 ? -43.411 -16.011 18.838 1.00 96.38 539 PHE A N 1
ATOM 4173 C CA . PHE A 1 539 ? -44.040 -15.108 19.796 1.00 96.38 539 PHE A CA 1
ATOM 4174 C C . PHE A 1 539 ? -45.079 -14.186 19.138 1.00 96.38 539 PHE A C 1
ATOM 4176 O O . PHE A 1 539 ? -46.220 -14.117 19.608 1.00 96.38 539 PHE A O 1
ATOM 4183 N N . ILE A 1 540 ? -44.722 -13.519 18.033 1.00 95.31 540 ILE A N 1
ATOM 4184 C CA . ILE A 1 540 ? -45.629 -12.645 17.268 1.00 95.31 540 ILE A CA 1
ATOM 4185 C C . ILE A 1 540 ? -46.787 -13.460 16.687 1.00 95.31 540 ILE A C 1
ATOM 4187 O O . ILE A 1 540 ? -47.948 -13.050 16.787 1.00 95.31 540 ILE A O 1
ATOM 4191 N N . HIS A 1 541 ? -46.507 -14.639 16.126 1.00 94.88 541 HIS A N 1
ATOM 4192 C CA . HIS A 1 541 ? -47.537 -15.520 15.584 1.00 94.88 541 HIS A CA 1
ATOM 4193 C C . HIS A 1 541 ? -48.552 -15.925 16.660 1.00 94.88 541 HIS A C 1
ATOM 4195 O O . HIS A 1 541 ? -49.764 -15.842 16.452 1.00 94.88 541 HIS A O 1
ATOM 4201 N N . ARG A 1 542 ? -48.085 -16.297 17.855 1.00 94.38 542 ARG A N 1
ATOM 4202 C CA . ARG A 1 542 ? -48.961 -16.656 18.974 1.00 94.38 542 ARG A CA 1
ATOM 4203 C C . ARG A 1 542 ? -49.757 -15.461 19.498 1.00 94.38 542 ARG A C 1
ATOM 4205 O O . ARG A 1 542 ? -50.960 -15.601 19.726 1.00 94.38 542 ARG A O 1
ATOM 4212 N N . MET A 1 543 ? -49.124 -14.297 19.657 1.00 93.31 543 MET A N 1
ATOM 4213 C CA . MET A 1 543 ? -49.803 -13.064 20.075 1.00 93.31 543 MET A CA 1
ATOM 4214 C C . MET A 1 543 ? -50.883 -12.624 19.082 1.00 93.31 543 MET A C 1
ATOM 4216 O O . MET A 1 543 ? -51.932 -12.161 19.516 1.00 93.31 543 MET A O 1
ATOM 4220 N N . SER A 1 544 ? -50.652 -12.772 17.777 1.00 92.00 544 SER A N 1
ATOM 4221 C CA . SER A 1 544 ? -51.596 -12.332 16.739 1.00 92.00 544 SER A CA 1
ATOM 4222 C C . SER A 1 544 ? -52.744 -13.313 16.487 1.00 92.00 544 SER A C 1
ATOM 4224 O O . SER A 1 544 ? -53.840 -12.889 16.129 1.00 92.00 544 SER A O 1
ATOM 4226 N N . THR A 1 545 ? -52.534 -14.616 16.700 1.00 90.50 545 THR A N 1
ATOM 4227 C CA . THR A 1 545 ? -53.558 -15.643 16.425 1.00 90.50 545 THR A CA 1
ATOM 4228 C C . THR A 1 545 ? -54.392 -16.035 17.641 1.00 90.50 545 THR A C 1
ATOM 4230 O O . THR A 1 545 ? -55.595 -16.254 17.513 1.00 90.50 545 THR A O 1
ATOM 4233 N N . LYS A 1 546 ? -53.766 -16.162 18.817 1.00 90.94 546 LYS A N 1
ATOM 4234 C CA . LYS A 1 546 ? -54.405 -16.685 20.041 1.00 90.94 546 LYS A CA 1
ATOM 4235 C C . LYS A 1 546 ? -54.390 -15.689 21.198 1.00 90.94 546 LYS A C 1
ATOM 4237 O O . LYS A 1 546 ? -55.214 -15.795 22.105 1.00 90.94 546 LYS A O 1
ATOM 4242 N N . GLY A 1 547 ? -53.438 -14.759 21.181 1.00 92.88 547 GLY A N 1
ATOM 4243 C CA . GLY A 1 547 ? -53.161 -13.864 22.293 1.00 92.88 547 GLY A CA 1
ATOM 4244 C C . GLY A 1 547 ? -52.651 -14.588 23.545 1.00 92.88 547 GLY A C 1
ATOM 4245 O O . GLY A 1 547 ? -52.520 -15.815 23.598 1.00 92.88 547 GLY A O 1
ATOM 4246 N N . PHE A 1 548 ? -52.363 -13.811 24.586 1.00 96.12 548 PHE A N 1
ATOM 4247 C CA . PHE A 1 548 ? -51.994 -14.314 25.908 1.00 96.12 548 PHE A CA 1
ATOM 4248 C C . PHE A 1 548 ? -52.980 -13.820 26.956 1.00 96.12 548 PHE A C 1
ATOM 4250 O O . PHE A 1 548 ? -53.141 -12.612 27.133 1.00 96.12 548 PHE A O 1
ATOM 4257 N N . ARG A 1 549 ? -53.613 -14.749 27.679 1.00 96.62 549 ARG A N 1
ATOM 4258 C CA . ARG A 1 549 ? -54.432 -14.405 28.843 1.00 96.62 549 ARG A CA 1
ATOM 4259 C C . ARG A 1 549 ? -53.530 -13.909 29.969 1.00 96.62 549 ARG A C 1
ATOM 4261 O O . ARG A 1 549 ? -52.548 -14.569 30.302 1.00 96.62 549 ARG A O 1
ATOM 4268 N N . VAL A 1 550 ? -53.864 -12.754 30.526 1.00 97.06 550 VAL A N 1
ATOM 4269 C CA . VAL A 1 550 ? -53.146 -12.109 31.624 1.00 97.06 550 VAL A CA 1
ATOM 4270 C C . VAL A 1 550 ? -54.118 -11.382 32.552 1.00 97.06 550 VAL A C 1
ATOM 4272 O O . VAL A 1 550 ? -55.231 -11.024 32.159 1.00 97.06 550 VAL A O 1
ATOM 4275 N N . HIS A 1 551 ? -53.659 -11.074 33.757 1.00 96.06 551 HIS A N 1
ATOM 4276 C CA . HIS A 1 551 ? -54.321 -10.193 34.707 1.00 96.06 551 HIS A CA 1
ATOM 4277 C C . HIS A 1 551 ? -53.698 -8.800 34.598 1.00 96.06 551 HIS A C 1
ATOM 4279 O O . HIS A 1 551 ? -52.605 -8.529 35.095 1.00 96.06 551 HIS A O 1
ATOM 4285 N N . LYS A 1 552 ? -54.382 -7.892 33.903 1.00 95.25 552 LYS A N 1
ATOM 4286 C CA . LYS A 1 552 ? -53.925 -6.510 33.752 1.00 95.25 552 LYS A CA 1
ATOM 4287 C C . LYS A 1 552 ? -54.324 -5.705 34.984 1.00 95.25 552 LYS A C 1
ATOM 4289 O O . LYS A 1 552 ? -55.515 -5.564 35.269 1.00 95.25 552 LYS A O 1
ATOM 4294 N N . HIS A 1 553 ? -53.353 -5.091 35.648 1.00 93.62 553 HIS A N 1
ATOM 4295 C CA . HIS A 1 553 ? -53.605 -4.191 36.768 1.00 93.62 553 HIS A CA 1
ATOM 4296 C C . HIS A 1 553 ? -54.001 -2.795 36.253 1.00 93.62 553 HIS A C 1
ATOM 4298 O O . HIS A 1 553 ? -53.411 -2.223 35.327 1.00 93.62 553 HIS A O 1
ATOM 4304 N N . GLY A 1 554 ? -55.099 -2.260 36.786 1.00 89.12 554 GLY A N 1
ATOM 4305 C CA . GLY A 1 554 ? -55.548 -0.890 36.542 1.00 89.12 554 GLY A CA 1
ATOM 4306 C C . GLY A 1 554 ? -54.822 0.115 37.439 1.00 89.12 554 GLY A C 1
ATOM 4307 O O . GLY A 1 554 ? -54.228 -0.251 38.444 1.00 89.12 554 GLY A O 1
ATOM 4308 N N . ARG A 1 555 ? -54.953 1.420 37.154 1.00 84.38 555 ARG A N 1
ATOM 4309 C CA . ARG A 1 555 ? -54.309 2.498 37.944 1.00 84.38 555 ARG A CA 1
ATOM 4310 C C . ARG A 1 555 ? -54.670 2.475 39.440 1.00 84.38 555 ARG A C 1
ATOM 4312 O O . ARG A 1 555 ? -53.929 2.993 40.266 1.00 84.38 555 ARG A O 1
ATOM 4319 N N . ARG A 1 556 ? -55.825 1.899 39.790 1.00 84.88 556 ARG A N 1
ATOM 4320 C CA . ARG A 1 556 ? -56.288 1.736 41.178 1.00 84.88 556 ARG A CA 1
ATOM 4321 C C . ARG A 1 556 ? -55.820 0.426 41.839 1.00 84.88 556 ARG A C 1
ATOM 4323 O O . ARG A 1 556 ? -56.190 0.190 42.980 1.00 84.88 556 ARG A O 1
ATOM 4330 N N . GLY A 1 557 ? -55.031 -0.403 41.152 1.00 78.94 557 GLY A N 1
ATOM 4331 C CA . GLY A 1 557 ? -54.573 -1.713 41.637 1.00 78.94 557 GLY A CA 1
ATOM 4332 C C . GLY A 1 557 ? -55.608 -2.837 41.507 1.00 78.94 557 GLY A C 1
ATOM 4333 O O . GLY A 1 557 ? -55.409 -3.914 42.048 1.00 78.94 557 GLY A O 1
ATOM 4334 N N . SER A 1 558 ? -56.738 -2.599 40.831 1.00 86.38 558 SER A N 1
ATOM 4335 C CA . SER A 1 558 ? -57.712 -3.654 40.523 1.00 86.38 558 SER A CA 1
ATOM 4336 C C . SER A 1 558 ? -57.239 -4.486 39.334 1.00 86.38 558 SER A C 1
ATOM 4338 O O . SER A 1 558 ? -56.819 -3.920 38.320 1.00 86.38 558 SER A O 1
ATOM 4340 N N . THR A 1 559 ? -57.351 -5.807 39.443 1.00 91.44 559 THR A N 1
ATOM 4341 C CA . THR A 1 559 ? -57.015 -6.754 38.380 1.00 91.44 559 THR A CA 1
ATOM 4342 C C . THR A 1 559 ? -58.169 -6.944 37.407 1.00 91.44 559 THR A C 1
ATOM 4344 O O . THR A 1 559 ? -59.350 -6.915 37.764 1.00 91.44 559 THR A O 1
ATOM 4347 N N . HIS A 1 560 ? -57.818 -7.128 36.139 1.00 93.56 560 HIS A N 1
ATOM 4348 C CA . HIS A 1 560 ? -58.765 -7.396 35.074 1.00 93.56 560 HIS A CA 1
ATOM 4349 C C . HIS A 1 560 ? -58.218 -8.463 34.129 1.00 93.56 560 HIS A C 1
ATOM 4351 O O . HIS A 1 560 ? -57.184 -8.246 33.495 1.00 93.56 560 HIS A O 1
ATOM 4357 N N . ASP A 1 561 ? -58.952 -9.557 33.955 1.00 96.00 561 ASP A N 1
ATOM 4358 C CA . ASP A 1 561 ? -58.592 -10.600 32.994 1.00 96.00 561 ASP A CA 1
ATOM 4359 C C . ASP A 1 561 ? -58.693 -10.065 31.567 1.00 96.00 561 ASP A C 1
ATOM 4361 O O . ASP A 1 561 ? -59.747 -9.580 31.126 1.00 96.00 561 ASP A O 1
ATOM 4365 N N . ARG A 1 562 ? -57.585 -10.131 30.836 1.00 95.69 562 ARG A N 1
ATOM 4366 C CA . ARG A 1 562 ? -57.470 -9.639 29.466 1.00 95.69 562 ARG A CA 1
ATOM 4367 C C . ARG A 1 562 ? -56.674 -10.610 28.607 1.00 95.69 562 ARG A C 1
ATOM 4369 O O . ARG A 1 562 ? -55.812 -11.318 29.109 1.00 95.69 562 ARG A O 1
ATOM 4376 N N . PHE A 1 563 ? -56.929 -10.598 27.306 1.00 95.31 563 PHE A N 1
ATOM 4377 C CA . PHE A 1 563 ? -56.023 -11.181 26.320 1.00 95.31 563 PHE A CA 1
ATOM 4378 C C . PHE A 1 563 ? -55.166 -10.080 25.712 1.00 95.31 563 PHE A C 1
ATOM 4380 O O . PHE A 1 563 ? -55.721 -9.131 25.164 1.00 95.31 563 PHE A O 1
ATOM 4387 N N . LEU A 1 564 ? -53.843 -10.206 25.806 1.00 95.38 564 LEU A N 1
ATOM 4388 C CA . LEU A 1 564 ? -52.889 -9.394 25.050 1.00 95.38 564 LEU A CA 1
ATOM 4389 C C . LEU A 1 564 ? -52.753 -9.958 23.642 1.00 95.38 564 LEU A C 1
ATOM 4391 O O . LEU A 1 564 ? -52.614 -11.170 23.485 1.00 95.38 564 LEU A O 1
ATOM 4395 N N . TYR A 1 565 ? -52.767 -9.090 22.641 1.00 94.94 565 TYR A N 1
ATOM 4396 C CA . TYR A 1 565 ? -52.589 -9.473 21.245 1.00 94.94 565 TYR A CA 1
ATOM 4397 C C . TYR A 1 565 ? -51.897 -8.361 20.459 1.00 94.94 565 TYR A C 1
ATOM 4399 O O . TYR A 1 565 ? -51.798 -7.218 20.917 1.00 94.94 565 TYR A O 1
ATOM 4407 N N . THR A 1 566 ? -51.404 -8.715 19.278 1.00 94.19 566 THR A N 1
ATOM 4408 C CA . THR A 1 566 ? -50.656 -7.832 18.375 1.00 94.19 566 THR A CA 1
ATOM 4409 C C . THR A 1 566 ? -51.073 -8.069 16.927 1.00 94.19 566 THR A C 1
ATOM 4411 O O . THR A 1 566 ? -51.767 -9.044 16.640 1.00 94.19 566 THR A O 1
ATOM 4414 N N . ASP A 1 567 ? -50.675 -7.191 16.010 1.00 92.94 567 ASP A N 1
ATOM 4415 C CA . ASP A 1 567 ? -50.785 -7.453 14.577 1.00 92.94 567 ASP A CA 1
ATOM 4416 C C . ASP A 1 567 ? -49.789 -8.522 14.120 1.00 92.94 567 ASP A C 1
ATOM 4418 O O . ASP A 1 567 ? -48.805 -8.832 14.784 1.00 92.94 567 ASP A O 1
ATOM 4422 N N . THR A 1 568 ? -50.004 -9.063 12.924 1.00 92.00 568 THR A N 1
ATOM 4423 C CA . THR A 1 568 ? -49.132 -10.090 12.333 1.00 92.00 568 THR A CA 1
ATOM 4424 C C . THR A 1 568 ? -47.681 -9.647 12.166 1.00 92.00 568 THR A C 1
ATOM 4426 O O . THR A 1 568 ? -46.808 -10.493 12.011 1.00 92.00 568 THR A O 1
ATOM 4429 N N . ALA A 1 569 ? -47.419 -8.340 12.184 1.00 90.69 569 ALA A N 1
ATOM 4430 C CA . ALA A 1 569 ? -46.083 -7.785 12.057 1.00 90.69 569 ALA A CA 1
ATOM 4431 C C . ALA A 1 569 ? -45.509 -7.243 13.379 1.00 90.69 569 ALA A C 1
ATOM 4433 O O . ALA A 1 569 ? -44.370 -6.783 13.391 1.00 90.69 569 ALA A O 1
ATOM 4434 N N . GLY A 1 570 ? -46.237 -7.301 14.499 1.00 91.75 570 GLY A N 1
ATOM 4435 C CA . GLY A 1 570 ? -45.715 -6.878 15.800 1.00 91.75 570 GLY A CA 1
ATOM 4436 C C . GLY A 1 570 ? -45.379 -5.385 15.878 1.00 91.75 570 GLY A C 1
ATOM 4437 O O . GLY A 1 570 ? -44.320 -5.021 16.388 1.00 91.75 570 GLY A O 1
ATOM 4438 N N . HIS A 1 571 ? -46.196 -4.512 15.290 1.00 92.00 571 HIS A N 1
ATOM 4439 C CA . HIS A 1 571 ? -46.072 -3.053 15.378 1.00 92.00 571 HIS A CA 1
ATOM 4440 C C . HIS A 1 571 ? -46.720 -2.497 16.641 1.00 92.00 571 HIS A C 1
ATOM 4442 O O . HIS A 1 571 ? -46.190 -1.578 17.253 1.00 92.00 571 HIS A O 1
ATOM 4448 N N . TRP A 1 572 ? -47.843 -3.065 17.071 1.00 92.31 572 TRP A N 1
ATOM 4449 C CA . TRP A 1 572 ? -48.584 -2.560 18.226 1.00 92.31 572 TRP A CA 1
ATOM 4450 C C . TRP A 1 572 ? -49.148 -3.695 19.070 1.00 92.31 572 TRP A C 1
ATOM 4452 O O . TRP A 1 572 ? -49.386 -4.797 18.587 1.00 92.31 572 TRP A O 1
ATOM 4462 N N . MET A 1 573 ? -49.426 -3.415 20.337 1.00 93.56 573 MET A N 1
ATOM 4463 C CA . MET A 1 573 ? -50.145 -4.311 21.237 1.00 93.56 573 MET A CA 1
ATOM 4464 C C . MET A 1 573 ? -51.481 -3.704 21.645 1.00 93.56 573 MET A C 1
ATOM 4466 O O . MET A 1 573 ? -51.586 -2.497 21.867 1.00 93.56 573 MET A O 1
ATOM 4470 N N . SER A 1 574 ? -52.499 -4.539 21.809 1.00 94.31 574 SER A N 1
ATOM 4471 C CA . SER A 1 574 ? -53.761 -4.166 22.441 1.00 94.31 574 SER A CA 1
ATOM 4472 C C . SER A 1 574 ? -54.245 -5.275 23.376 1.00 94.31 574 SER A C 1
ATOM 4474 O O . SER A 1 574 ? -53.611 -6.323 23.506 1.00 94.31 574 SER A O 1
ATOM 4476 N N . TRP A 1 575 ? -55.340 -5.020 24.091 1.00 94.00 575 TRP A N 1
ATOM 4477 C CA . TRP A 1 575 ? -55.907 -5.970 25.037 1.00 94.00 575 TRP A CA 1
ATOM 4478 C C . TRP A 1 575 ? -57.434 -5.986 25.003 1.00 94.00 575 TRP A C 1
ATOM 4480 O O . TRP A 1 575 ? -58.067 -4.936 25.020 1.00 94.00 575 TRP A O 1
ATOM 4490 N N . VAL A 1 576 ? -58.040 -7.172 25.014 1.00 93.69 576 VAL A N 1
ATOM 4491 C CA . VAL A 1 576 ? -59.508 -7.361 25.025 1.00 93.69 576 VAL A CA 1
ATOM 4492 C C . VAL A 1 576 ? -59.960 -8.132 26.261 1.00 93.69 576 VAL A C 1
ATOM 4494 O O . VAL A 1 576 ? -59.155 -8.801 26.909 1.00 93.69 576 VAL A O 1
ATOM 4497 N N . SER A 1 577 ? -61.235 -8.014 26.637 1.00 93.38 577 SER A N 1
ATOM 4498 C CA . SER A 1 577 ? -61.805 -8.825 27.721 1.00 93.38 577 SER A CA 1
ATOM 4499 C C . SER A 1 577 ? -61.903 -10.299 27.316 1.00 93.38 577 SER A C 1
ATOM 4501 O O . SER A 1 577 ? -61.958 -10.629 26.132 1.00 93.38 577 SER A O 1
ATOM 4503 N N . VAL A 1 578 ? -61.948 -11.195 28.305 1.00 92.12 578 VAL A N 1
ATOM 4504 C CA . VAL A 1 578 ? -62.082 -12.646 28.074 1.00 92.12 578 VAL A CA 1
ATOM 4505 C C . VAL A 1 578 ? -63.351 -12.990 27.287 1.00 92.12 578 VAL A C 1
ATOM 4507 O O . VAL A 1 578 ? -63.329 -13.891 26.455 1.00 92.12 578 VAL A O 1
ATOM 4510 N N . ASP A 1 579 ? -64.447 -12.262 27.502 1.00 90.56 579 ASP A N 1
ATOM 4511 C CA . ASP A 1 579 ? -65.694 -12.493 26.767 1.00 90.56 579 ASP A CA 1
ATOM 4512 C C . ASP A 1 579 ? -65.643 -11.975 25.331 1.00 90.56 579 ASP A C 1
ATOM 4514 O O . ASP A 1 579 ? -66.208 -12.590 24.430 1.00 90.56 579 ASP A O 1
ATOM 4518 N N . GLU A 1 580 ? -64.936 -10.870 25.094 1.00 87.56 580 GLU A N 1
ATOM 4519 C CA . GLU A 1 580 ? -64.748 -10.327 23.751 1.00 87.56 580 GLU A CA 1
ATOM 4520 C C . GLU A 1 580 ? -63.798 -11.193 22.915 1.00 87.56 580 GLU A C 1
ATOM 4522 O O . GLU A 1 580 ? -64.048 -11.373 21.726 1.00 87.56 580 GLU A O 1
ATOM 4527 N N . ALA A 1 581 ? -62.801 -11.824 23.547 1.00 87.69 581 ALA A N 1
ATOM 4528 C CA . ALA A 1 581 ? -61.876 -12.773 22.920 1.00 87.69 581 ALA A CA 1
ATOM 4529 C C . ALA A 1 581 ? -62.556 -14.022 22.322 1.00 87.69 581 ALA A C 1
ATOM 4531 O O . ALA A 1 581 ? -61.970 -14.691 21.478 1.00 87.69 581 ALA A O 1
ATOM 4532 N N . LYS A 1 582 ? -63.798 -14.338 22.723 1.00 87.81 582 LYS A N 1
ATOM 4533 C CA . LYS A 1 582 ? -64.579 -15.458 22.160 1.00 87.81 582 LYS A CA 1
ATOM 4534 C C . LYS A 1 582 ? -65.105 -15.170 20.749 1.00 87.81 582 LYS A C 1
ATOM 4536 O O . LYS A 1 582 ? -65.579 -16.086 20.081 1.00 87.81 582 LYS A O 1
ATOM 4541 N N . ARG A 1 583 ? -65.076 -13.910 20.294 1.00 87.50 583 ARG A N 1
ATOM 4542 C CA . ARG A 1 583 ? -65.532 -13.536 18.948 1.00 87.50 583 ARG A CA 1
ATOM 4543 C C . ARG A 1 583 ? -64.454 -13.885 17.909 1.00 87.50 583 ARG A C 1
ATOM 4545 O O . ARG A 1 583 ? -63.282 -13.616 18.160 1.00 87.50 583 ARG A O 1
ATOM 4552 N N . PRO A 1 584 ? -64.822 -14.392 16.719 1.00 80.00 584 PRO A N 1
ATOM 4553 C CA . PRO A 1 584 ? -63.857 -14.801 15.690 1.00 80.00 584 PRO A CA 1
ATOM 4554 C C . PRO A 1 584 ? -62.954 -13.660 15.182 1.00 80.00 584 PRO A C 1
ATOM 4556 O O . PRO A 1 584 ? -61.850 -13.920 14.712 1.00 80.00 584 PRO A O 1
ATOM 4559 N N . ASP A 1 585 ? -63.379 -12.402 15.336 1.00 82.62 585 ASP A N 1
ATOM 4560 C CA . ASP A 1 585 ? -62.625 -11.216 14.903 1.00 82.62 585 ASP A CA 1
ATOM 4561 C C . ASP A 1 585 ? -61.946 -10.449 16.052 1.00 82.62 585 ASP A C 1
ATOM 4563 O O . ASP A 1 585 ? -61.460 -9.334 15.853 1.00 82.62 585 ASP A O 1
ATOM 4567 N N . ALA A 1 586 ? -61.890 -11.022 17.260 1.00 80.00 586 ALA A N 1
ATOM 4568 C CA . ALA A 1 586 ? -61.439 -10.318 18.463 1.00 80.00 586 ALA A CA 1
ATOM 4569 C C . ALA A 1 586 ? -59.987 -9.806 18.411 1.00 80.00 586 ALA A C 1
ATOM 4571 O O . ALA A 1 586 ? -59.657 -8.854 19.115 1.00 80.00 586 ALA A O 1
ATOM 4572 N N . PHE A 1 587 ? -59.135 -10.410 17.575 1.00 83.19 587 PHE A N 1
ATOM 4573 C CA . PHE A 1 587 ? -57.707 -10.082 17.471 1.00 83.19 587 PHE A CA 1
ATOM 4574 C C . PHE A 1 587 ? -57.327 -9.313 16.192 1.00 83.19 587 PHE A C 1
ATOM 4576 O O . PHE A 1 587 ? -56.153 -9.019 15.988 1.00 83.19 587 PHE A O 1
ATOM 4583 N N . ARG A 1 588 ? -58.286 -8.971 15.313 1.00 76.19 588 ARG A N 1
ATOM 4584 C CA . ARG A 1 588 ? -57.972 -8.396 13.987 1.00 76.19 588 ARG A CA 1
ATOM 4585 C C . ARG A 1 588 ? -57.619 -6.910 14.011 1.00 76.19 588 ARG A C 1
ATOM 4587 O O . ARG A 1 588 ? -56.701 -6.502 13.304 1.00 76.19 588 ARG A O 1
ATOM 4594 N N . HIS A 1 589 ? -58.330 -6.093 14.792 1.00 71.56 589 HIS A N 1
ATOM 4595 C CA . HIS A 1 589 ? -58.097 -4.647 14.832 1.00 71.56 589 HIS A CA 1
ATOM 4596 C C . HIS A 1 589 ? -58.243 -4.069 16.242 1.00 71.56 589 HIS A C 1
ATOM 4598 O O . HIS A 1 589 ? -59.236 -4.346 16.919 1.00 71.56 589 HIS A O 1
ATOM 4604 N N . PRO A 1 590 ? -57.301 -3.213 16.678 1.00 75.19 590 PRO A N 1
ATOM 4605 C CA . PRO A 1 590 ? -57.361 -2.614 17.993 1.00 75.19 590 PRO A CA 1
ATOM 4606 C C . PRO A 1 590 ? -58.441 -1.535 18.022 1.00 75.19 590 PRO A C 1
ATOM 4608 O O . PRO A 1 590 ? -58.568 -0.718 17.105 1.00 75.19 590 PRO A O 1
ATOM 4611 N N . GLN A 1 591 ? -59.184 -1.449 19.123 1.00 69.62 591 GLN A N 1
ATOM 4612 C CA . GLN A 1 591 ? -59.945 -0.232 19.387 1.00 69.62 591 GLN A CA 1
ATOM 4613 C C . GLN A 1 591 ? -58.935 0.888 19.696 1.00 69.62 591 GLN A C 1
ATOM 4615 O O . GLN A 1 591 ? -58.132 0.763 20.619 1.00 69.62 591 GLN A O 1
ATOM 4620 N N . LYS A 1 592 ? -58.978 2.007 18.955 1.00 62.62 592 LYS A N 1
ATOM 4621 C CA . LYS A 1 592 ? -57.976 3.105 19.008 1.00 62.62 592 LYS A CA 1
ATOM 4622 C C . LYS A 1 592 ? -57.626 3.641 20.412 1.00 62.62 592 LYS A C 1
ATOM 4624 O O . LYS A 1 592 ? -56.609 4.301 20.572 1.00 62.62 592 LYS A O 1
ATOM 4629 N N . LYS A 1 593 ? -58.461 3.409 21.433 1.00 69.00 593 LYS A N 1
ATOM 4630 C CA . LYS A 1 593 ? -58.231 3.868 22.818 1.00 69.00 593 LYS A CA 1
ATOM 4631 C C . LYS A 1 593 ? -57.370 2.924 23.673 1.00 69.00 593 LYS A C 1
ATOM 4633 O O . LYS A 1 593 ? -56.958 3.319 24.761 1.00 69.00 593 LYS A O 1
ATOM 4638 N N . ILE A 1 594 ? -57.116 1.697 23.222 1.00 81.38 594 ILE A N 1
ATOM 4639 C CA . ILE A 1 594 ? -56.520 0.613 24.026 1.00 81.38 594 ILE A CA 1
ATOM 4640 C C . ILE A 1 594 ? -55.337 -0.064 23.322 1.00 81.38 594 ILE A C 1
ATOM 4642 O O . ILE A 1 594 ? -55.059 -1.234 23.575 1.00 81.38 594 ILE A O 1
ATOM 4646 N N . SER A 1 595 ? -54.644 0.648 22.435 1.00 89.50 595 SER A N 1
ATOM 4647 C CA . SER A 1 595 ? -53.405 0.176 21.812 1.00 89.50 595 SER A CA 1
ATOM 4648 C C . SER A 1 595 ? -52.179 0.924 22.335 1.00 89.50 595 SER A C 1
ATOM 4650 O O . SER A 1 595 ? -52.281 2.035 22.868 1.00 89.50 595 SER A O 1
ATOM 4652 N N . VAL A 1 596 ? -51.023 0.283 22.201 1.00 90.62 596 VAL A N 1
ATOM 4653 C CA . VAL A 1 596 ? -49.687 0.841 22.420 1.00 90.62 596 VAL A CA 1
ATOM 4654 C C . VAL A 1 596 ? -48.816 0.437 21.247 1.00 90.62 596 VAL A C 1
ATOM 4656 O O . VAL A 1 596 ? -48.813 -0.733 20.876 1.00 90.62 596 VAL A O 1
ATOM 4659 N N . ASP A 1 597 ? -48.106 1.399 20.671 1.00 91.50 597 ASP A N 1
ATOM 4660 C CA . ASP A 1 597 ? -47.097 1.126 19.654 1.00 91.50 597 ASP A CA 1
ATOM 4661 C C . ASP A 1 597 ? -45.833 0.575 20.324 1.00 91.50 597 ASP A C 1
ATOM 4663 O O . ASP A 1 597 ? -45.412 1.066 21.375 1.00 91.50 597 ASP A O 1
ATOM 4667 N N . PHE A 1 598 ? -45.221 -0.450 19.741 1.00 92.44 598 PHE A N 1
ATOM 4668 C CA . PHE A 1 598 ? -43.969 -0.986 20.262 1.00 92.44 598 PHE A CA 1
ATOM 4669 C C . PHE A 1 598 ? -42.783 -0.045 20.046 1.00 92.44 598 PHE A C 1
ATOM 4671 O O . PHE A 1 598 ? -41.806 -0.168 20.780 1.00 92.44 598 PHE A O 1
ATOM 4678 N N . GLN A 1 599 ? -42.862 0.926 19.129 1.00 91.31 599 GLN A N 1
ATOM 4679 C CA . GLN A 1 599 ? -41.880 2.018 19.067 1.00 91.31 599 GLN A CA 1
ATOM 4680 C C . GLN A 1 599 ? -41.857 2.851 20.349 1.00 91.31 599 GLN A C 1
ATOM 4682 O O . GLN A 1 599 ? -40.810 3.367 20.731 1.00 91.31 599 GLN A O 1
ATOM 4687 N N . ASP A 1 600 ? -42.995 2.956 21.033 1.00 91.44 600 ASP A N 1
ATOM 4688 C CA . ASP A 1 600 ? -43.094 3.680 22.292 1.00 91.44 600 ASP A CA 1
ATOM 4689 C C . ASP A 1 600 ? -42.713 2.810 23.499 1.00 91.44 600 ASP A C 1
ATOM 4691 O O . ASP A 1 600 ? -42.716 3.314 24.621 1.00 91.44 600 ASP A O 1
ATOM 4695 N N . LEU A 1 601 ? -42.382 1.523 23.321 1.00 94.19 601 LEU A N 1
ATOM 4696 C CA . LEU A 1 601 ? -41.962 0.644 24.413 1.00 94.19 601 LEU A CA 1
ATOM 4697 C C . LEU A 1 601 ? -40.510 0.946 24.816 1.00 94.19 601 LEU A C 1
ATOM 4699 O O . LEU A 1 601 ? -39.552 0.544 24.156 1.00 94.19 601 LEU A O 1
ATOM 4703 N N . VAL A 1 602 ? -40.357 1.628 25.946 1.00 93.50 602 VAL A N 1
ATOM 4704 C CA . VAL A 1 602 ? -39.064 2.069 26.478 1.00 93.50 602 VAL A CA 1
ATOM 4705 C C . VAL A 1 602 ? -38.391 0.979 27.279 1.00 93.50 602 VAL A C 1
ATOM 4707 O O . VAL A 1 602 ? -37.179 0.859 27.192 1.00 93.50 602 VAL A O 1
ATOM 4710 N N . ASP A 1 603 ? -39.132 0.208 28.075 1.00 95.00 603 ASP A N 1
ATOM 4711 C CA . ASP A 1 603 ? -38.521 -0.831 28.902 1.00 95.00 603 ASP A CA 1
ATOM 4712 C C . ASP A 1 603 ? -39.492 -1.930 29.344 1.00 95.00 603 ASP A C 1
ATOM 4714 O O . ASP A 1 603 ? -40.714 -1.761 29.295 1.00 95.00 603 ASP A O 1
ATOM 4718 N N . ILE A 1 604 ? -38.930 -3.059 29.784 1.00 97.12 604 ILE A N 1
ATOM 4719 C CA . ILE A 1 604 ? -39.655 -4.191 30.369 1.00 97.12 604 ILE A CA 1
ATOM 4720 C C . ILE A 1 604 ? -39.072 -4.490 31.753 1.00 97.12 604 ILE A C 1
ATOM 4722 O O . ILE A 1 604 ? -37.989 -5.070 31.868 1.00 97.12 604 ILE A O 1
ATOM 4726 N N . LEU A 1 605 ? -39.821 -4.133 32.796 1.00 96.88 605 LEU A N 1
ATOM 4727 C CA . LEU A 1 605 ? -39.416 -4.287 34.191 1.00 96.88 605 LEU A CA 1
ATOM 4728 C C . LEU A 1 605 ? -39.933 -5.625 34.748 1.00 96.88 605 LEU A C 1
ATOM 4730 O O . LEU A 1 605 ? -41.149 -5.789 34.869 1.00 96.88 605 LEU A O 1
ATOM 4734 N N . PRO A 1 606 ? -39.062 -6.594 35.082 1.00 96.94 606 PRO A N 1
ATOM 4735 C CA . PRO A 1 606 ? -39.482 -7.849 35.697 1.00 96.94 606 PRO A CA 1
ATOM 4736 C C . PRO A 1 606 ? -39.826 -7.649 37.179 1.00 96.94 606 PRO A C 1
ATOM 4738 O O . PRO A 1 606 ? -39.140 -6.926 37.901 1.00 96.94 606 PRO A O 1
ATOM 4741 N N . GLY A 1 607 ? -40.851 -8.339 37.665 1.00 94.94 607 GLY A N 1
ATOM 4742 C CA . GLY A 1 607 ? -41.287 -8.247 39.052 1.00 94.94 607 GLY A CA 1
ATOM 4743 C C . GLY A 1 607 ? -42.237 -7.085 39.330 1.00 94.94 607 GLY A C 1
ATOM 4744 O O . GLY A 1 607 ? -42.916 -6.563 38.448 1.00 94.94 607 GLY A O 1
ATOM 4745 N N . LYS A 1 608 ? -42.299 -6.687 40.603 1.00 93.81 608 LYS A N 1
ATOM 4746 C CA . LYS A 1 608 ? -43.211 -5.660 41.130 1.00 93.81 608 LYS A CA 1
ATOM 4747 C C . LYS A 1 608 ? -42.516 -4.311 41.308 1.00 93.81 608 LYS A C 1
ATOM 4749 O O . LYS A 1 608 ? -42.409 -3.804 42.419 1.00 93.81 608 LYS A O 1
ATOM 4754 N N . GLN A 1 609 ? -41.995 -3.753 40.222 1.00 92.94 609 GLN A N 1
ATOM 4755 C CA . GLN A 1 609 ? -41.147 -2.554 40.293 1.00 92.94 609 GLN A CA 1
ATOM 4756 C C . GLN A 1 609 ? -41.918 -1.228 40.211 1.00 92.94 609 GLN A C 1
ATOM 4758 O O . GLN A 1 609 ? -41.323 -0.164 40.352 1.00 92.94 609 GLN A O 1
ATOM 4763 N N . THR A 1 610 ? -43.229 -1.261 39.968 1.00 92.62 610 THR A N 1
ATOM 4764 C CA . THR A 1 610 ? -44.048 -0.058 39.766 1.00 92.62 610 THR A CA 1
ATOM 4765 C C . THR A 1 610 ? -44.956 0.232 40.959 1.00 92.62 610 THR A C 1
ATOM 4767 O O . THR A 1 610 ? -45.366 -0.664 41.699 1.00 92.62 610 THR A O 1
ATOM 4770 N N . GLU A 1 611 ? -45.354 1.499 41.114 1.00 90.12 611 GLU A N 1
ATOM 4771 C CA . GLU A 1 611 ? -46.270 1.945 42.177 1.00 90.12 611 GLU A CA 1
ATOM 4772 C C . GLU A 1 611 ? -47.639 1.249 42.152 1.00 90.12 611 GLU A C 1
ATOM 4774 O O . GLU A 1 611 ? -48.348 1.226 43.157 1.00 90.12 611 GLU A O 1
ATOM 4779 N N . VAL A 1 612 ? -48.050 0.702 41.003 1.00 89.44 612 VAL A N 1
ATOM 4780 C CA . VAL A 1 612 ? -49.311 -0.039 40.884 1.00 89.44 612 VAL A CA 1
ATOM 4781 C C . VAL A 1 612 ? -49.240 -1.331 41.692 1.00 89.44 612 VAL A C 1
ATOM 4783 O O . VAL A 1 612 ? -50.195 -1.635 42.404 1.00 89.44 612 VAL A O 1
ATOM 4786 N N . PHE A 1 613 ? -48.100 -2.027 41.651 1.00 89.44 613 PHE A N 1
ATOM 4787 C CA . PHE A 1 613 ? -47.873 -3.253 42.414 1.00 89.44 613 PHE A CA 1
ATOM 4788 C C . PHE A 1 613 ? -47.569 -3.015 43.903 1.00 89.44 613 PHE A C 1
ATOM 4790 O O . PHE A 1 613 ? -47.724 -3.936 44.706 1.00 89.44 613 PHE A O 1
ATOM 4797 N N . ALA A 1 614 ? -47.199 -1.791 44.290 1.00 84.12 614 ALA A N 1
ATOM 4798 C CA . ALA A 1 614 ? -46.977 -1.400 45.687 1.00 84.12 614 ALA A CA 1
ATOM 4799 C C . ALA A 1 614 ? -48.281 -1.204 46.492 1.00 84.12 614 ALA A C 1
ATOM 4801 O O . ALA A 1 614 ? -48.246 -0.920 47.687 1.00 84.12 614 ALA A O 1
ATOM 4802 N N . ARG A 1 615 ? -49.454 -1.316 45.854 1.00 83.31 615 ARG A N 1
ATOM 4803 C CA . ARG A 1 615 ? -50.757 -1.110 46.506 1.00 83.31 615 ARG A CA 1
ATOM 4804 C C . ARG A 1 615 ? -51.223 -2.379 47.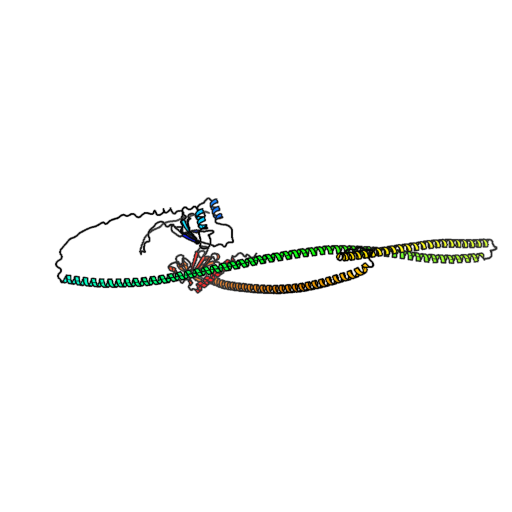232 1.00 83.31 615 ARG A C 1
ATOM 4806 O O . ARG A 1 615 ? -50.901 -3.494 46.835 1.00 83.31 615 ARG A O 1
ATOM 4813 N N . ALA A 1 616 ? -52.045 -2.213 48.274 1.00 63.56 616 ALA A N 1
ATOM 4814 C CA . ALA A 1 616 ? -52.522 -3.304 49.142 1.00 63.56 616 ALA A CA 1
ATOM 4815 C C . ALA A 1 616 ? -53.100 -4.512 48.372 1.00 63.56 616 ALA A C 1
ATOM 4817 O O . ALA A 1 616 ? -52.822 -5.661 48.708 1.00 63.56 616 ALA A O 1
ATOM 4818 N N . ASN A 1 617 ? -53.843 -4.252 47.293 1.00 68.38 617 ASN A N 1
ATOM 4819 C CA . ASN A 1 617 ? -54.543 -5.281 46.516 1.00 68.38 617 ASN A CA 1
ATOM 4820 C C . ASN A 1 617 ? -53.617 -6.177 45.676 1.00 68.38 617 ASN A C 1
ATOM 4822 O O . ASN A 1 617 ? -54.049 -7.225 45.210 1.00 68.38 617 ASN A O 1
ATOM 4826 N N . SER A 1 618 ? -52.357 -5.785 45.490 1.00 67.44 618 SER A N 1
ATOM 4827 C CA . SER A 1 618 ? -51.363 -6.510 44.694 1.00 67.44 618 SER A CA 1
ATOM 4828 C C . SER A 1 618 ? -50.315 -7.236 45.542 1.00 67.44 618 SER A C 1
ATOM 4830 O O . SER A 1 618 ? -49.437 -7.888 44.982 1.00 67.44 618 SER A O 1
ATOM 4832 N N . HIS A 1 619 ? -50.376 -7.171 46.880 1.00 69.56 619 HIS A N 1
ATOM 4833 C CA . HIS A 1 619 ? -49.386 -7.821 47.752 1.00 69.56 619 HIS A CA 1
ATOM 4834 C C . HIS A 1 619 ? -49.410 -9.354 47.675 1.00 69.56 619 HIS A C 1
ATOM 4836 O O . HIS A 1 619 ? -48.352 -9.967 47.775 1.00 69.56 619 HIS A O 1
ATOM 4842 N N . ALA A 1 620 ? -50.577 -9.959 47.437 1.00 77.56 620 ALA A N 1
ATOM 4843 C CA . ALA A 1 620 ? -50.748 -11.414 47.432 1.00 77.56 620 ALA A CA 1
ATOM 4844 C C . ALA A 1 620 ? -50.097 -12.125 46.227 1.00 77.56 620 ALA A C 1
ATOM 4846 O O . ALA A 1 620 ? -49.806 -13.316 46.303 1.00 77.56 620 ALA A O 1
ATOM 4847 N N . THR A 1 621 ? -49.849 -11.416 45.123 1.00 79.69 621 THR A N 1
ATOM 4848 C CA . THR A 1 621 ? -49.300 -12.019 43.901 1.00 79.69 621 THR A CA 1
ATOM 4849 C C . THR A 1 621 ? -47.800 -12.333 44.037 1.00 79.69 621 THR A C 1
ATOM 4851 O O . THR A 1 621 ? -47.050 -11.489 44.520 1.00 79.69 621 THR A O 1
ATOM 4854 N N . PRO A 1 622 ? -47.287 -13.483 43.585 1.00 90.44 622 PRO A N 1
ATOM 4855 C CA . PRO A 1 622 ? -45.844 -13.731 43.503 1.00 90.44 622 PRO A CA 1
ATOM 4856 C C . PRO A 1 622 ? -45.125 -12.777 42.529 1.00 90.44 622 PRO A C 1
ATOM 4858 O O . PRO A 1 622 ? -45.643 -12.465 41.459 1.00 90.44 622 PRO A O 1
ATOM 4861 N N . ALA A 1 623 ? -43.930 -12.288 42.884 1.00 91.50 623 ALA A N 1
ATOM 4862 C CA . ALA A 1 623 ? -43.200 -11.321 42.051 1.00 91.50 623 ALA A CA 1
ATOM 4863 C C . ALA A 1 623 ? -42.716 -11.913 40.713 1.00 91.50 623 ALA A C 1
ATOM 4865 O O . ALA A 1 623 ? -42.695 -11.215 39.708 1.00 91.50 623 ALA A O 1
ATOM 4866 N N . ASP A 1 624 ? -42.386 -13.200 40.673 1.00 95.12 624 ASP A N 1
ATOM 4867 C CA . ASP A 1 624 ? -41.960 -13.939 39.476 1.00 95.12 624 ASP A CA 1
ATOM 4868 C C . ASP A 1 624 ? -43.054 -14.075 38.398 1.00 95.12 624 ASP A C 1
ATOM 4870 O O . ASP A 1 624 ? -42.755 -14.394 37.247 1.00 95.12 624 ASP A O 1
ATOM 4874 N N . ARG A 1 625 ? -44.316 -13.778 38.733 1.00 96.19 625 ARG A N 1
ATOM 4875 C CA . ARG A 1 625 ? -45.456 -13.756 37.799 1.00 96.19 625 ARG A CA 1
ATOM 4876 C C . ARG A 1 625 ? -45.820 -12.365 37.291 1.00 96.19 625 ARG A C 1
ATOM 4878 O O . ARG A 1 625 ? -46.746 -12.247 36.484 1.00 96.19 625 ARG A O 1
ATOM 4885 N N . CYS A 1 626 ? -45.121 -11.334 37.756 1.00 96.06 626 CYS A N 1
ATOM 4886 C CA . CYS A 1 626 ? -45.399 -9.940 37.440 1.00 96.06 626 CYS A CA 1
ATOM 4887 C C . CYS A 1 626 ? -44.324 -9.345 36.531 1.00 96.06 626 CYS A C 1
ATOM 4889 O O . CYS A 1 626 ? -43.135 -9.625 36.682 1.00 96.06 626 CYS A O 1
ATOM 4891 N N . PHE A 1 627 ? -44.740 -8.471 35.621 1.00 97.75 627 PHE A N 1
ATOM 4892 C CA . PHE 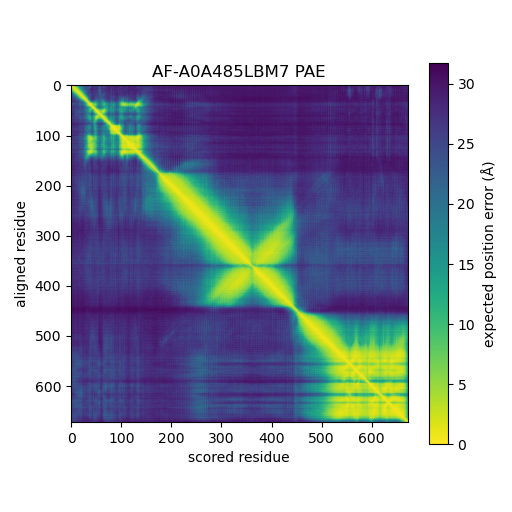A 1 627 ? -43.849 -7.567 34.902 1.00 97.75 627 PHE A CA 1
ATOM 4893 C C . PHE A 1 627 ? -44.606 -6.316 34.454 1.00 97.75 627 PHE A C 1
ATOM 4895 O O . PHE A 1 627 ? -45.838 -6.308 34.373 1.00 97.75 627 PHE A O 1
ATOM 4902 N N . SER A 1 628 ? -43.866 -5.262 34.128 1.00 97.19 628 SER A N 1
ATOM 4903 C CA . SER A 1 628 ? -44.427 -3.999 33.656 1.00 97.19 628 SER A CA 1
ATOM 4904 C C . SER A 1 628 ? -43.804 -3.578 32.334 1.00 97.19 628 SER A C 1
ATOM 4906 O O . SER A 1 628 ? -42.587 -3.619 32.164 1.00 97.19 628 SER A O 1
ATOM 4908 N N . LEU A 1 629 ? -44.643 -3.127 31.404 1.00 96.81 629 LEU A N 1
ATOM 4909 C CA . LEU A 1 629 ? -44.209 -2.510 30.152 1.00 96.81 629 LEU A CA 1
ATOM 4910 C C . LEU A 1 629 ? -44.226 -0.992 30.306 1.00 96.81 629 LEU A C 1
ATOM 4912 O O . LEU A 1 629 ? -45.277 -0.409 30.584 1.00 96.81 629 LEU A O 1
ATOM 4916 N N . VAL A 1 630 ? -43.078 -0.348 30.122 1.00 95.69 630 VAL A N 1
ATOM 4917 C CA . VAL A 1 630 ? -42.920 1.104 30.252 1.00 95.69 630 VAL A CA 1
ATOM 4918 C C . VAL A 1 630 ? -43.045 1.738 28.874 1.00 95.69 630 VAL A C 1
ATOM 4920 O O . VAL A 1 630 ? -42.238 1.462 27.992 1.00 95.69 630 VAL A O 1
ATOM 4923 N N . CYS A 1 631 ? -44.055 2.583 28.679 1.00 93.94 631 CYS A N 1
ATOM 4924 C CA . CYS A 1 631 ? -44.347 3.215 27.394 1.00 93.94 631 CYS A CA 1
ATOM 4925 C C . CYS A 1 631 ? -44.047 4.719 27.455 1.00 93.94 631 CYS A C 1
ATOM 4927 O O . CYS A 1 631 ? -44.429 5.368 28.428 1.00 93.94 631 CYS A O 1
ATOM 4929 N N . ALA A 1 632 ? -43.428 5.285 26.416 1.00 91.56 632 ALA A N 1
ATOM 4930 C CA . ALA A 1 632 ? -43.137 6.715 26.296 1.00 91.56 632 ALA A CA 1
ATOM 4931 C C . ALA A 1 632 ? -44.372 7.537 25.908 1.00 91.56 632 ALA A C 1
ATOM 4933 O O . ALA A 1 632 ? -44.561 8.645 26.418 1.00 91.56 632 ALA A O 1
ATOM 4934 N N . LYS A 1 633 ? -45.216 7.021 25.003 1.00 87.75 633 LYS A N 1
ATOM 4935 C CA . LYS A 1 633 ? -46.396 7.732 24.492 1.00 87.75 633 LYS A CA 1
ATOM 4936 C C . LYS A 1 633 ? -47.648 6.839 24.499 1.00 87.75 633 LYS A C 1
ATOM 4938 O O . LYS A 1 633 ? -47.705 5.830 23.806 1.00 87.75 633 LYS A O 1
ATOM 4943 N N . PRO A 1 634 ? -48.690 7.214 25.265 1.00 84.56 634 PRO A N 1
ATOM 4944 C CA . PRO A 1 634 ? -48.609 8.132 26.405 1.00 84.56 634 PRO A CA 1
ATOM 4945 C C . PRO A 1 634 ? -47.631 7.589 27.461 1.00 84.56 634 PRO A C 1
ATOM 4947 O O . PRO A 1 634 ? -47.495 6.374 27.586 1.00 84.56 634 PRO A O 1
ATOM 4950 N N . CYS A 1 635 ? -46.994 8.473 28.235 1.00 88.75 635 CYS A N 1
ATOM 4951 C CA . CYS A 1 635 ? -46.088 8.066 29.311 1.00 88.75 635 CYS A CA 1
ATOM 4952 C C . CYS A 1 635 ? -46.876 7.301 30.385 1.00 88.75 635 CYS A C 1
ATOM 4954 O O . CYS A 1 635 ? -47.632 7.901 31.156 1.00 88.75 635 CYS A O 1
ATOM 4956 N N . ARG A 1 636 ? -46.793 5.968 30.365 1.00 91.38 636 ARG A N 1
ATOM 4957 C CA . ARG A 1 636 ? -47.542 5.081 31.266 1.00 91.38 636 ARG A CA 1
ATOM 4958 C C . ARG A 1 636 ? -46.886 3.714 31.390 1.00 91.38 636 ARG A C 1
ATOM 4960 O O . ARG A 1 636 ? -46.201 3.261 30.476 1.00 91.38 636 ARG A O 1
ATOM 4967 N N . THR A 1 637 ? -47.205 3.020 32.475 1.00 94.19 637 THR A N 1
ATOM 4968 C CA . THR A 1 637 ? -46.899 1.599 32.651 1.00 94.19 637 THR A CA 1
ATOM 4969 C C . THR A 1 637 ? -48.110 0.734 32.309 1.00 94.19 637 THR A C 1
ATOM 4971 O O . THR A 1 637 ? -49.268 1.132 32.484 1.00 94.19 637 THR A O 1
ATOM 4974 N N . ILE A 1 638 ? -47.848 -0.461 31.786 1.00 95.19 638 ILE A N 1
ATOM 4975 C CA . ILE A 1 638 ? -48.827 -1.540 31.674 1.00 95.19 638 ILE A CA 1
ATOM 4976 C C . ILE A 1 638 ? -48.366 -2.652 32.601 1.00 95.19 638 ILE A C 1
ATOM 4978 O O . ILE A 1 638 ? -47.431 -3.380 32.282 1.00 95.19 638 ILE A O 1
ATOM 4982 N N . ASP A 1 639 ? -49.024 -2.750 33.746 1.00 95.62 639 ASP A N 1
ATOM 4983 C CA . ASP A 1 639 ? -48.678 -3.689 34.806 1.00 95.62 639 ASP A CA 1
ATOM 4984 C C . ASP A 1 639 ? -49.453 -4.997 34.616 1.00 95.62 639 ASP A C 1
ATOM 4986 O O . ASP A 1 639 ? -50.690 -5.003 34.533 1.00 95.62 639 ASP A O 1
ATOM 4990 N N . ILE A 1 640 ? -48.715 -6.095 34.465 1.00 96.81 640 ILE A N 1
ATOM 4991 C CA . ILE A 1 640 ? -49.224 -7.388 34.013 1.00 96.81 640 ILE A CA 1
ATOM 4992 C C . ILE A 1 640 ? -48.849 -8.463 35.027 1.00 96.81 640 ILE A C 1
ATOM 4994 O O . ILE A 1 640 ? -47.701 -8.587 35.442 1.00 96.81 640 ILE A O 1
ATOM 4998 N N . GLU A 1 641 ? -49.835 -9.273 35.385 1.00 95.94 641 GLU A N 1
ATOM 4999 C CA . GLU A 1 641 ? -49.674 -10.514 36.127 1.00 95.94 641 GLU A CA 1
ATOM 5000 C C . GLU A 1 641 ? -50.077 -11.692 35.235 1.00 95.94 641 GLU A C 1
ATOM 5002 O O . GLU A 1 641 ? -51.025 -11.616 34.451 1.00 95.94 641 GLU A O 1
ATOM 5007 N N . THR A 1 642 ? -49.339 -12.788 35.334 1.00 96.69 642 THR A N 1
ATOM 5008 C CA . THR A 1 642 ? -49.546 -14.004 34.540 1.00 96.69 642 THR A CA 1
ATOM 5009 C C . THR A 1 642 ? -49.932 -15.175 35.432 1.00 96.69 642 THR A C 1
ATOM 5011 O O . THR A 1 642 ? -49.668 -15.173 36.633 1.00 96.69 642 THR A O 1
ATOM 5014 N N . ASP A 1 643 ? -50.542 -16.200 34.840 1.00 94.56 643 ASP A N 1
ATOM 5015 C CA . ASP A 1 643 ? -50.996 -17.373 35.594 1.00 94.56 643 ASP A CA 1
ATOM 5016 C C . ASP A 1 643 ? -49.809 -18.182 36.149 1.00 94.56 643 ASP A C 1
ATOM 5018 O O . ASP A 1 643 ? -49.899 -18.794 37.215 1.00 94.56 643 ASP A O 1
ATOM 5022 N N . THR A 1 644 ? -48.680 -18.162 35.432 1.00 96.31 644 THR A N 1
ATOM 5023 C CA . THR A 1 644 ? -47.492 -18.988 35.691 1.00 96.31 644 THR A CA 1
ATOM 5024 C C . THR A 1 644 ? -46.202 -18.194 35.477 1.00 96.31 644 THR A C 1
ATOM 5026 O O . THR A 1 644 ? -46.144 -17.311 34.617 1.00 96.31 644 THR A O 1
ATOM 5029 N N . ALA A 1 645 ? -45.144 -18.522 36.223 1.00 95.75 645 ALA A N 1
ATOM 5030 C CA . ALA A 1 645 ? -43.844 -17.855 36.097 1.00 95.75 645 ALA A CA 1
ATOM 5031 C C . ALA A 1 645 ? -43.212 -18.097 34.711 1.00 95.75 645 ALA A C 1
ATOM 5033 O O . ALA A 1 645 ? -42.596 -17.206 34.128 1.00 95.75 645 ALA A O 1
ATOM 5034 N N . GLU A 1 646 ? -43.451 -19.264 34.113 1.00 95.94 646 GLU A N 1
ATOM 5035 C CA . GLU A 1 646 ? -42.977 -19.620 32.775 1.00 95.94 646 GLU A CA 1
ATOM 5036 C C . GLU A 1 646 ? -43.663 -18.785 31.689 1.00 95.94 646 GLU A C 1
ATOM 5038 O O . GLU A 1 646 ? -43.078 -18.487 30.646 1.00 95.94 646 GLU A O 1
ATOM 5043 N N . GLN A 1 647 ? -44.932 -18.415 31.882 1.00 95.62 647 GLN A N 1
ATOM 5044 C CA . GLN A 1 647 ? -45.610 -17.487 30.979 1.00 95.62 647 GLN A CA 1
ATOM 5045 C C . GLN A 1 647 ? -45.068 -16.063 31.142 1.00 95.62 647 GLN A C 1
ATOM 5047 O O . GLN A 1 647 ? -44.867 -15.389 30.131 1.00 95.62 647 GLN A O 1
ATOM 5052 N N . CYS A 1 648 ? -44.792 -15.629 32.377 1.00 96.88 648 CYS A N 1
ATOM 5053 C CA . CYS A 1 648 ? -44.136 -14.352 32.668 1.00 96.88 648 CYS A CA 1
ATOM 5054 C C . CYS A 1 648 ? -42.802 -14.232 31.923 1.00 96.88 648 CYS A C 1
ATOM 5056 O O . CYS A 1 648 ? -42.609 -13.310 31.130 1.00 96.88 648 CYS A O 1
ATOM 5058 N N . GLN A 1 649 ? -41.916 -15.216 32.097 1.00 96.31 649 GLN A N 1
ATOM 5059 C CA . GLN A 1 649 ? -40.603 -15.246 31.452 1.00 96.31 649 GLN A CA 1
ATOM 5060 C C . GLN A 1 649 ? -40.709 -15.240 29.925 1.00 96.31 649 GLN A C 1
ATOM 5062 O O . GLN A 1 649 ? -40.027 -14.447 29.277 1.00 96.31 649 GLN A O 1
ATOM 5067 N N . ARG A 1 650 ? -41.608 -16.049 29.347 1.00 95.69 650 ARG A N 1
ATOM 5068 C CA . ARG A 1 650 ? -41.840 -16.073 27.892 1.00 95.69 650 ARG A CA 1
ATOM 5069 C C . ARG A 1 650 ? -42.319 -14.730 27.348 1.00 95.69 650 ARG A C 1
ATOM 5071 O O . ARG A 1 650 ? -41.854 -14.303 26.296 1.00 95.69 650 ARG A O 1
ATOM 5078 N N . LEU A 1 651 ? -43.223 -14.050 28.055 1.00 96.81 651 LEU A N 1
ATOM 5079 C CA . LEU A 1 651 ? -43.693 -12.719 27.663 1.00 96.81 651 LEU A CA 1
ATOM 5080 C C . LEU A 1 651 ? -42.572 -11.682 27.762 1.00 96.81 651 LEU A C 1
ATOM 5082 O O . LEU A 1 651 ? -42.368 -10.928 26.814 1.00 96.81 651 LEU A O 1
ATOM 5086 N N . ILE A 1 652 ? -41.810 -11.671 28.858 1.00 97.00 652 ILE A N 1
ATOM 5087 C CA . ILE A 1 652 ? -40.659 -10.773 29.027 1.00 97.00 652 ILE A CA 1
ATOM 5088 C C . ILE A 1 652 ? -39.639 -10.987 27.902 1.00 97.00 652 ILE A C 1
ATOM 5090 O O . ILE A 1 652 ? -39.197 -10.014 27.292 1.00 97.00 652 ILE A O 1
ATOM 5094 N N . GLN A 1 653 ? -39.282 -12.240 27.604 1.00 96.38 653 GLN A N 1
ATOM 5095 C CA . GLN A 1 653 ? -38.354 -12.582 26.526 1.00 96.38 653 GLN A CA 1
ATOM 5096 C C . GLN A 1 653 ? -38.884 -12.108 25.169 1.00 96.38 653 GLN A C 1
ATOM 5098 O O . GLN A 1 653 ? -38.180 -11.395 24.457 1.00 96.38 653 GLN A O 1
ATOM 5103 N N . GLY A 1 654 ? -40.141 -12.421 24.845 1.00 96.62 654 GLY A N 1
ATOM 5104 C CA . GLY A 1 654 ? -40.775 -12.000 23.597 1.00 96.62 654 GLY A CA 1
ATOM 5105 C C . GLY A 1 654 ? -40.805 -10.480 23.425 1.00 96.62 654 GLY A C 1
ATOM 5106 O O . GLY A 1 654 ? -40.414 -9.974 22.375 1.00 96.62 654 GLY A O 1
ATOM 5107 N N . PHE A 1 655 ? -41.183 -9.727 24.465 1.00 96.69 655 PHE A N 1
ATOM 5108 C CA . PHE A 1 655 ? -41.187 -8.261 24.412 1.00 96.69 655 PHE A CA 1
ATOM 5109 C C . PHE A 1 655 ? -39.781 -7.658 24.319 1.00 96.69 655 PHE A C 1
ATOM 5111 O O . PHE A 1 655 ? -39.604 -6.651 23.633 1.00 96.69 655 PHE A O 1
ATOM 5118 N N . ARG A 1 656 ? -38.770 -8.263 24.955 1.00 95.81 656 ARG A N 1
ATOM 5119 C CA . ARG A 1 656 ? -37.367 -7.836 24.813 1.00 95.81 656 ARG A CA 1
ATOM 5120 C C . ARG A 1 656 ? -36.858 -8.044 23.390 1.00 95.81 656 ARG A C 1
ATOM 5122 O O . ARG A 1 656 ? -36.298 -7.110 22.822 1.00 95.81 656 ARG A O 1
ATOM 5129 N N . LEU A 1 657 ? -37.105 -9.215 22.804 1.00 94.75 657 LEU A N 1
ATOM 5130 C CA . LEU A 1 657 ? -36.740 -9.516 21.417 1.00 94.75 657 LEU A CA 1
ATOM 5131 C C . LEU A 1 657 ? -37.453 -8.583 20.432 1.00 94.75 657 LEU A C 1
ATOM 5133 O O . LEU A 1 657 ? -36.828 -8.057 19.512 1.00 94.75 657 LEU A O 1
ATOM 5137 N N . LEU A 1 658 ? -38.737 -8.307 20.667 1.00 93.56 658 LEU A N 1
ATOM 5138 C CA . LEU A 1 658 ? -39.532 -7.399 19.844 1.00 93.56 658 LEU A CA 1
ATOM 5139 C C . LEU A 1 658 ? -39.036 -5.950 19.928 1.00 93.56 658 LEU A C 1
ATOM 5141 O O . LEU A 1 658 ? -38.931 -5.264 18.916 1.00 93.56 658 LEU A O 1
ATOM 5145 N N . ARG A 1 659 ? -38.676 -5.480 21.125 1.00 92.62 659 ARG A N 1
ATOM 5146 C CA . ARG A 1 659 ? -38.064 -4.159 21.311 1.00 92.62 659 ARG A CA 1
ATOM 5147 C C . ARG A 1 659 ? -36.697 -4.079 20.620 1.00 92.62 659 ARG A C 1
ATOM 5149 O O . ARG A 1 659 ? -36.412 -3.094 19.942 1.00 92.62 659 ARG A O 1
ATOM 5156 N N . ALA A 1 660 ? -35.864 -5.111 20.761 1.00 91.06 660 ALA A N 1
ATOM 5157 C CA . ALA A 1 660 ? -34.533 -5.164 20.157 1.00 91.06 660 ALA A CA 1
ATOM 5158 C C . ALA A 1 660 ? -34.578 -5.199 18.619 1.00 91.06 660 ALA A C 1
ATOM 5160 O O . ALA A 1 660 ? -33.759 -4.549 17.969 1.00 91.06 660 ALA A O 1
ATOM 5161 N N . SER A 1 661 ? -35.531 -5.919 18.018 1.00 90.12 661 SER A N 1
ATOM 5162 C CA . SER A 1 661 ? -35.702 -5.943 16.559 1.00 90.12 661 SER A CA 1
ATOM 5163 C C . SER A 1 661 ? -36.166 -4.590 16.012 1.00 90.12 661 SER A C 1
ATOM 5165 O O . SER A 1 661 ? -35.682 -4.148 14.971 1.00 90.12 661 SER A O 1
ATOM 5167 N N . ARG A 1 662 ? -37.033 -3.878 16.743 1.00 86.31 662 ARG A N 1
ATOM 5168 C CA . ARG A 1 662 ? -37.495 -2.536 16.359 1.00 86.31 662 ARG A CA 1
ATOM 5169 C C . ARG A 1 662 ? -36.401 -1.486 16.457 1.00 86.31 662 ARG A C 1
ATOM 5171 O O . ARG A 1 662 ? -36.273 -0.697 15.529 1.00 86.31 662 ARG A O 1
ATOM 5178 N N . MET A 1 663 ? -35.582 -1.522 17.509 1.00 83.56 663 MET A N 1
ATOM 5179 C CA . MET A 1 663 ? -34.427 -0.625 17.608 1.00 83.56 663 MET A CA 1
ATOM 5180 C C . MET A 1 663 ? -33.418 -0.855 16.476 1.00 83.56 663 MET A C 1
ATOM 5182 O O . MET A 1 663 ? -32.920 0.121 15.918 1.00 83.56 663 MET A O 1
ATOM 5186 N N . ARG A 1 664 ? -33.180 -2.116 16.079 1.00 82.00 664 ARG A N 1
ATOM 5187 C CA . ARG A 1 664 ? -32.339 -2.451 14.915 1.00 82.00 664 ARG A CA 1
ATOM 5188 C C . ARG A 1 664 ? -32.910 -1.909 13.602 1.00 82.00 664 ARG A C 1
ATOM 5190 O O . ARG A 1 664 ? -32.166 -1.328 12.826 1.00 82.00 664 ARG A O 1
ATOM 5197 N N . ALA A 1 665 ? -34.220 -2.026 13.379 1.00 78.12 665 ALA A N 1
ATOM 5198 C CA . ALA A 1 665 ? -34.869 -1.521 12.164 1.00 78.12 665 ALA A CA 1
ATOM 5199 C C . ALA A 1 665 ? -34.885 0.018 12.051 1.00 78.12 665 ALA A C 1
ATOM 5201 O O . ALA A 1 665 ? -35.040 0.549 10.955 1.00 78.12 665 ALA A O 1
ATOM 5202 N N . THR A 1 666 ? -34.761 0.739 13.171 1.00 71.81 666 THR A N 1
ATOM 5203 C CA . THR A 1 666 ? -34.730 2.213 13.204 1.00 71.81 666 THR A CA 1
ATOM 5204 C C . THR A 1 666 ? -33.324 2.809 13.240 1.00 71.81 666 THR A C 1
ATOM 5206 O O . THR A 1 666 ? -33.194 4.029 13.139 1.00 71.81 666 THR A O 1
ATOM 5209 N N . ALA A 1 667 ? -32.278 1.993 13.409 1.00 63.75 667 ALA A N 1
ATOM 5210 C CA . ALA A 1 667 ? -30.906 2.478 13.341 1.00 63.75 667 ALA A CA 1
ATOM 5211 C C . ALA A 1 667 ? -30.610 2.919 11.894 1.00 63.75 667 ALA A C 1
ATOM 5213 O O . ALA A 1 667 ? -30.845 2.136 10.971 1.00 63.75 667 ALA A O 1
ATOM 5214 N N . PRO A 1 668 ? -30.149 4.162 11.657 1.00 52.97 668 PRO A N 1
ATOM 5215 C CA . PRO A 1 668 ? -29.755 4.579 10.319 1.00 52.97 668 PRO A CA 1
ATOM 5216 C C . PRO A 1 668 ? -28.642 3.647 9.834 1.00 52.97 668 PRO A C 1
ATOM 5218 O O . PRO A 1 668 ? -27.667 3.436 10.554 1.00 52.97 668 PRO A O 1
ATOM 5221 N N . HIS A 1 669 ? -28.808 3.081 8.637 1.00 44.38 669 HIS A N 1
ATOM 5222 C CA . HIS A 1 669 ? -27.753 2.347 7.939 1.00 44.38 669 HIS A CA 1
ATOM 5223 C C . HIS A 1 669 ? -26.571 3.311 7.760 1.00 44.38 669 HIS A C 1
ATOM 5225 O O . HIS A 1 669 ? -26.581 4.167 6.879 1.00 44.38 669 HIS A O 1
ATOM 5231 N N . LEU A 1 670 ? -25.594 3.234 8.661 1.00 43.41 670 LEU A N 1
ATOM 5232 C CA . LEU A 1 670 ? -24.321 3.942 8.577 1.00 43.41 670 LEU A CA 1
ATOM 5233 C C . LEU A 1 670 ? -23.325 3.040 7.841 1.00 43.41 670 LEU A C 1
ATOM 5235 O O . LEU A 1 670 ? -22.272 2.720 8.374 1.00 43.41 670 LEU A O 1
ATOM 5239 N N . ASP A 1 671 ? -23.696 2.605 6.638 1.00 38.25 671 ASP A N 1
ATOM 5240 C CA . ASP A 1 671 ? -22.760 2.016 5.683 1.00 38.25 671 ASP A CA 1
ATOM 5241 C C . ASP A 1 671 ? -22.526 3.060 4.590 1.00 38.25 671 ASP A C 1
ATOM 5243 O O . ASP A 1 671 ? -23.321 3.210 3.658 1.00 38.25 671 ASP A O 1
ATOM 5247 N N . GLY A 1 672 ? -21.463 3.841 4.782 1.00 36.78 672 GLY A N 1
ATOM 5248 C CA . GLY A 1 672 ? -20.915 4.820 3.850 1.00 36.78 672 GLY A CA 1
ATOM 5249 C C . GLY A 1 672 ? -19.402 4.814 3.943 1.00 36.78 672 GLY A C 1
ATOM 5250 O O . GLY A 1 672 ? -18.905 4.896 5.089 1.00 36.78 672 GLY A O 1
#

Nearest PDB structures (foldseek):
  8otz-assembly1_F3  TM=5.284E-01  e=9.575E+00  Bos taurus

Secondary structure (DSSP, 8-state):
------------------------------------EEEEESSS--S---EEEE--TTSS--EEEE-------TT-----THHHHHHHHHTT-TT-SSSTTEEEEEETTEE-TT--HHHHHHHHHHSPSSEEEEEEETT------------------------------------HHHHHHHHHHHHHHHHHHHHHHHHHHHHHHHHHHHHHHHHHHHHHHHHHHHHHHHHHHHHHHHHHHHHHHHHHHHHHHHHHHHHHHHHHHHHHHHHHHHHHHHHHHHHHHHHHHHHHHHHHHHHHHHHHHHHHHHHHHHHHHHHHHHHHHHHHHHHHHHHHHHHHHHHHHHHHHHHHHHHHTSPPPSSHHHHHHHHHHHHHHHHHHHHHHHHHHHHHHHHHHHHHHHHHHHHHHHHHHHHHHHHHHHHHHHHHHHHHHHHHHHHHHH---------S-TTHHHHHHHHHHHHHHHHHHHHHHHHHHHHHHHHHHHHHHHHHHHHHHHHHHHHHHHHHHHHHHHHHHHHHHHHHHHHHHHHHHHHHHHHHHT-EEEEEEPTTS-EEEEEEEE-TT-SEEEEEETTGGGSTTTTTS--TTSEEEGGGEEEEEESS-STTTTSGGGTTS-GGGEEEEEETTTTEEEEEE-SSHHHHHHHHHHHHHHHHHHHHHHS-----

Foldseek 3Di:
DDDDDDDDDDDDDDDDDDDDDDDDDDDDDDDDDWDKDKDKDADDDDQDWAWDWDDDPDDPDIDIDGDPPDPDDDPDDDDDLVVVVVVCVVVVVPQVSRHGFKDFQDKPNHGCPPPDVVVVVVCSVPDDDTIMTIITGNPDDDPDPPPDDDDDDDDDDDDDDDDDDDDDDDDDDDDPVVVVVVVVVVVVVVVVVVVVVVVVVVVVVVVVVVVVVVVVVVVVVVVVVVVVVVVVVVVVVVVVVVVVVVVVVVVVVVVVVVVVVVVVVVVVVVVVVVVVVVVVVVVVVVVVVVVVVVVVVVVVVVVVVLVVVVVVLVVVLVVLVVVLVVLVVVLVVLVVVLVVLVVVLVVLVVVLVVLVPPPQDPDPVVNVVSVVVNVVSVVVNVVSVVVSVVSVVVSVVSVVVSVVSVVVSVVSVVVSVVVVVVVVVVVVVVVVVVVVVVVVVVDPDDDDDDDDDPPVVVVVVVVVVVVVVVVVVVVVVVVVVVVVVVVVVVVVVVVVVVVVVVVVVVVVVVVVVVVVVVVVVVVVVVVVLVVLVVLLLVVLVCQQQQFAWWFWADPQLDTATWGWHAHNVQQKIFIDHPVLSPDPCSRPDHDPVGMAGLVQFPDKAQFQPDPSCVDPNNPPADRLQWMWTQGVVVGDITIIGHPDSVVVVSVRSNSVSSSVVVVVVPPPPPPD

Solvent-accessible surface area (backbone atoms only — not comparable to full-atom values): 39232 Å² total; per-residue (Å²): 134,91,83,90,83,80,92,78,84,88,88,89,85,85,85,82,89,89,85,87,88,85,88,77,88,82,73,86,91,76,87,83,88,77,75,69,53,74,49,74,37,73,88,67,83,80,93,74,88,58,74,47,78,46,87,64,96,83,62,103,63,88,44,70,47,84,54,90,87,72,91,80,73,98,80,76,91,80,89,61,77,61,66,64,41,51,55,33,64,76,67,73,52,80,59,62,53,92,62,58,53,64,41,73,38,23,52,68,84,46,71,39,77,89,56,56,70,70,59,50,52,50,47,64,73,68,55,71,74,63,46,33,41,29,36,34,53,71,82,66,73,83,79,72,77,84,76,86,74,73,93,71,88,83,90,80,80,91,78,83,89,78,86,77,87,80,83,86,79,91,78,77,86,73,53,75,68,56,56,50,52,52,51,52,51,51,50,49,52,49,49,52,52,52,50,53,48,53,50,51,53,51,49,52,53,51,47,52,51,51,52,52,52,51,50,55,52,50,52,55,52,50,54,51,52,51,52,51,51,54,49,53,51,50,52,50,54,52,50,52,51,51,52,53,50,53,54,50,54,51,52,52,50,53,51,52,51,53,51,52,52,52,53,53,51,51,53,50,53,50,54,48,51,52,50,52,52,51,49,52,52,52,49,52,53,49,53,49,50,53,52,52,48,58,50,51,51,56,52,48,54,53,49,51,53,51,52,52,53,46,53,53,51,53,53,50,46,53,52,47,51,50,52,38,52,51,40,52,53,48,46,54,49,45,53,50,51,46,50,51,49,50,52,53,46,50,49,49,51,50,48,52,52,56,57,70,68,49,79,82,55,91,47,72,72,54,36,53,54,49,52,52,49,53,51,49,53,51,51,51,48,51,50,50,52,52,50,42,51,51,47,50,52,51,42,52,51,47,50,52,51,41,49,54,51,50,50,53,45,51,51,54,52,50,53,49,52,51,51,52,50,52,49,52,50,52,53,49,53,52,50,51,51,51,53,49,55,57,49,58,77,76,56,93,75,88,87,85,80,88,89,90,50,85,73,60,45,60,61,45,50,51,52,48,49,52,50,50,49,50,50,50,52,48,53,53,50,49,52,50,52,51,50,51,50,50,54,52,49,53,53,53,52,52,52,53,51,51,54,51,50,54,52,50,55,51,49,51,51,52,52,51,52,53,52,52,53,49,53,53,52,52,51,54,51,51,52,51,52,52,52,51,50,52,53,35,49,53,43,31,52,43,26,29,75,73,35,44,76,31,34,37,46,39,93,87,31,50,73,40,66,26,32,39,29,23,43,87,80,57,56,35,40,27,65,41,44,65,77,54,57,72,42,96,66,53,59,75,67,70,59,89,90,52,58,40,49,46,88,30,49,73,46,76,47,76,25,68,82,47,78,49,45,72,32,84,79,38,64,86,60,63,47,67,19,25,31,31,41,33,28,62,64,71,75,43,74,49,42,38,35,36,95,39,47,69,56,29,51,52,49,53,51,36,53,50,49,52,42,53,53,51,55,58,74,68,50,77,84,85,81,128